Protein AF-A0A6M0K6H0-F1 (afdb_monomer)

Secondary structure (DSSP, 8-state):
-HHHHHHHHHHTTHHHHHHHHHHHHHTTTTS--GGGHHHHHHHHHHHHHHHHHH--EEESSS--HHHHHHHHHHHTTT---SEEES-S--TTS-HHHHHHHEEEETTEEEEEHHHHHHHHHHHHHHHHHHSSEEETT-STT--TTSS---SSS-STTHHHHHHHHHHHHHTT-HHHHHHHHS-TT--HHHHHHHHHHT--HHHHHHHHHHHHHHHHT-SGGGGT--TTEEEEEEEEEEEPSS-TT-EEPTTT-SEEEEEEEEEETTS-EEEEEEEETTS-GGGTHHHHHHH--STT---EEEE-GGGG-HHHHHHHHHTT-EEEE--S-STT--EEES-TT---TTTGGGEEEE--HHHHHHHHHHHHHHHHHHHTTSS-HHHHHHHHHHTTTT-HHHHHHHHHHHHHHHHHHHHHHH-HHHHHHHHHHHHHHHHHHHHHHHHTTT-SEE----HHHHHHHH-

pLDDT: mean 76.63, std 13.22, range [36.34, 94.31]

Organism: NCBI:txid57489

Mean predicted aligned error: 16.7 Å

Structure (mmCIF, N/CA/C/O backbone):
data_AF-A0A6M0K6H0-F1
#
_entry.id   AF-A0A6M0K6H0-F1
#
loop_
_atom_site.group_PDB
_atom_site.id
_atom_site.type_symbol
_atom_site.label_atom_id
_atom_site.label_alt_id
_atom_site.label_comp_id
_atom_site.label_asym_id
_atom_site.label_entity_id
_atom_site.label_seq_id
_atom_site.pdbx_PDB_ins_code
_atom_site.Cartn_x
_atom_site.Cartn_y
_atom_site.Cartn_z
_atom_site.occupancy
_atom_site.B_iso_or_equiv
_atom_site.auth_seq_id
_atom_site.auth_comp_id
_atom_site.auth_asym_id
_atom_site.auth_atom_id
_atom_site.pdbx_PDB_model_num
ATOM 1 N N . MET A 1 1 ? 29.374 14.363 30.879 1.00 47.50 1 MET A N 1
ATOM 2 C CA . MET A 1 1 ? 28.631 14.565 29.612 1.00 47.50 1 MET A CA 1
ATOM 3 C C . MET A 1 1 ? 29.035 15.844 28.877 1.00 47.50 1 MET A C 1
ATOM 5 O O . MET A 1 1 ? 29.426 15.740 27.726 1.00 47.50 1 MET A O 1
ATOM 9 N N . GLY A 1 2 ? 29.025 17.030 29.503 1.00 54.00 2 GLY A N 1
ATOM 10 C CA . GLY A 1 2 ? 29.345 18.289 28.799 1.00 54.00 2 GLY A CA 1
ATOM 11 C C . GLY A 1 2 ? 30.775 18.413 28.243 1.00 54.00 2 GLY A C 1
ATOM 12 O O . GLY A 1 2 ? 30.954 18.963 27.163 1.00 54.00 2 GLY A O 1
ATOM 13 N N . HIS A 1 3 ? 31.786 17.872 28.932 1.00 59.19 3 HIS A N 1
ATOM 14 C CA . HIS A 1 3 ? 33.178 17.915 28.454 1.00 59.19 3 HIS A CA 1
ATOM 15 C C . HIS A 1 3 ? 33.408 17.038 27.219 1.00 59.19 3 HIS A C 1
ATOM 17 O O . HIS A 1 3 ? 34.020 17.485 26.257 1.00 59.19 3 HIS A O 1
ATOM 23 N N . THR A 1 4 ? 32.841 15.831 27.218 1.00 59.88 4 THR A N 1
ATOM 24 C CA . THR A 1 4 ? 32.928 14.872 26.109 1.00 59.88 4 THR A CA 1
ATOM 25 C C . THR A 1 4 ? 32.263 15.419 24.845 1.00 59.88 4 THR A C 1
ATOM 27 O O . THR A 1 4 ? 32.828 15.323 23.765 1.00 59.88 4 THR A O 1
ATOM 30 N N . ILE A 1 5 ? 31.106 16.079 24.989 1.00 53.50 5 ILE A N 1
ATOM 31 C CA . ILE A 1 5 ? 30.396 16.729 23.876 1.00 53.50 5 ILE A CA 1
ATOM 32 C C . ILE A 1 5 ? 31.223 17.879 23.284 1.00 53.50 5 ILE A C 1
ATOM 34 O O . ILE A 1 5 ? 31.299 18.015 22.068 1.00 53.50 5 ILE A O 1
ATOM 38 N N . ARG A 1 6 ? 31.886 18.688 24.123 1.00 61.41 6 ARG A N 1
ATOM 39 C CA . ARG A 1 6 ? 32.755 19.783 23.655 1.00 61.41 6 ARG A CA 1
ATOM 40 C C . ARG A 1 6 ? 34.014 19.282 22.946 1.00 61.41 6 ARG A C 1
ATOM 42 O O . ARG A 1 6 ? 34.465 19.935 22.015 1.00 61.41 6 ARG A O 1
ATOM 49 N N . GLN A 1 7 ? 34.552 18.138 23.363 1.00 67.44 7 GLN A N 1
ATOM 50 C CA . GLN A 1 7 ? 35.715 17.515 22.730 1.00 67.44 7 GLN A CA 1
ATOM 51 C C . GLN A 1 7 ? 35.367 16.979 21.331 1.00 67.44 7 GLN A C 1
ATOM 53 O O . GLN A 1 7 ? 36.052 17.296 20.366 1.00 67.44 7 GLN A O 1
ATOM 58 N N . LEU A 1 8 ? 34.224 16.297 21.213 1.00 61.47 8 LEU A N 1
ATOM 59 C CA . LEU A 1 8 ? 33.683 15.792 19.944 1.00 61.47 8 LEU A CA 1
ATOM 60 C C . LEU A 1 8 ? 33.319 16.930 18.971 1.00 61.47 8 LEU A C 1
ATOM 62 O O . LEU A 1 8 ? 33.569 16.841 17.773 1.00 61.47 8 LEU A O 1
ATOM 66 N N . LEU A 1 9 ? 32.777 18.036 19.494 1.00 56.72 9 LEU A N 1
ATOM 67 C CA . LEU A 1 9 ? 32.524 19.256 18.720 1.00 56.72 9 LEU A CA 1
ATOM 68 C C . LEU A 1 9 ? 33.819 19.901 18.217 1.00 56.72 9 LEU A C 1
ATOM 70 O O . LEU A 1 9 ? 33.847 20.368 17.086 1.00 56.72 9 LEU A O 1
ATOM 74 N N . ALA A 1 10 ? 34.884 19.931 19.022 1.00 65.56 10 ALA A N 1
ATOM 75 C CA . ALA A 1 10 ? 36.172 20.489 18.608 1.00 65.56 10 ALA A CA 1
ATOM 76 C C . ALA A 1 10 ? 36.845 19.646 17.509 1.00 65.56 10 ALA A C 1
ATOM 78 O O . ALA A 1 10 ? 37.403 20.211 16.571 1.00 65.56 10 ALA A O 1
ATOM 79 N N . GLU A 1 11 ? 36.727 18.316 17.576 1.00 66.75 11 GLU A N 1
ATOM 80 C CA . GLU A 1 11 ? 37.223 17.393 16.541 1.00 66.75 11 GLU A CA 1
ATOM 81 C C . GLU A 1 11 ? 36.486 17.545 15.197 1.00 66.75 11 GLU A C 1
ATOM 83 O O . GLU A 1 11 ? 37.077 17.323 14.143 1.00 66.75 11 GLU A O 1
ATOM 88 N N . GLN A 1 12 ? 35.219 17.973 15.213 1.00 57.78 12 GLN A N 1
ATOM 89 C CA . GLN A 1 12 ? 34.375 18.164 14.022 1.00 57.78 12 GLN A CA 1
ATOM 90 C C . GLN A 1 12 ? 34.282 19.630 13.540 1.00 57.78 12 GLN A C 1
ATOM 92 O O . GLN A 1 12 ? 33.384 19.979 12.776 1.00 57.78 12 GLN A O 1
ATOM 97 N N . GLY A 1 13 ? 35.211 20.503 13.952 1.00 66.75 13 GLY A N 1
ATOM 98 C CA . GLY A 1 13 ? 35.304 21.884 13.445 1.00 66.75 13 GLY A CA 1
ATOM 99 C C . GLY A 1 13 ? 34.610 22.956 14.296 1.00 66.75 13 GLY A C 1
ATOM 100 O O . GLY A 1 13 ? 34.511 24.110 13.884 1.00 66.75 13 GLY A O 1
ATOM 101 N N . GLY A 1 14 ? 34.168 22.610 15.503 1.00 77.12 14 GLY A N 1
ATOM 102 C CA . GLY A 1 14 ? 33.662 23.544 16.504 1.00 77.12 14 GLY A CA 1
ATOM 103 C C . GLY A 1 14 ? 32.212 23.995 16.302 1.00 77.12 14 GLY A C 1
ATOM 104 O O . GLY A 1 14 ? 31.508 23.611 15.369 1.00 77.12 14 GLY A O 1
ATOM 105 N N . VAL A 1 15 ? 31.755 24.846 17.225 1.00 59.78 15 VAL A N 1
ATOM 106 C CA . VAL A 1 15 ? 30.382 25.388 17.249 1.00 59.78 15 VAL A CA 1
ATOM 107 C C . VAL A 1 15 ? 30.106 26.286 16.038 1.00 59.78 15 VAL A C 1
ATOM 109 O O . VAL A 1 15 ? 28.970 26.358 15.585 1.00 59.78 15 VAL A O 1
ATOM 112 N N . GLU A 1 16 ? 31.129 26.927 15.471 1.00 57.28 16 GLU A N 1
ATOM 113 C CA . GLU A 1 16 ? 30.995 27.762 14.271 1.00 57.28 16 GLU A CA 1
ATOM 114 C C . GLU A 1 16 ? 30.738 26.936 13.006 1.00 57.28 16 GLU A C 1
ATOM 116 O O . GLU A 1 16 ? 29.857 27.295 12.227 1.00 57.28 16 GLU A O 1
ATOM 121 N N . ALA A 1 17 ? 31.413 25.793 12.826 1.00 59.97 17 ALA A N 1
ATOM 122 C CA . ALA A 1 17 ? 31.126 24.877 11.719 1.00 59.97 17 ALA A CA 1
ATOM 123 C C . ALA A 1 17 ? 29.716 24.283 11.838 1.00 59.97 17 ALA A C 1
ATOM 125 O O . ALA A 1 17 ? 28.977 24.231 10.853 1.00 59.97 17 ALA A O 1
ATOM 126 N N . LEU A 1 18 ? 29.311 23.917 13.059 1.00 53.38 18 LEU A N 1
ATOM 127 C CA . LEU A 1 18 ? 27.965 23.422 13.333 1.00 53.38 18 LEU A CA 1
ATOM 128 C C . LEU A 1 18 ? 26.904 24.514 13.131 1.00 53.38 18 LEU A C 1
ATOM 130 O O . LEU A 1 18 ? 25.834 24.227 12.617 1.00 53.38 18 LEU A O 1
ATOM 134 N N . SER A 1 19 ? 27.200 25.768 13.483 1.00 49.78 19 SER A N 1
ATOM 135 C CA . SER A 1 19 ? 26.327 26.925 13.243 1.00 49.78 19 SER A CA 1
ATOM 136 C C . SER A 1 19 ? 26.224 27.263 11.755 1.00 49.78 19 SER A C 1
ATOM 138 O O . SER A 1 19 ? 25.141 27.602 11.288 1.00 49.78 19 SER A O 1
ATOM 140 N N . GLY A 1 20 ? 27.304 27.108 10.984 1.00 55.62 20 GLY A N 1
ATOM 141 C CA . GLY A 1 20 ? 27.289 27.232 9.524 1.00 55.62 20 GLY A CA 1
ATOM 142 C C . GLY A 1 20 ? 26.464 26.130 8.855 1.00 55.62 20 GLY A C 1
ATOM 143 O O . GLY A 1 20 ? 25.661 26.412 7.967 1.00 55.62 20 GLY A O 1
ATOM 144 N N . GLN A 1 21 ? 26.583 24.888 9.333 1.00 56.75 21 GLN A N 1
ATOM 145 C CA . GLN A 1 21 ? 25.719 23.778 8.921 1.00 56.75 21 GLN A CA 1
ATOM 146 C C . GLN A 1 21 ? 24.268 23.999 9.361 1.00 56.75 21 GLN A C 1
ATOM 148 O O . GLN A 1 21 ? 23.360 23.733 8.586 1.00 56.75 21 GLN A O 1
ATOM 153 N N . LEU A 1 22 ? 24.031 24.541 10.557 1.00 47.12 22 LEU A N 1
ATOM 154 C CA . LEU A 1 22 ? 22.697 24.848 11.067 1.00 47.12 22 LEU A CA 1
ATOM 155 C C . LEU A 1 22 ? 22.045 25.999 10.293 1.00 47.12 22 LEU A C 1
ATOM 157 O O . LEU A 1 22 ? 20.851 25.925 10.040 1.00 47.12 22 LEU A O 1
ATOM 161 N N . HIS A 1 23 ? 22.805 27.018 9.878 1.00 49.84 23 HIS A N 1
ATOM 162 C CA . HIS A 1 23 ? 22.345 28.102 9.000 1.00 49.84 23 HIS A CA 1
ATOM 163 C C . HIS A 1 23 ? 22.068 27.604 7.581 1.00 49.84 23 HIS A C 1
ATOM 165 O O . HIS A 1 23 ? 21.055 27.976 6.994 1.00 49.84 23 HIS A O 1
ATOM 171 N N . ALA A 1 24 ? 22.903 26.699 7.056 1.00 52.50 24 ALA A N 1
ATOM 172 C CA . ALA A 1 24 ? 22.576 25.968 5.837 1.00 52.50 24 ALA A CA 1
ATOM 173 C C . ALA A 1 24 ? 21.278 25.163 6.026 1.00 52.50 24 ALA A C 1
ATOM 175 O O . ALA A 1 24 ? 20.432 25.170 5.141 1.00 52.50 24 ALA A O 1
ATOM 176 N N . VAL A 1 25 ? 21.078 24.560 7.209 1.00 51.78 25 VAL A N 1
ATOM 177 C CA . VAL A 1 25 ? 19.882 23.785 7.566 1.00 51.78 25 VAL A CA 1
ATOM 178 C C . VAL A 1 25 ? 18.617 24.622 7.761 1.00 51.78 25 VAL A C 1
ATOM 180 O O . VAL A 1 25 ? 17.535 24.213 7.351 1.00 51.78 25 VAL A O 1
ATOM 183 N N . THR A 1 26 ? 18.730 25.822 8.320 1.00 45.81 26 THR A N 1
ATOM 184 C CA . THR A 1 26 ? 17.599 26.744 8.515 1.00 45.81 26 THR A CA 1
ATOM 185 C C . THR A 1 26 ? 17.233 27.498 7.238 1.00 45.81 26 THR A C 1
ATOM 187 O O . THR A 1 26 ? 16.072 27.863 7.070 1.00 45.81 26 THR A O 1
ATOM 190 N N . ALA A 1 27 ? 18.154 27.625 6.278 1.00 45.94 27 ALA A N 1
ATOM 191 C CA . ALA A 1 27 ? 17.839 28.039 4.910 1.00 45.94 27 ALA A CA 1
ATOM 192 C C . ALA A 1 27 ? 17.015 26.990 4.117 1.00 45.94 27 ALA A C 1
ATOM 194 O O . ALA A 1 27 ? 16.608 27.276 2.990 1.00 45.94 27 ALA A O 1
ATOM 195 N N . TYR A 1 28 ? 16.731 25.804 4.690 1.00 50.78 28 TYR A N 1
ATOM 196 C CA . TYR A 1 28 ? 15.863 24.762 4.105 1.00 50.78 28 TYR A CA 1
ATOM 197 C C . TYR A 1 28 ? 14.369 24.902 4.418 1.00 50.78 28 TYR A C 1
ATOM 199 O O . TYR A 1 28 ? 13.594 24.007 4.063 1.00 50.78 28 TYR A O 1
ATOM 207 N N . HIS A 1 29 ? 13.921 26.007 5.020 1.00 47.31 29 HIS A N 1
ATOM 208 C CA . HIS A 1 29 ? 12.497 26.329 4.946 1.00 47.31 29 HIS A CA 1
ATOM 209 C C . HIS A 1 29 ? 12.084 26.438 3.457 1.00 47.31 29 HIS A C 1
ATOM 211 O O . HIS A 1 29 ? 12.800 27.020 2.647 1.00 47.31 29 HIS A O 1
ATOM 217 N N . ASP A 1 30 ? 10.980 25.779 3.087 1.00 46.41 30 ASP A N 1
ATOM 218 C CA . ASP A 1 30 ? 10.442 25.634 1.717 1.00 46.41 30 ASP A CA 1
ATOM 219 C C . ASP A 1 30 ? 11.173 24.673 0.749 1.00 46.41 30 ASP A C 1
ATOM 221 O O . ASP A 1 30 ? 11.190 24.867 -0.475 1.00 46.41 30 ASP A O 1
ATOM 225 N N . ASN A 1 31 ? 11.707 23.553 1.256 1.00 54.28 31 ASN A N 1
ATOM 226 C CA . ASN A 1 31 ? 12.096 22.403 0.417 1.00 54.28 31 ASN A CA 1
ATOM 227 C C . ASN A 1 31 ? 13.230 22.742 -0.592 1.00 54.28 31 ASN A C 1
ATOM 229 O O . ASN A 1 31 ? 13.204 22.303 -1.747 1.00 54.28 31 ASN A O 1
ATOM 233 N N . ASN A 1 32 ? 14.178 23.613 -0.201 1.00 63.31 32 ASN A N 1
ATOM 234 C CA . ASN A 1 32 ? 15.212 24.193 -1.076 1.00 63.31 32 ASN A CA 1
ATOM 235 C C . ASN A 1 32 ? 16.556 23.466 -1.040 1.00 63.31 32 ASN A C 1
ATOM 237 O O . ASN A 1 32 ? 17.499 23.904 -0.393 1.00 63.31 32 ASN A O 1
ATOM 241 N N . TYR A 1 33 ? 16.663 22.381 -1.802 1.00 68.25 33 TYR A N 1
ATOM 242 C CA . TYR A 1 33 ? 17.867 21.550 -1.856 1.00 68.25 33 TYR A CA 1
ATOM 243 C C . TYR A 1 33 ? 18.990 22.095 -2.762 1.00 68.25 33 TYR A C 1
ATOM 245 O O . TYR A 1 33 ? 20.100 21.574 -2.723 1.00 68.25 33 TYR A O 1
ATOM 253 N N . LEU A 1 34 ? 18.751 23.131 -3.578 1.00 72.62 34 LEU A N 1
ATOM 254 C CA . LEU A 1 34 ? 19.721 23.603 -4.585 1.00 72.62 34 LEU A CA 1
ATOM 255 C C . LEU A 1 34 ? 21.110 23.981 -4.017 1.00 72.62 34 LEU A C 1
ATOM 257 O O . LEU A 1 34 ? 22.116 23.583 -4.611 1.00 72.62 34 LEU A O 1
ATOM 261 N N . PRO A 1 35 ? 21.223 24.661 -2.855 1.00 72.00 35 PRO A N 1
ATOM 262 C CA . PRO A 1 35 ? 22.523 24.985 -2.258 1.00 72.00 35 PRO A CA 1
ATOM 263 C C . PRO A 1 35 ? 23.337 23.760 -1.798 1.00 72.00 35 PRO A C 1
ATOM 265 O O . PRO A 1 35 ? 24.561 23.847 -1.692 1.00 72.00 35 PRO A O 1
ATOM 268 N N . LEU A 1 36 ? 22.687 22.612 -1.561 1.00 74.62 36 LEU A N 1
ATOM 269 C CA . LEU A 1 36 ? 23.327 21.362 -1.120 1.00 74.62 36 LEU A CA 1
ATOM 270 C C . LEU A 1 36 ? 24.010 20.587 -2.244 1.00 74.62 36 LEU A C 1
ATOM 272 O O . LEU A 1 36 ? 24.776 19.663 -1.978 1.00 74.62 36 LEU A O 1
ATOM 276 N N . LEU A 1 37 ? 23.737 20.935 -3.499 1.00 73.75 37 LEU A N 1
ATOM 277 C CA . LEU A 1 37 ? 24.218 20.160 -4.638 1.00 73.75 37 LEU A CA 1
ATOM 278 C C . LEU A 1 37 ? 25.710 20.389 -4.912 1.00 73.75 37 LEU A C 1
ATOM 280 O O . LEU A 1 37 ? 26.379 19.507 -5.449 1.00 73.75 37 LEU A O 1
ATOM 284 N N . TRP A 1 38 ? 26.261 21.547 -4.528 1.00 80.81 38 TRP A N 1
ATOM 285 C CA . TRP A 1 38 ? 27.650 21.888 -4.852 1.00 80.81 38 TRP A CA 1
ATOM 286 C C . TRP A 1 38 ? 28.688 20.961 -4.199 1.00 80.81 38 TRP A C 1
ATOM 288 O O . TRP A 1 38 ? 29.562 20.491 -4.927 1.00 80.81 38 TRP A O 1
ATOM 298 N N . PRO A 1 39 ? 28.634 20.658 -2.885 1.00 77.06 39 PRO A N 1
ATOM 299 C CA . PRO A 1 39 ? 29.565 19.711 -2.270 1.00 77.06 39 PRO A CA 1
ATOM 300 C C . PRO A 1 39 ? 29.591 18.351 -2.978 1.00 77.06 39 PRO A C 1
ATOM 302 O O . PRO A 1 39 ? 30.673 17.837 -3.249 1.00 77.06 39 PRO A O 1
ATOM 305 N N . ILE A 1 40 ? 28.420 17.832 -3.360 1.00 76.62 40 ILE A N 1
ATOM 306 C CA . ILE A 1 40 ? 28.273 16.553 -4.069 1.00 76.62 40 ILE A CA 1
ATOM 307 C C . ILE A 1 40 ? 28.914 16.647 -5.459 1.00 76.62 40 ILE A C 1
ATOM 309 O O . ILE A 1 40 ? 29.827 15.895 -5.785 1.00 76.62 40 ILE A O 1
ATOM 313 N N . HIS A 1 41 ? 28.505 17.639 -6.251 1.00 78.38 41 HIS A N 1
ATOM 314 C CA . HIS A 1 41 ? 29.019 17.848 -7.604 1.00 78.38 41 HIS A CA 1
ATOM 315 C C . HIS A 1 41 ? 30.531 18.116 -7.637 1.00 78.38 41 HIS A C 1
ATOM 317 O O . HIS A 1 41 ? 31.229 17.709 -8.564 1.00 78.38 41 HIS A O 1
ATOM 323 N N . SER A 1 42 ? 31.064 18.806 -6.625 1.00 80.69 42 SER A N 1
ATOM 324 C CA . SER A 1 42 ? 32.476 19.188 -6.580 1.00 80.69 42 SER A CA 1
ATOM 325 C C . SER A 1 42 ? 33.433 17.993 -6.537 1.00 80.69 42 SER A C 1
ATOM 327 O O . SER A 1 42 ? 34.548 18.116 -7.047 1.00 80.69 42 SER A O 1
ATOM 329 N N . HIS A 1 43 ? 32.990 16.852 -5.995 1.00 79.25 43 HIS A N 1
ATOM 330 C CA . HIS A 1 43 ? 33.779 15.623 -5.917 1.00 79.25 43 HIS A CA 1
ATOM 331 C C . HIS A 1 43 ? 34.039 15.032 -7.312 1.00 79.25 43 HIS A C 1
ATOM 333 O O . HIS A 1 43 ? 35.184 14.762 -7.675 1.00 79.25 43 HIS A O 1
ATOM 339 N N . ASP A 1 44 ? 32.991 14.953 -8.137 1.00 80.62 44 ASP A N 1
ATOM 340 C CA . ASP A 1 44 ? 33.034 14.299 -9.452 1.00 80.62 44 ASP A CA 1
ATOM 341 C C . ASP A 1 44 ? 33.228 15.269 -10.623 1.00 80.62 44 ASP A C 1
ATOM 343 O O . ASP A 1 44 ? 33.394 14.850 -11.771 1.00 80.62 44 ASP A O 1
ATOM 347 N N . ARG A 1 45 ? 33.282 16.578 -10.349 1.00 85.56 45 ARG A N 1
ATOM 348 C CA . ARG A 1 45 ? 33.416 17.650 -11.347 1.00 85.56 45 ARG A CA 1
ATOM 349 C C . ARG A 1 45 ? 34.457 17.343 -12.425 1.00 85.56 45 ARG A C 1
ATOM 351 O O . ARG A 1 45 ? 34.202 17.514 -13.613 1.00 85.56 45 ARG A O 1
ATOM 358 N N . SER A 1 46 ? 35.650 16.897 -12.026 1.00 84.00 46 SER A N 1
ATOM 359 C CA . SER A 1 46 ? 36.741 16.623 -12.975 1.00 84.00 46 SER A CA 1
ATOM 360 C C . SER A 1 46 ? 36.451 15.443 -13.909 1.00 84.00 46 SER A C 1
ATOM 362 O O . SER A 1 46 ? 36.944 15.425 -15.036 1.00 84.00 46 SER A O 1
ATOM 364 N N . ALA A 1 47 ? 35.691 14.448 -13.451 1.00 83.94 47 ALA A N 1
ATOM 365 C CA . ALA A 1 47 ? 35.288 13.301 -14.253 1.00 83.94 47 ALA A CA 1
ATOM 366 C C . ALA A 1 47 ? 34.163 13.689 -15.221 1.00 83.94 47 ALA A C 1
ATOM 368 O O . ALA A 1 47 ? 34.229 13.333 -16.393 1.00 83.94 47 ALA A O 1
ATOM 369 N N . LEU A 1 48 ? 33.198 14.495 -14.766 1.00 84.44 48 LEU A N 1
ATOM 370 C CA . LEU A 1 48 ? 32.092 14.985 -15.592 1.00 84.44 48 LEU A CA 1
ATOM 371 C C . LEU A 1 48 ? 32.578 15.798 -16.797 1.00 84.44 48 LEU A C 1
ATOM 373 O O . LEU A 1 48 ? 32.161 15.532 -17.920 1.00 84.44 48 LEU A O 1
ATOM 377 N N . PHE A 1 49 ? 33.515 16.732 -16.603 1.00 87.62 49 PHE A N 1
ATOM 378 C CA . PHE A 1 49 ? 34.087 17.480 -17.730 1.00 87.62 49 PHE A CA 1
ATOM 379 C C . PHE A 1 49 ? 34.900 16.591 -18.682 1.00 87.62 49 PHE A C 1
ATOM 381 O O . PHE A 1 49 ? 34.748 16.716 -19.892 1.00 87.62 49 PHE A O 1
ATOM 388 N N . ARG A 1 50 ? 35.683 15.634 -18.158 1.00 84.56 50 ARG A N 1
ATOM 389 C CA . ARG A 1 50 ? 36.399 14.653 -18.995 1.00 84.56 50 ARG A CA 1
ATOM 390 C C . ARG A 1 50 ? 35.445 13.805 -19.835 1.00 84.56 50 ARG A C 1
ATOM 392 O O . ARG A 1 50 ? 35.751 13.513 -20.983 1.00 84.56 50 ARG A O 1
ATOM 399 N N . LEU A 1 51 ? 34.293 13.423 -19.285 1.00 83.00 51 LEU A N 1
ATOM 400 C CA . LEU A 1 51 ? 33.254 12.717 -20.034 1.00 83.00 51 LEU A CA 1
ATOM 401 C C . LEU A 1 51 ? 32.668 13.603 -21.133 1.00 83.00 51 LEU A C 1
ATOM 403 O O . LEU A 1 51 ? 32.570 13.154 -22.267 1.00 83.00 51 LEU A O 1
ATOM 407 N N . LEU A 1 52 ? 32.345 14.866 -20.841 1.00 85.25 52 LEU A N 1
ATOM 408 C CA . LEU A 1 52 ? 31.854 15.799 -21.860 1.00 85.25 52 LEU A CA 1
ATOM 409 C C . LEU A 1 52 ? 32.834 15.970 -23.027 1.00 85.25 52 LEU A C 1
ATOM 411 O O . LEU A 1 52 ? 32.399 16.170 -24.158 1.00 85.25 52 LEU A O 1
ATOM 415 N N . ASP A 1 53 ? 34.145 15.917 -22.778 1.00 83.69 53 ASP A N 1
ATOM 416 C CA . ASP A 1 53 ? 35.185 16.007 -23.820 1.00 83.69 53 ASP A CA 1
ATOM 417 C C . ASP A 1 53 ? 35.183 14.805 -24.770 1.00 83.69 53 ASP A C 1
ATOM 419 O O . ASP A 1 53 ? 35.599 14.929 -25.919 1.00 83.69 53 ASP A O 1
ATOM 423 N N . LEU A 1 54 ? 34.657 13.667 -24.318 1.00 83.81 54 LEU A N 1
ATOM 424 C CA . LEU A 1 54 ? 34.544 12.441 -25.104 1.00 83.81 54 LEU A CA 1
ATOM 425 C C . LEU A 1 54 ? 33.182 12.294 -25.800 1.00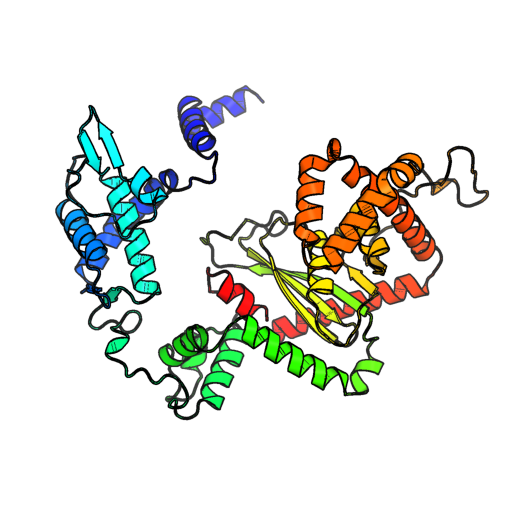 83.81 54 LEU A C 1
ATOM 427 O O . LEU A 1 54 ? 33.048 11.467 -26.700 1.00 83.81 54 LEU A O 1
ATOM 431 N N . LEU A 1 55 ? 32.171 13.062 -25.386 1.00 84.38 55 LEU A N 1
ATOM 432 C CA . LEU A 1 55 ? 30.803 12.959 -25.894 1.00 84.38 55 LEU A CA 1
ATOM 433 C C . LEU A 1 55 ? 30.521 14.038 -26.946 1.00 84.38 55 LEU A C 1
ATOM 435 O O . LEU A 1 55 ? 30.647 15.235 -26.690 1.00 84.38 55 LEU A O 1
ATOM 439 N N . GLN A 1 56 ? 30.060 13.611 -28.120 1.00 86.06 56 GLN A N 1
ATOM 440 C CA . GLN A 1 56 ? 29.512 14.503 -29.143 1.00 86.06 56 GLN A CA 1
ATOM 441 C C . GLN A 1 56 ? 28.015 14.693 -28.891 1.00 86.06 56 GLN A C 1
ATOM 443 O O . GLN A 1 56 ? 27.227 13.819 -29.232 1.00 86.06 56 GLN A O 1
ATOM 448 N N . LEU A 1 57 ? 27.636 15.796 -28.242 1.00 85.81 57 LEU A N 1
ATOM 449 C CA . LEU A 1 57 ? 26.251 16.102 -27.868 1.00 85.81 57 LEU A CA 1
ATOM 450 C C . LEU A 1 57 ? 25.555 16.945 -28.942 1.00 85.81 57 LEU A C 1
ATOM 452 O O . LEU A 1 57 ? 26.075 17.989 -29.333 1.00 85.81 57 LEU A O 1
ATOM 456 N N . GLU A 1 58 ? 24.355 16.539 -29.344 1.00 83.44 58 GLU A N 1
ATOM 457 C CA . GLU A 1 58 ? 23.493 17.259 -30.285 1.00 83.44 58 GLU A CA 1
ATOM 458 C C . GLU A 1 58 ? 22.060 17.385 -29.742 1.00 83.44 58 GLU A C 1
ATOM 460 O O . GLU A 1 58 ? 21.604 16.561 -28.949 1.00 83.44 58 GLU A O 1
ATOM 465 N N . SER A 1 59 ? 21.348 18.445 -30.144 1.00 81.31 59 SER A N 1
ATOM 466 C CA . SER A 1 59 ? 19.949 18.670 -29.754 1.00 81.31 59 SER A CA 1
ATOM 467 C C . SER A 1 59 ? 19.014 17.997 -30.747 1.00 81.31 59 SER A C 1
ATOM 469 O O . SER A 1 59 ? 19.160 18.114 -31.966 1.00 81.31 59 SER A O 1
ATOM 471 N N . SER A 1 60 ? 18.003 17.317 -30.225 1.00 72.50 60 SER A N 1
ATOM 472 C CA . SER A 1 60 ? 16.897 16.799 -31.025 1.00 72.50 60 SER A CA 1
ATOM 473 C C . SER A 1 60 ? 15.759 17.816 -31.195 1.00 72.50 60 SER A C 1
ATOM 475 O O . SER A 1 60 ? 14.873 17.616 -32.034 1.00 72.50 60 SER A O 1
ATOM 477 N N . THR A 1 61 ? 15.797 18.921 -30.442 1.00 69.75 61 THR A N 1
ATOM 478 C CA . THR A 1 61 ? 14.766 19.965 -30.415 1.00 69.75 61 THR A CA 1
ATOM 479 C C . THR A 1 61 ? 15.246 21.245 -31.109 1.00 69.75 61 THR A C 1
ATOM 481 O O . THR A 1 61 ? 16.420 21.406 -31.435 1.00 69.75 61 THR A O 1
ATOM 484 N N . ARG A 1 62 ? 14.327 22.188 -31.364 1.00 73.31 62 ARG A N 1
ATOM 485 C CA . ARG A 1 62 ? 14.697 23.525 -31.868 1.00 73.31 62 ARG A CA 1
ATOM 486 C C . ARG A 1 62 ? 15.305 24.416 -30.779 1.00 73.31 62 ARG A C 1
ATOM 488 O O . ARG A 1 62 ? 15.886 25.445 -31.117 1.00 73.31 62 ARG A O 1
ATOM 495 N N . ASP A 1 63 ? 15.174 24.039 -29.508 1.00 77.25 63 ASP A N 1
ATOM 496 C CA . ASP A 1 63 ? 15.762 24.776 -28.395 1.00 77.25 63 ASP A CA 1
ATOM 497 C C . ASP A 1 63 ? 17.226 24.346 -28.204 1.00 77.25 63 ASP A C 1
ATOM 499 O O . ASP A 1 63 ? 17.532 23.177 -27.961 1.00 77.25 63 ASP A O 1
ATOM 503 N N . HIS A 1 64 ? 18.140 25.302 -28.363 1.00 83.44 64 HIS A N 1
ATOM 504 C CA . HIS A 1 64 ? 19.585 25.095 -28.243 1.00 83.44 64 HIS A CA 1
ATOM 505 C C . HIS A 1 64 ? 20.164 25.760 -26.990 1.00 83.44 64 HIS A C 1
ATOM 507 O O . HIS A 1 64 ? 21.357 25.618 -26.720 1.00 83.44 64 HIS A O 1
ATOM 513 N N . ARG A 1 65 ? 19.329 26.423 -26.177 1.00 86.56 65 ARG A N 1
ATOM 514 C CA . ARG A 1 65 ? 19.762 27.222 -25.020 1.00 86.56 65 ARG A CA 1
ATOM 515 C C . ARG A 1 65 ? 20.570 26.412 -24.011 1.00 86.56 65 ARG A C 1
ATOM 517 O O . ARG A 1 65 ? 21.551 26.907 -23.464 1.00 86.56 65 ARG A O 1
ATOM 524 N N . LEU A 1 66 ? 20.197 25.148 -23.790 1.00 85.69 66 LEU A N 1
ATOM 525 C CA . LEU A 1 66 ? 20.923 24.246 -22.892 1.00 85.69 66 LEU A CA 1
ATOM 526 C C . LEU A 1 66 ? 22.342 23.937 -23.401 1.00 85.69 66 LEU A C 1
ATOM 528 O O . LEU A 1 66 ? 23.296 23.973 -22.623 1.00 85.69 66 LEU A O 1
ATOM 532 N N . LEU A 1 67 ? 22.502 23.662 -24.700 1.00 87.81 67 LEU A N 1
ATOM 533 C CA . LEU A 1 67 ? 23.814 23.387 -25.297 1.00 87.81 67 LEU A CA 1
ATOM 534 C C . LEU A 1 67 ? 24.669 24.657 -25.394 1.00 87.81 67 LEU A C 1
ATOM 536 O O . LEU A 1 67 ? 25.871 24.605 -25.146 1.00 87.81 67 LEU A O 1
ATOM 540 N N . GLU A 1 68 ? 24.059 25.810 -25.668 1.00 88.44 68 GLU A N 1
ATOM 541 C CA . GLU A 1 68 ? 24.730 27.114 -25.616 1.00 88.44 68 GLU A CA 1
ATOM 542 C C . GLU A 1 68 ? 25.247 27.418 -24.201 1.00 88.44 68 GLU A C 1
ATOM 544 O O . GLU A 1 68 ? 26.414 27.777 -24.021 1.00 88.44 68 GLU A O 1
ATOM 549 N N . ALA A 1 69 ? 24.422 27.190 -23.174 1.00 87.75 69 ALA A N 1
ATOM 550 C CA . ALA A 1 69 ? 24.831 27.323 -21.779 1.00 87.75 69 ALA A CA 1
ATOM 551 C C . ALA A 1 69 ? 25.957 26.338 -21.411 1.00 87.75 69 ALA A C 1
ATOM 553 O O . ALA A 1 69 ? 26.894 26.710 -20.699 1.00 87.75 69 ALA A O 1
ATOM 554 N N . LEU A 1 70 ? 25.922 25.110 -21.939 1.00 88.88 70 LEU A N 1
ATOM 555 C CA . LEU A 1 70 ? 26.983 24.115 -21.765 1.00 88.88 70 LEU A CA 1
ATOM 556 C C . LEU A 1 70 ? 28.318 24.566 -22.365 1.00 88.88 70 LEU A C 1
ATOM 558 O O . LEU A 1 70 ? 29.359 24.394 -21.726 1.00 88.88 70 LEU A O 1
ATOM 562 N N . VAL A 1 71 ? 28.310 25.190 -23.545 1.00 88.44 71 VAL A N 1
ATOM 563 C CA . VAL A 1 71 ? 29.522 25.766 -24.152 1.00 88.44 71 VAL A CA 1
ATOM 564 C C . VAL A 1 71 ? 30.138 26.819 -23.228 1.00 88.44 71 VAL A C 1
ATOM 566 O O . VAL A 1 71 ? 31.345 26.788 -22.977 1.00 88.44 71 VAL A O 1
ATOM 569 N N . VAL A 1 72 ? 29.319 27.702 -22.654 1.00 86.25 72 VAL A N 1
ATOM 570 C CA . VAL A 1 72 ? 29.790 28.743 -21.726 1.00 86.25 72 VAL A CA 1
ATOM 571 C C . VAL A 1 72 ? 30.359 28.136 -20.437 1.00 86.25 72 VAL A C 1
ATOM 573 O O . VAL A 1 72 ? 31.417 28.560 -19.962 1.00 86.25 72 VAL A O 1
ATOM 576 N N . VAL A 1 73 ? 29.716 27.100 -19.889 1.00 87.56 73 VAL A N 1
ATOM 577 C CA . VAL A 1 73 ? 30.219 26.372 -18.711 1.00 87.56 73 VAL A CA 1
ATOM 578 C C . VAL A 1 73 ? 31.580 25.720 -18.994 1.00 87.56 73 VAL A C 1
ATOM 580 O O . VAL A 1 73 ? 32.477 25.809 -18.151 1.00 87.56 73 VAL A O 1
ATOM 583 N N . ARG A 1 74 ? 31.785 25.141 -20.187 1.00 86.19 74 ARG A N 1
ATOM 584 C CA . ARG A 1 74 ? 33.081 24.567 -20.605 1.00 86.19 74 ARG A CA 1
ATOM 585 C C . ARG A 1 74 ? 34.165 25.634 -20.745 1.00 86.19 74 ARG A C 1
ATOM 587 O O . ARG A 1 74 ? 35.252 25.473 -20.196 1.00 86.19 74 ARG A O 1
ATOM 594 N N . GLN A 1 75 ? 33.862 26.759 -21.393 1.00 85.75 75 GLN A N 1
ATOM 595 C CA . GLN A 1 75 ? 34.809 27.873 -21.553 1.00 85.75 75 GLN A CA 1
ATOM 596 C C . GLN A 1 75 ? 35.274 28.453 -20.208 1.00 85.75 75 GLN A C 1
ATOM 598 O O . GLN A 1 75 ? 36.418 28.889 -20.068 1.00 85.75 75 GLN A O 1
ATOM 603 N N . HIS A 1 76 ? 34.410 28.431 -19.192 1.00 84.88 76 HIS A N 1
ATOM 604 C CA . HIS A 1 76 ? 34.715 28.951 -17.861 1.00 84.88 76 HIS A CA 1
ATOM 605 C C . HIS A 1 76 ? 35.095 27.880 -16.827 1.00 84.88 76 HIS A C 1
ATOM 607 O O . HIS A 1 76 ? 35.214 28.201 -15.640 1.00 84.88 76 HIS A O 1
ATOM 613 N N . GLN A 1 77 ? 35.376 26.641 -17.247 1.00 81.00 77 GLN A N 1
ATOM 614 C CA . GLN A 1 77 ? 35.717 25.530 -16.351 1.00 81.00 77 GLN A CA 1
ATOM 615 C C . GLN A 1 77 ? 36.932 25.825 -15.451 1.00 81.00 77 GLN A C 1
ATOM 617 O O . GLN A 1 77 ? 36.928 25.427 -14.280 1.00 81.00 77 GLN A O 1
ATOM 622 N N . GLY A 1 78 ? 37.954 26.507 -15.983 1.00 77.06 78 GLY A N 1
ATOM 623 C CA . GLY A 1 78 ? 39.190 26.878 -15.276 1.00 77.06 78 GLY A CA 1
ATOM 624 C C . GLY A 1 78 ? 39.182 28.279 -14.652 1.00 77.06 78 GLY A C 1
ATOM 625 O O . GLY A 1 78 ? 40.180 28.704 -14.069 1.00 77.06 78 GLY A O 1
ATOM 626 N N . SER A 1 79 ? 38.079 29.023 -14.776 1.00 80.50 79 SER A N 1
ATOM 627 C CA . SER A 1 79 ? 37.999 30.398 -14.281 1.00 80.50 79 SER A CA 1
ATOM 628 C C . SER A 1 79 ? 37.948 30.446 -12.753 1.00 80.50 79 SER A C 1
ATOM 630 O O . SER A 1 79 ? 37.166 29.742 -12.111 1.00 80.50 79 SER A O 1
ATOM 632 N N . ARG A 1 80 ? 38.740 31.348 -12.162 1.00 72.50 80 ARG A N 1
ATOM 633 C CA . ARG A 1 80 ? 38.692 31.658 -10.723 1.00 72.50 80 ARG A CA 1
ATOM 634 C C . ARG A 1 80 ? 37.591 32.660 -10.355 1.00 72.50 80 ARG A C 1
ATOM 636 O O . ARG A 1 80 ? 37.411 32.942 -9.175 1.00 72.50 80 ARG A O 1
ATOM 643 N N . ARG A 1 81 ? 36.860 33.207 -11.335 1.00 76.00 81 ARG A N 1
ATOM 644 C CA . ARG A 1 81 ? 35.763 34.155 -11.081 1.00 76.00 81 ARG A CA 1
ATOM 645 C C . ARG A 1 81 ? 34.541 33.421 -10.516 1.00 76.00 81 ARG A C 1
ATOM 647 O O . ARG A 1 81 ? 34.189 32.339 -10.990 1.00 76.00 81 ARG A O 1
ATOM 654 N N . SER A 1 82 ? 33.911 34.006 -9.498 1.00 69.62 82 SER A N 1
ATOM 655 C CA . SER A 1 82 ? 32.679 33.493 -8.879 1.00 69.62 82 SER A CA 1
ATOM 656 C C . SER A 1 82 ? 31.429 33.831 -9.691 1.00 69.62 82 SER A C 1
ATOM 658 O O . SER A 1 82 ? 30.502 33.027 -9.719 1.00 69.62 82 SER A O 1
ATOM 660 N N . ALA A 1 83 ? 31.444 34.963 -10.396 1.00 74.94 83 ALA A N 1
ATOM 661 C CA . ALA A 1 83 ? 30.327 35.484 -11.171 1.00 74.94 83 ALA A CA 1
ATOM 662 C C . ALA A 1 83 ? 30.659 35.559 -12.671 1.00 74.94 83 ALA A C 1
ATOM 664 O O . ALA A 1 83 ? 31.772 35.924 -13.068 1.00 74.94 83 ALA A O 1
ATOM 665 N N . LEU A 1 84 ? 29.671 35.216 -13.493 1.00 76.56 84 LEU A N 1
ATOM 666 C CA . LEU A 1 84 ? 29.664 35.333 -14.948 1.00 76.56 84 LEU A CA 1
ATOM 667 C C . LEU A 1 84 ? 28.670 36.427 -15.360 1.00 76.56 84 LEU A C 1
ATOM 669 O O . LEU A 1 84 ? 27.691 36.679 -14.658 1.00 76.56 84 LEU A O 1
ATOM 673 N N . ALA A 1 85 ? 28.915 37.093 -16.490 1.00 67.00 85 ALA A N 1
ATOM 674 C CA . ALA A 1 85 ? 27.953 38.052 -17.033 1.00 67.00 85 ALA A CA 1
ATOM 675 C C . ALA A 1 85 ? 26.631 37.337 -17.368 1.00 67.00 85 ALA A C 1
ATOM 677 O O . ALA A 1 85 ? 26.655 36.196 -17.832 1.00 67.00 85 ALA A O 1
ATOM 678 N N . ALA A 1 86 ? 25.488 37.998 -17.156 1.00 63.84 86 ALA A N 1
ATOM 679 C CA . ALA A 1 86 ? 24.152 37.437 -17.398 1.00 63.84 86 ALA A CA 1
ATOM 680 C C . ALA A 1 86 ? 23.784 37.299 -18.894 1.00 63.84 86 ALA A C 1
ATOM 682 O O . ALA A 1 86 ? 22.642 37.506 -19.289 1.00 63.84 86 ALA A O 1
ATOM 683 N N . SER A 1 87 ? 24.759 36.984 -19.747 1.00 67.69 87 SER A N 1
ATOM 684 C CA . SER A 1 87 ? 24.575 36.789 -21.187 1.00 67.69 87 SER A CA 1
ATOM 685 C C . SER A 1 87 ? 24.099 35.380 -21.552 1.00 67.69 87 SER A C 1
ATOM 687 O O . SER A 1 87 ? 23.923 35.098 -22.732 1.00 67.69 87 SER A O 1
ATOM 689 N N . 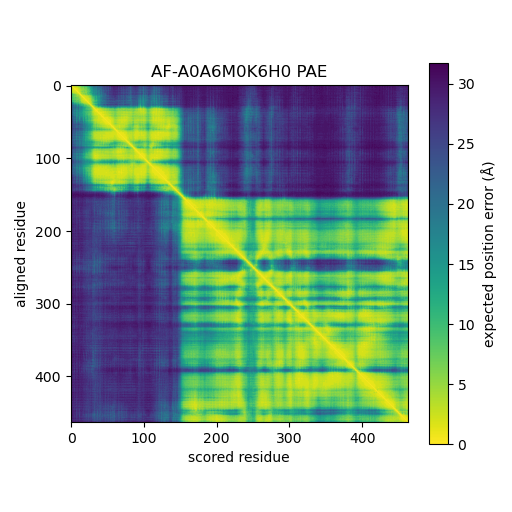VAL A 1 88 ? 23.937 34.483 -20.573 1.00 79.19 88 VAL A N 1
ATOM 690 C CA . VAL A 1 88 ? 23.504 33.095 -20.791 1.00 79.19 88 VAL A CA 1
ATOM 691 C C . VAL A 1 88 ? 21.996 33.000 -20.598 1.00 79.19 88 VAL A C 1
ATOM 693 O O . VAL A 1 88 ? 21.495 33.250 -19.503 1.00 79.19 88 VAL A O 1
ATOM 696 N N . ASP A 1 89 ? 21.271 32.612 -21.646 1.00 81.06 89 ASP A N 1
ATOM 697 C CA . ASP A 1 89 ? 19.831 32.375 -21.553 1.00 81.06 89 ASP A CA 1
ATOM 698 C C . ASP A 1 89 ? 19.555 31.053 -20.818 1.00 81.06 89 ASP A C 1
ATOM 700 O O . ASP A 1 89 ? 19.700 29.959 -21.359 1.00 81.06 89 ASP A O 1
ATOM 704 N N . VAL A 1 90 ? 19.154 31.162 -19.551 1.00 83.50 90 VAL A N 1
ATOM 705 C CA . VAL A 1 90 ? 18.748 30.033 -18.698 1.00 83.50 90 VAL A CA 1
ATOM 706 C C . VAL A 1 90 ? 17.242 29.743 -18.777 1.00 83.50 90 VAL A C 1
ATOM 708 O O . VAL A 1 90 ? 16.673 29.155 -17.859 1.00 83.50 90 VAL A O 1
ATOM 711 N N . GLY A 1 91 ? 16.574 30.153 -19.860 1.00 79.62 91 GLY A N 1
ATOM 712 C CA . GLY A 1 91 ? 15.138 29.955 -20.076 1.00 79.62 91 GLY A CA 1
ATOM 713 C C . GLY A 1 91 ? 14.684 28.492 -20.139 1.00 79.62 91 GLY A C 1
ATOM 714 O O . GLY A 1 91 ? 13.497 28.231 -19.966 1.00 79.62 91 GLY A O 1
ATOM 715 N N . PHE A 1 92 ? 15.610 27.545 -20.324 1.00 80.81 92 PHE A N 1
ATOM 716 C CA . PHE A 1 92 ? 15.341 26.105 -20.218 1.00 80.81 92 PHE A CA 1
ATOM 717 C C . PHE A 1 92 ? 15.102 25.646 -18.767 1.00 80.81 92 PHE A C 1
ATOM 719 O O . PHE A 1 92 ? 14.489 24.607 -18.537 1.00 80.81 92 PHE A O 1
ATOM 726 N N . ALA A 1 93 ? 15.588 26.403 -17.779 1.00 77.31 93 ALA A N 1
ATOM 727 C CA . ALA A 1 93 ? 15.539 26.027 -16.375 1.00 77.31 93 ALA A CA 1
ATOM 728 C C . ALA A 1 93 ? 14.270 26.545 -15.681 1.00 77.31 93 ALA A C 1
ATOM 730 O O . ALA A 1 93 ? 13.713 27.580 -16.052 1.00 77.31 93 ALA A O 1
ATOM 731 N N . SER A 1 94 ? 13.825 25.868 -14.620 1.00 77.44 94 SER A N 1
ATOM 732 C CA . SER A 1 94 ? 12.656 26.289 -13.837 1.00 77.44 94 SER A CA 1
ATOM 733 C C . SER A 1 94 ? 12.866 27.651 -13.163 1.00 77.44 94 SER A C 1
ATOM 735 O O . SER A 1 94 ? 13.996 28.053 -12.888 1.00 77.44 94 SER A O 1
ATOM 737 N N . GLN A 1 95 ? 11.779 28.350 -12.810 1.00 76.06 95 GLN A N 1
ATOM 738 C CA . GLN A 1 95 ? 11.854 29.648 -12.114 1.00 76.06 95 GLN A CA 1
ATOM 739 C C . GLN A 1 95 ? 12.717 29.591 -10.842 1.00 76.06 95 GLN A C 1
ATOM 741 O O . GLN A 1 95 ? 13.433 30.541 -10.529 1.00 76.06 95 GLN A O 1
ATOM 746 N N . ARG A 1 96 ? 12.705 28.449 -10.144 1.00 77.12 96 ARG A N 1
ATOM 747 C CA . ARG A 1 96 ? 13.530 28.203 -8.957 1.00 77.12 96 ARG A CA 1
ATOM 748 C C . ARG A 1 96 ? 15.023 28.174 -9.291 1.00 77.12 96 ARG A C 1
ATOM 750 O O . ARG A 1 96 ? 15.812 28.817 -8.606 1.00 77.12 96 ARG A O 1
ATOM 757 N N . TRP A 1 97 ? 15.406 27.459 -10.348 1.00 81.31 97 TRP A N 1
ATOM 758 C CA . TRP A 1 97 ? 16.787 27.425 -10.831 1.00 81.31 97 TRP A CA 1
ATOM 759 C C . TRP A 1 97 ? 17.230 28.783 -11.374 1.00 81.31 97 TRP A C 1
ATOM 761 O O . TRP A 1 97 ? 18.334 29.224 -11.076 1.00 81.31 97 TRP A O 1
ATOM 771 N N . GLN A 1 98 ? 16.362 29.491 -12.097 1.00 83.38 98 GLN A N 1
ATOM 772 C CA . GLN A 1 98 ? 16.657 30.841 -12.581 1.00 83.38 98 GLN A CA 1
ATOM 773 C C . GLN A 1 98 ? 16.920 31.814 -11.426 1.00 83.38 98 GLN A C 1
ATOM 775 O O . GLN A 1 98 ? 17.864 32.598 -11.496 1.00 83.38 98 GLN A O 1
ATOM 780 N N . ALA A 1 99 ? 16.128 31.743 -10.351 1.00 80.94 99 ALA A N 1
ATOM 781 C CA . ALA A 1 99 ? 16.348 32.535 -9.145 1.00 80.94 99 ALA A CA 1
ATOM 782 C C . ALA A 1 99 ? 17.647 32.146 -8.421 1.00 80.94 99 ALA A C 1
ATOM 784 O O . ALA A 1 99 ? 18.360 33.020 -7.947 1.00 80.94 99 ALA A O 1
ATOM 785 N N . PHE A 1 100 ? 17.984 30.854 -8.373 1.00 82.06 100 PHE A N 1
ATOM 786 C CA . PHE A 1 100 ? 19.209 30.363 -7.734 1.00 82.06 100 PHE A CA 1
ATOM 787 C C . PHE A 1 100 ? 20.489 30.727 -8.501 1.00 82.06 100 PHE A C 1
ATOM 789 O O . PHE A 1 100 ? 21.531 30.965 -7.899 1.00 82.06 100 PHE A O 1
ATOM 796 N N . VAL A 1 101 ? 20.425 30.762 -9.833 1.00 85.56 101 VAL A N 1
ATOM 797 C CA . VAL A 1 101 ? 21.573 31.088 -10.688 1.00 85.56 101 VAL A CA 1
ATOM 798 C C . VAL A 1 101 ? 21.818 32.597 -10.755 1.00 85.56 101 VAL A C 1
ATOM 800 O O . VAL A 1 101 ? 22.954 33.015 -10.976 1.00 85.56 101 VAL A O 1
ATOM 803 N N . ARG A 1 102 ? 20.780 33.423 -10.583 1.00 84.19 102 ARG A N 1
ATOM 804 C CA . ARG A 1 102 ? 20.879 34.888 -10.628 1.00 84.19 102 ARG A CA 1
ATOM 805 C C . ARG A 1 102 ? 21.382 35.447 -9.298 1.00 84.19 102 ARG A C 1
ATOM 807 O O . ARG A 1 102 ? 20.753 35.275 -8.263 1.00 84.19 102 ARG A O 1
ATOM 814 N N . GLU A 1 103 ? 22.481 36.187 -9.361 1.00 79.38 103 GLU A N 1
ATOM 815 C CA . GLU A 1 103 ? 23.010 36.986 -8.257 1.00 79.38 103 GLU A CA 1
ATOM 816 C C . GLU A 1 103 ? 22.866 38.470 -8.624 1.00 79.38 103 GLU A C 1
ATOM 818 O O . GLU A 1 103 ? 23.303 38.888 -9.698 1.00 79.38 103 GLU A O 1
ATOM 823 N N . ASP A 1 104 ? 22.241 39.272 -7.759 1.00 73.88 104 ASP A N 1
ATOM 824 C CA . ASP A 1 104 ? 22.193 40.731 -7.911 1.00 73.88 104 ASP A CA 1
ATOM 825 C C . ASP A 1 104 ? 23.280 41.362 -7.039 1.00 73.88 104 ASP A C 1
ATOM 827 O O . ASP A 1 104 ? 23.290 41.199 -5.816 1.00 73.88 104 ASP A O 1
ATOM 831 N N . VAL A 1 105 ? 24.216 42.064 -7.677 1.00 67.25 105 VAL A N 1
ATOM 832 C CA . VAL A 1 105 ? 25.263 42.818 -6.987 1.00 67.25 105 VAL A CA 1
ATOM 833 C C . VAL A 1 105 ? 25.238 44.252 -7.504 1.00 67.25 105 VAL A C 1
ATOM 835 O O . VAL A 1 105 ? 25.640 44.529 -8.636 1.00 67.25 105 VAL A O 1
ATOM 838 N N . ASN A 1 106 ? 24.796 45.182 -6.653 1.00 61.38 106 ASN A N 1
ATOM 839 C CA . ASN A 1 106 ? 24.724 46.620 -6.937 1.00 61.38 106 ASN A CA 1
ATOM 840 C C . ASN A 1 106 ? 23.917 46.970 -8.210 1.00 61.38 106 ASN A C 1
ATOM 842 O O . ASN A 1 106 ? 24.338 47.828 -8.990 1.00 61.38 106 ASN A O 1
ATOM 846 N N . GLY A 1 107 ? 22.777 46.305 -8.444 1.00 64.88 107 GLY A N 1
ATOM 847 C CA . GLY A 1 107 ? 21.869 46.598 -9.562 1.00 64.88 107 GLY A CA 1
ATOM 848 C C . GLY A 1 107 ? 22.340 46.056 -10.914 1.00 64.88 107 GLY A C 1
ATOM 849 O O . GLY A 1 107 ? 21.761 46.379 -11.953 1.00 64.88 107 GLY A O 1
ATOM 850 N N . LYS A 1 108 ? 23.399 45.238 -10.919 1.00 71.00 108 LYS A N 1
ATOM 851 C CA . LYS A 1 108 ? 23.843 44.460 -12.076 1.00 71.00 108 LYS A CA 1
ATOM 852 C C . LYS A 1 108 ? 23.588 42.985 -11.796 1.00 71.00 108 LYS A C 1
ATOM 854 O O . LYS A 1 108 ? 24.080 42.437 -10.812 1.00 71.00 108 LYS A O 1
ATOM 859 N N . VAL A 1 109 ? 22.840 42.351 -12.695 1.00 77.06 109 VAL A N 1
ATOM 860 C CA . VAL A 1 109 ? 22.527 40.923 -12.625 1.00 77.06 109 VAL A CA 1
ATOM 861 C C . VAL A 1 109 ? 23.704 40.120 -13.171 1.00 77.06 109 VAL A C 1
ATOM 863 O O . VAL A 1 109 ? 24.167 40.351 -14.291 1.00 77.06 109 VAL A O 1
ATOM 866 N N . PHE A 1 110 ? 24.160 39.153 -12.386 1.00 82.25 110 PHE A N 1
ATOM 867 C CA . PHE A 1 110 ? 25.184 38.186 -12.752 1.00 82.25 110 PHE A CA 1
ATOM 868 C C . PHE A 1 110 ? 24.655 36.758 -12.603 1.00 82.25 110 PHE A C 1
ATOM 870 O O . PHE A 1 110 ? 23.632 36.513 -11.963 1.00 82.25 110 PHE A O 1
ATOM 877 N N . HIS A 1 111 ? 25.366 35.803 -13.198 1.00 84.75 111 HIS A N 1
ATOM 878 C CA . HIS A 1 111 ? 25.142 34.383 -12.956 1.00 84.75 111 HIS A CA 1
ATOM 879 C C . HIS A 1 111 ? 26.253 33.802 -12.091 1.00 84.75 111 HIS A C 1
ATOM 881 O O . HIS A 1 111 ? 27.429 33.854 -12.462 1.00 84.75 111 HIS A O 1
ATOM 887 N N . GLY A 1 112 ? 25.885 33.216 -10.952 1.00 84.88 112 GLY A N 1
ATOM 888 C CA . GLY A 1 112 ? 26.824 32.497 -10.099 1.00 84.88 112 GLY A CA 1
ATOM 889 C C . GLY A 1 112 ? 27.390 31.298 -10.859 1.00 84.88 112 GLY A C 1
ATOM 890 O O . GLY A 1 112 ? 26.646 30.407 -11.268 1.00 84.88 112 GLY A O 1
ATOM 891 N N . ARG A 1 113 ? 28.714 31.239 -11.055 1.00 85.81 113 ARG A N 1
ATOM 892 C CA . ARG A 1 113 ? 29.366 30.204 -11.885 1.00 85.81 113 ARG A CA 1
ATOM 893 C C . ARG A 1 113 ? 29.013 28.792 -11.418 1.00 85.81 113 ARG A C 1
ATOM 895 O O . ARG A 1 113 ? 28.742 27.915 -12.228 1.00 85.81 113 ARG A O 1
ATOM 902 N N . ARG A 1 114 ? 29.040 28.579 -10.099 1.00 86.25 114 ARG A N 1
ATOM 903 C CA . ARG A 1 114 ? 28.761 27.282 -9.463 1.00 86.25 114 ARG A CA 1
ATOM 904 C C . ARG A 1 114 ? 27.303 26.865 -9.641 1.00 86.25 114 ARG A C 1
ATOM 906 O O . ARG A 1 114 ? 27.037 25.715 -9.969 1.00 86.25 114 ARG A O 1
ATOM 913 N N . ALA A 1 115 ? 26.385 27.810 -9.453 1.00 85.06 115 ALA A N 1
ATOM 914 C CA . ALA A 1 115 ? 24.958 27.586 -9.629 1.00 85.06 115 ALA A CA 1
ATOM 915 C C . ALA A 1 115 ? 24.616 27.297 -11.097 1.00 85.06 115 ALA A C 1
ATOM 917 O O . ALA A 1 115 ? 23.851 26.377 -11.371 1.00 85.06 115 ALA A O 1
ATOM 918 N N . LEU A 1 116 ? 25.225 28.029 -12.039 1.00 87.94 116 LEU A N 1
ATOM 919 C CA . LEU A 1 116 ? 25.046 27.804 -13.474 1.00 87.94 116 LEU A CA 1
ATOM 920 C C . LEU A 1 116 ? 25.575 26.430 -13.903 1.00 87.94 116 LEU A C 1
ATOM 922 O O . LEU A 1 116 ? 24.895 25.722 -14.635 1.00 87.94 116 LEU A O 1
ATOM 926 N N . GLU A 1 117 ? 26.758 26.039 -13.425 1.00 89.56 117 GLU A N 1
ATOM 927 C CA . GLU A 1 117 ? 27.353 24.726 -13.705 1.00 89.56 117 GLU A CA 1
ATOM 928 C C . GLU A 1 117 ? 26.424 23.594 -13.240 1.00 89.56 117 GLU A C 1
ATOM 930 O O . GLU A 1 117 ? 26.067 22.730 -14.036 1.00 89.56 117 GLU A O 1
ATOM 935 N N . LEU A 1 118 ? 25.948 23.656 -11.992 1.00 87.00 118 LEU A N 1
ATOM 936 C CA . LEU A 1 118 ? 24.976 22.700 -11.455 1.00 87.00 118 LEU A CA 1
ATOM 937 C C . LEU A 1 118 ? 23.686 22.650 -12.275 1.00 87.00 118 LEU A C 1
ATOM 939 O O . LEU A 1 118 ? 23.207 21.566 -12.593 1.00 87.00 118 LEU A O 1
ATOM 943 N N . CYS A 1 119 ? 23.142 23.817 -12.624 1.00 85.38 119 CYS A N 1
ATOM 944 C CA . CYS A 1 119 ? 21.927 23.932 -13.421 1.00 85.38 119 CYS A CA 1
ATOM 945 C C . CYS A 1 119 ? 22.095 23.213 -14.765 1.00 85.38 119 CYS A C 1
ATOM 947 O O . CYS A 1 119 ? 21.314 22.329 -15.105 1.00 85.38 119 CYS A O 1
ATOM 949 N N . VAL A 1 120 ? 23.166 23.526 -15.495 1.00 88.31 120 VAL A N 1
ATOM 950 C CA . VAL A 1 120 ? 23.434 22.935 -16.808 1.00 88.31 120 VAL A CA 1
ATOM 951 C C . VAL A 1 120 ? 23.647 21.425 -16.714 1.00 88.31 120 VAL A C 1
ATOM 953 O O . VAL A 1 120 ? 23.078 20.701 -17.521 1.00 88.31 120 VAL A O 1
ATOM 956 N N . PHE A 1 121 ? 24.413 20.921 -15.741 1.00 87.69 121 PHE A N 1
ATOM 957 C CA . PHE A 1 121 ? 24.631 19.475 -15.605 1.00 87.69 121 PHE A CA 1
ATOM 958 C C . PHE A 1 121 ? 23.357 18.710 -15.230 1.00 87.69 121 PHE A C 1
ATOM 960 O O . PHE A 1 121 ? 23.135 17.620 -15.756 1.00 87.69 121 PHE A O 1
ATOM 967 N N . MET A 1 122 ? 22.509 19.280 -14.371 1.00 81.31 122 MET A N 1
ATOM 968 C CA . MET A 1 122 ? 21.221 18.678 -14.012 1.00 81.31 122 MET A CA 1
ATOM 969 C C . MET A 1 122 ? 20.291 18.596 -15.222 1.00 81.31 122 MET A C 1
ATOM 971 O O . MET A 1 122 ? 19.810 17.515 -15.555 1.00 81.31 122 MET A O 1
ATOM 975 N N . TYR A 1 123 ? 20.111 19.709 -15.936 1.00 80.00 123 TYR A N 1
ATOM 976 C CA . TYR A 1 123 ? 19.255 19.739 -17.122 1.00 80.00 123 TYR A CA 1
ATOM 977 C C . TYR A 1 123 ? 19.840 18.957 -18.300 1.00 80.00 123 TYR A C 1
ATOM 979 O O . TYR A 1 123 ? 19.086 18.417 -19.100 1.00 80.00 123 TYR A O 1
ATOM 987 N N . LEU A 1 124 ? 21.165 18.823 -18.401 1.00 81.69 124 LEU A N 1
ATOM 988 C CA . LEU A 1 124 ? 21.797 17.942 -19.383 1.00 81.69 124 LEU A CA 1
ATOM 989 C C . LEU A 1 124 ? 21.518 16.466 -19.081 1.00 81.69 124 LEU A C 1
ATOM 991 O O . LEU A 1 124 ? 21.259 15.698 -20.004 1.00 81.69 124 LEU A O 1
ATOM 995 N N . ALA A 1 125 ? 21.550 16.064 -17.808 1.00 77.50 125 ALA A N 1
ATOM 996 C CA . ALA A 1 125 ? 21.192 14.706 -17.411 1.00 77.50 125 ALA A CA 1
ATOM 997 C C . ALA A 1 125 ? 19.716 14.407 -17.713 1.00 77.50 125 ALA A C 1
ATOM 999 O O . ALA A 1 125 ? 19.419 13.354 -18.275 1.00 77.50 125 ALA A O 1
ATOM 1000 N N . GLU A 1 126 ? 18.813 15.342 -17.405 1.00 67.38 126 GLU A N 1
ATOM 1001 C CA . GLU A 1 126 ? 17.390 15.237 -17.752 1.00 67.38 126 GLU A CA 1
ATOM 1002 C C . GLU A 1 126 ? 17.183 15.176 -19.271 1.00 67.38 126 GLU A C 1
ATOM 1004 O O . GLU A 1 126 ? 16.496 14.280 -19.750 1.00 67.38 126 GLU A O 1
ATOM 1009 N N . ALA A 1 127 ? 17.843 16.046 -20.041 1.00 65.56 127 ALA A N 1
ATOM 1010 C CA . ALA A 1 127 ? 17.733 16.079 -21.499 1.00 65.56 127 ALA A CA 1
ATOM 1011 C C . ALA A 1 127 ? 18.272 14.805 -22.173 1.00 65.56 127 ALA A C 1
ATOM 1013 O O . ALA A 1 127 ? 17.736 14.360 -23.185 1.00 65.56 127 ALA A O 1
ATOM 1014 N N . LEU A 1 128 ? 19.311 14.180 -21.609 1.00 72.75 128 LEU A N 1
ATOM 1015 C CA . LEU A 1 128 ? 19.803 12.874 -22.063 1.00 72.75 128 LEU A CA 1
ATOM 1016 C C . LEU A 1 128 ? 18.846 11.727 -21.701 1.00 72.75 128 LEU A C 1
ATOM 1018 O O . LEU A 1 128 ? 18.825 10.705 -22.386 1.00 72.75 128 LEU A O 1
ATOM 1022 N N . GLN A 1 129 ? 18.075 11.867 -20.619 1.00 65.94 129 GLN A N 1
ATOM 1023 C CA . GLN A 1 129 ? 17.068 10.885 -20.208 1.00 65.94 129 GLN A CA 1
ATOM 1024 C C . GLN A 1 129 ? 15.769 11.016 -21.010 1.00 65.94 129 GLN A C 1
ATOM 1026 O O . GLN A 1 129 ? 15.200 9.991 -21.386 1.00 65.94 129 GLN A O 1
ATOM 1031 N N . SER A 1 130 ? 15.322 12.247 -21.284 1.00 60.84 130 SER A N 1
ATOM 1032 C CA . SER A 1 130 ? 14.137 12.548 -22.098 1.00 60.84 130 SER A CA 1
ATOM 1033 C C . SER A 1 130 ? 14.384 12.335 -23.593 1.00 60.84 130 SER A C 1
ATOM 1035 O O . SER A 1 130 ? 13.443 12.084 -24.344 1.00 60.84 130 SER A O 1
ATOM 1037 N N . GLY A 1 131 ? 15.649 12.399 -24.017 1.00 63.72 131 GLY A N 1
ATOM 1038 C CA . GLY A 1 131 ? 16.072 12.331 -25.411 1.00 63.72 131 GLY A CA 1
ATOM 1039 C C . GLY A 1 131 ? 16.232 13.703 -26.064 1.00 63.72 131 GLY A C 1
ATOM 1040 O O . GLY A 1 131 ? 16.777 13.771 -27.160 1.00 63.72 131 GLY A O 1
ATOM 1041 N N . ASP A 1 132 ? 15.843 14.803 -25.411 1.00 67.75 132 ASP A N 1
ATOM 1042 C CA . ASP A 1 132 ? 15.968 16.164 -25.953 1.00 67.75 132 ASP A CA 1
ATOM 1043 C C . ASP A 1 132 ? 17.398 16.493 -26.416 1.00 67.75 132 ASP A C 1
ATOM 1045 O O . ASP A 1 132 ? 17.579 17.187 -27.419 1.00 67.75 132 ASP A O 1
ATOM 1049 N N . VAL A 1 133 ? 18.405 15.913 -25.758 1.00 77.00 133 VAL A N 1
ATOM 1050 C CA . VAL A 1 133 ? 19.805 15.886 -26.199 1.00 77.00 133 VAL A CA 1
ATOM 1051 C C . VAL A 1 133 ? 20.239 14.438 -26.402 1.00 77.00 133 VAL A C 1
ATOM 1053 O O . VAL A 1 133 ? 19.922 13.562 -25.599 1.00 77.00 133 VAL A O 1
ATOM 1056 N N . PHE A 1 134 ? 21.015 14.187 -27.451 1.00 77.25 134 PHE A N 1
ATOM 1057 C CA . PHE A 1 134 ? 21.570 12.875 -27.754 1.00 77.25 134 PHE A CA 1
ATOM 1058 C C . PHE A 1 134 ? 23.083 12.947 -27.964 1.00 77.25 134 PHE A C 1
ATOM 1060 O O . PHE A 1 134 ? 23.655 14.001 -28.226 1.00 77.25 134 PHE A O 1
ATOM 1067 N N . VAL A 1 135 ? 23.742 11.804 -27.822 1.00 81.69 135 VAL A N 1
ATOM 1068 C CA . VAL A 1 135 ? 25.161 11.612 -28.092 1.00 81.69 135 VAL A CA 1
ATOM 1069 C C . VAL A 1 135 ? 25.307 10.897 -29.432 1.00 81.69 135 VAL A C 1
ATOM 1071 O O . VAL A 1 135 ? 24.836 9.768 -29.603 1.00 81.69 135 VAL A O 1
ATOM 1074 N N . VAL A 1 136 ? 25.999 11.533 -30.374 1.00 74.19 136 VAL A N 1
ATOM 1075 C CA . VAL A 1 136 ? 26.319 10.957 -31.683 1.00 74.19 136 VAL A CA 1
ATOM 1076 C C . VAL A 1 136 ? 27.124 9.670 -31.483 1.00 74.19 136 VAL A C 1
ATOM 1078 O O . VAL A 1 136 ? 28.087 9.634 -30.719 1.00 74.19 136 VAL A O 1
ATOM 1081 N N . SER A 1 137 ? 26.723 8.593 -32.161 1.00 61.88 137 SER A N 1
ATOM 1082 C CA . SER A 1 137 ? 27.327 7.251 -32.043 1.00 61.88 137 SER A CA 1
ATOM 1083 C C . SER A 1 137 ? 27.177 6.559 -30.674 1.00 61.88 137 SER A C 1
ATOM 1085 O O . SER A 1 137 ? 27.809 5.530 -30.436 1.00 61.88 137 SER A O 1
ATOM 1087 N N . SER A 1 138 ? 26.328 7.067 -29.772 1.00 59.44 138 SER A N 1
ATOM 1088 C CA . SER A 1 138 ? 25.981 6.368 -28.526 1.00 59.44 138 SER A CA 1
ATOM 1089 C C . SER A 1 138 ? 24.844 5.377 -28.743 1.00 59.44 138 SER A C 1
ATOM 1091 O O . SER A 1 138 ? 23.843 5.718 -29.357 1.00 59.44 138 SER A O 1
ATOM 1093 N N . GLY A 1 139 ? 24.943 4.168 -28.182 1.00 51.62 139 GLY A N 1
ATOM 1094 C CA . GLY A 1 139 ? 23.824 3.218 -28.191 1.00 51.62 139 GLY A CA 1
ATOM 1095 C C . GLY A 1 139 ? 22.685 3.628 -27.247 1.00 51.62 139 GLY A C 1
ATOM 1096 O O . GLY A 1 139 ? 21.514 3.542 -27.600 1.00 51.62 139 GLY A O 1
ATOM 1097 N N . ALA A 1 140 ? 23.005 4.090 -26.032 1.00 47.03 140 ALA A N 1
ATOM 1098 C CA . ALA A 1 140 ? 22.014 4.346 -24.977 1.00 47.03 140 ALA A CA 1
ATOM 1099 C C . ALA A 1 140 ? 21.346 5.729 -25.048 1.00 47.03 140 ALA A C 1
ATOM 1101 O O . ALA A 1 140 ? 20.240 5.873 -24.527 1.00 47.03 140 ALA A O 1
ATOM 1102 N N . CYS A 1 141 ? 22.006 6.703 -25.682 1.00 54.62 141 CYS A N 1
ATOM 1103 C CA . CYS A 1 141 ? 21.536 8.083 -25.826 1.00 54.62 141 CYS A CA 1
ATOM 1104 C C . CYS A 1 141 ? 21.630 8.551 -27.291 1.00 54.62 141 CYS A C 1
ATOM 1106 O O . CYS A 1 141 ? 22.088 9.658 -27.519 1.00 54.62 141 CYS A O 1
ATOM 1108 N N . ALA A 1 142 ? 21.312 7.711 -28.283 1.00 63.28 142 ALA A N 1
ATOM 1109 C CA . ALA A 1 142 ? 21.369 8.066 -29.714 1.00 63.28 142 ALA A CA 1
ATOM 1110 C C . ALA A 1 142 ? 20.203 8.975 -30.161 1.00 63.28 142 ALA A C 1
ATOM 1112 O O . ALA A 1 142 ? 19.200 9.076 -29.453 1.00 63.28 142 ALA A O 1
ATOM 1113 N N . ASP A 1 143 ? 20.296 9.575 -31.360 1.00 62.97 143 ASP A N 1
ATOM 1114 C CA . ASP A 1 143 ? 19.175 10.314 -31.970 1.00 62.97 143 ASP A CA 1
ATOM 1115 C C . ASP A 1 143 ? 17.979 9.375 -32.195 1.00 62.97 143 ASP A C 1
ATOM 1117 O O . ASP A 1 143 ? 18.004 8.480 -33.047 1.00 62.97 143 ASP A O 1
ATOM 1121 N N . TYR A 1 144 ? 16.906 9.592 -31.439 1.00 54.78 144 TYR A N 1
ATOM 1122 C CA . TYR A 1 144 ? 15.678 8.806 -31.535 1.00 54.78 144 TYR A CA 1
ATOM 1123 C C . TYR A 1 144 ? 14.895 9.076 -32.829 1.00 54.78 144 TYR A C 1
ATOM 1125 O O . TYR A 1 144 ? 14.047 8.264 -33.195 1.00 54.78 144 TYR A O 1
ATOM 1133 N N . ARG A 1 145 ? 15.163 10.185 -33.536 1.00 56.34 145 ARG A N 1
ATOM 1134 C CA . ARG A 1 145 ? 14.524 10.529 -34.822 1.00 56.34 145 ARG A CA 1
ATOM 1135 C C . ARG A 1 145 ? 15.136 9.759 -35.989 1.00 56.34 145 ARG A C 1
ATOM 1137 O O . ARG A 1 145 ? 14.456 9.520 -36.982 1.00 56.34 145 ARG A O 1
ATOM 1144 N N . ALA A 1 146 ? 16.399 9.346 -35.863 1.00 52.12 146 ALA A N 1
ATOM 1145 C CA . ALA A 1 146 ? 17.080 8.506 -36.847 1.00 52.12 146 ALA A CA 1
ATOM 1146 C C . ALA A 1 146 ? 16.580 7.047 -36.828 1.00 52.12 146 ALA A C 1
ATOM 1148 O O . ALA A 1 146 ? 16.893 6.268 -37.726 1.00 52.12 146 ALA A O 1
ATOM 1149 N N . GLN A 1 147 ? 15.780 6.675 -35.823 1.00 49.03 147 GLN A N 1
ATOM 1150 C CA . GLN A 1 147 ? 15.108 5.383 -35.733 1.00 49.03 147 GLN A CA 1
ATOM 1151 C C . GLN A 1 147 ? 13.626 5.573 -36.085 1.00 49.03 147 GLN A C 1
ATOM 1153 O O . GLN A 1 147 ? 12.926 6.278 -35.355 1.00 49.03 147 GLN A O 1
ATOM 1158 N N . PRO A 1 148 ? 13.111 4.974 -37.176 1.00 44.09 148 PRO A N 1
ATOM 1159 C CA . PRO A 1 148 ? 11.765 5.261 -37.657 1.00 44.09 148 PRO A CA 1
ATOM 1160 C C . PRO A 1 148 ? 10.714 5.013 -36.565 1.00 44.09 148 PRO A C 1
ATOM 1162 O O . PRO A 1 148 ? 10.542 3.902 -36.065 1.00 44.09 148 PRO A O 1
ATOM 1165 N N . LEU A 1 149 ? 10.025 6.089 -36.181 1.00 39.94 149 LEU A N 1
ATOM 1166 C CA . LEU A 1 149 ? 8.861 6.082 -35.303 1.00 39.94 149 LEU A CA 1
ATOM 1167 C C . LEU A 1 149 ? 7.652 5.571 -36.092 1.00 39.94 149 LEU A C 1
ATOM 1169 O O . LEU A 1 149 ? 7.206 6.221 -37.034 1.00 39.94 149 LEU A O 1
ATOM 1173 N N . ALA A 1 150 ? 7.090 4.441 -35.674 1.00 36.97 150 ALA A N 1
ATOM 1174 C CA . ALA A 1 150 ? 5.744 4.042 -36.057 1.00 36.97 150 ALA A CA 1
ATOM 1175 C C . ALA A 1 150 ? 4.874 4.041 -34.797 1.00 36.97 150 ALA A C 1
ATOM 1177 O O . ALA A 1 150 ? 5.000 3.166 -33.942 1.00 36.97 150 ALA A O 1
ATOM 1178 N N . TRP A 1 151 ? 4.040 5.072 -34.681 1.00 43.81 151 TRP A N 1
ATOM 1179 C CA . TRP A 1 151 ? 2.920 5.108 -33.750 1.00 43.81 151 TRP A CA 1
ATOM 1180 C C . TRP A 1 151 ? 1.909 4.049 -34.211 1.00 43.81 151 TRP A C 1
ATOM 1182 O O . TRP A 1 151 ? 1.410 4.131 -35.328 1.00 43.81 151 TRP A O 1
ATOM 1192 N N . ASP A 1 152 ? 1.702 3.044 -33.360 1.00 44.09 152 ASP A N 1
ATOM 1193 C CA . ASP A 1 152 ? 0.846 1.862 -33.517 1.00 44.09 152 ASP A CA 1
ATOM 1194 C C . ASP A 1 152 ? 1.130 0.907 -34.710 1.00 44.09 152 ASP A C 1
ATOM 1196 O O . ASP A 1 152 ? 1.078 1.246 -35.889 1.00 44.09 152 ASP A O 1
ATOM 1200 N N . ALA A 1 153 ? 1.392 -0.360 -34.350 1.00 43.84 153 ALA A N 1
ATOM 1201 C CA . ALA A 1 153 ? 1.385 -1.574 -35.185 1.00 43.84 153 ALA A CA 1
ATOM 1202 C C . ALA A 1 153 ? 2.489 -1.796 -36.254 1.00 43.84 153 ALA A C 1
ATOM 1204 O O . ALA A 1 153 ? 2.208 -2.359 -37.311 1.00 43.84 153 ALA A O 1
ATOM 1205 N N . LYS A 1 154 ? 3.763 -1.468 -35.981 1.00 53.59 154 LYS A N 1
ATOM 1206 C CA . LYS A 1 154 ? 4.904 -1.963 -36.803 1.00 53.59 154 LYS A CA 1
ATOM 1207 C C . LYS A 1 154 ? 6.083 -2.536 -36.008 1.00 53.59 154 LYS A C 1
ATOM 1209 O O . LYS A 1 154 ? 7.215 -2.526 -36.479 1.00 53.59 154 LYS A O 1
ATOM 1214 N N . LEU A 1 155 ? 5.845 -3.013 -34.788 1.00 57.69 155 LEU A N 1
ATOM 1215 C CA . LEU A 1 155 ? 6.814 -3.895 -34.142 1.00 57.69 155 LEU A CA 1
ATOM 1216 C C . LEU A 1 155 ? 6.538 -5.312 -34.637 1.00 57.69 155 LEU A C 1
ATOM 1218 O O . LEU A 1 155 ? 5.490 -5.875 -34.317 1.00 57.69 155 LEU A O 1
ATOM 1222 N N . ASP A 1 156 ? 7.468 -5.879 -35.403 1.00 61.34 156 ASP A N 1
ATOM 1223 C CA . ASP A 1 156 ? 7.433 -7.305 -35.714 1.00 61.34 156 ASP A CA 1
ATOM 1224 C C . ASP A 1 156 ? 7.372 -8.095 -34.399 1.00 61.34 156 ASP A C 1
ATOM 1226 O O . ASP A 1 156 ? 8.180 -7.870 -33.487 1.00 61.34 156 ASP A O 1
ATOM 1230 N N . ASP A 1 157 ? 6.392 -8.995 -34.297 1.00 72.94 157 ASP A N 1
ATOM 1231 C CA . ASP A 1 157 ? 6.156 -9.843 -33.122 1.00 72.94 157 ASP A CA 1
ATOM 1232 C C . ASP A 1 157 ? 5.906 -9.048 -31.814 1.00 72.94 157 ASP A C 1
ATOM 1234 O O . ASP A 1 157 ? 6.478 -9.317 -30.752 1.00 72.94 157 ASP A O 1
ATOM 1238 N N . ALA A 1 158 ? 5.046 -8.021 -31.885 1.00 76.62 158 ALA A N 1
ATOM 1239 C CA . ALA A 1 158 ? 4.723 -7.131 -30.761 1.00 76.62 158 ALA A CA 1
ATOM 1240 C C . ALA A 1 158 ? 4.272 -7.873 -29.488 1.00 76.62 158 ALA A C 1
ATOM 1242 O O . ALA A 1 158 ? 4.704 -7.524 -28.389 1.00 76.62 158 ALA A O 1
ATOM 1243 N N . THR A 1 159 ? 3.447 -8.918 -29.622 1.00 82.25 159 THR A N 1
ATOM 1244 C CA . THR A 1 159 ? 2.973 -9.726 -28.486 1.00 82.25 159 THR A CA 1
ATOM 1245 C C . THR A 1 159 ? 4.137 -10.340 -27.727 1.00 82.25 159 THR A C 1
ATOM 1247 O O . THR A 1 159 ? 4.219 -10.210 -26.507 1.00 82.25 159 THR A O 1
ATOM 1250 N N . ARG A 1 160 ? 5.082 -10.959 -28.437 1.00 83.94 160 ARG A N 1
ATOM 1251 C CA . ARG A 1 160 ? 6.251 -11.569 -27.809 1.00 83.94 160 ARG A CA 1
ATOM 1252 C C . ARG A 1 160 ? 7.121 -10.529 -27.129 1.00 83.94 160 ARG A C 1
ATOM 1254 O O . ARG A 1 160 ? 7.510 -10.732 -25.986 1.00 83.94 160 ARG A O 1
ATOM 1261 N N . ARG A 1 161 ? 7.386 -9.393 -27.778 1.00 84.19 161 ARG A N 1
ATOM 1262 C CA . ARG A 1 161 ? 8.181 -8.315 -27.168 1.00 84.19 161 ARG A CA 1
ATOM 1263 C C . ARG A 1 161 ? 7.527 -7.781 -25.888 1.00 84.19 161 ARG A C 1
ATOM 1265 O O . ARG A 1 161 ? 8.224 -7.607 -24.894 1.00 84.19 161 ARG A O 1
ATOM 1272 N N . ASN A 1 162 ? 6.206 -7.601 -25.882 1.00 85.62 162 ASN A N 1
ATOM 1273 C CA . ASN A 1 162 ? 5.459 -7.200 -24.687 1.00 85.62 162 ASN A CA 1
ATOM 1274 C C . ASN A 1 162 ? 5.540 -8.259 -23.578 1.00 85.62 162 ASN A C 1
ATOM 1276 O O . ASN A 1 162 ? 5.769 -7.902 -22.425 1.00 85.62 162 ASN A O 1
ATOM 1280 N N . LEU A 1 163 ? 5.429 -9.549 -23.915 1.00 88.25 163 LEU A N 1
ATOM 1281 C CA . LEU A 1 163 ? 5.595 -10.641 -22.948 1.00 88.25 163 LEU A CA 1
ATOM 1282 C C . LEU A 1 163 ? 6.991 -10.639 -22.319 1.00 88.25 163 LEU A C 1
ATOM 1284 O O . LEU A 1 163 ? 7.106 -10.788 -21.108 1.00 88.25 163 LEU A O 1
ATOM 1288 N N . PHE A 1 164 ? 8.046 -10.414 -23.106 1.00 89.00 164 PHE A N 1
ATOM 1289 C CA . PHE A 1 164 ? 9.407 -10.302 -22.572 1.00 89.00 164 PHE A CA 1
ATOM 1290 C C . PHE A 1 164 ? 9.603 -9.058 -21.702 1.00 89.00 164 PHE A C 1
ATOM 1292 O O . PHE A 1 164 ? 10.369 -9.119 -20.745 1.00 89.00 164 PHE A O 1
ATOM 1299 N N . VAL A 1 165 ? 8.914 -7.948 -21.987 1.00 88.50 165 VAL A N 1
ATOM 1300 C CA . VAL A 1 165 ? 8.911 -6.780 -21.093 1.00 88.50 165 VAL A CA 1
ATOM 1301 C C . VAL A 1 165 ? 8.228 -7.126 -19.772 1.00 88.50 165 VAL A C 1
ATOM 1303 O O . VAL A 1 165 ? 8.854 -6.984 -18.727 1.00 88.50 165 VAL A O 1
ATOM 1306 N N . VAL A 1 166 ? 7.001 -7.650 -19.796 1.00 89.06 166 VAL A N 1
ATOM 1307 C CA . VAL A 1 166 ? 6.279 -8.018 -18.565 1.00 89.06 166 VAL A CA 1
ATOM 1308 C C . VAL A 1 166 ? 7.070 -9.046 -17.752 1.00 89.06 166 VAL A C 1
ATOM 1310 O O . VAL A 1 166 ? 7.275 -8.852 -16.560 1.00 89.06 166 VAL A O 1
ATOM 1313 N N . PHE A 1 167 ? 7.604 -10.085 -18.396 1.00 89.19 167 PHE A N 1
ATOM 1314 C CA . PHE A 1 167 ? 8.440 -11.092 -17.742 1.00 89.19 167 PHE A CA 1
ATOM 1315 C C . PHE A 1 167 ? 9.733 -10.494 -17.170 1.00 89.19 167 PHE A C 1
ATOM 1317 O O . PHE A 1 167 ? 10.070 -10.704 -16.010 1.00 89.19 167 PHE A O 1
ATOM 1324 N N . GLY A 1 168 ? 10.466 -9.721 -17.971 1.00 88.19 168 GLY A N 1
ATOM 1325 C CA . GLY A 1 168 ? 11.765 -9.182 -17.586 1.00 88.19 168 GLY A CA 1
ATOM 1326 C C . GLY A 1 168 ? 11.700 -8.173 -16.442 1.00 88.19 168 GLY A C 1
ATOM 1327 O O . GLY A 1 168 ? 12.549 -8.185 -15.546 1.00 88.19 168 GLY A O 1
ATOM 1328 N N . PHE A 1 169 ? 10.701 -7.292 -16.462 1.00 86.06 169 PHE A N 1
ATOM 1329 C CA . PHE A 1 169 ? 10.491 -6.309 -15.401 1.00 86.06 169 PHE A CA 1
ATOM 1330 C C . PHE A 1 169 ? 9.785 -6.929 -14.183 1.00 86.06 169 PHE A C 1
ATOM 1332 O O . PHE A 1 169 ? 10.235 -6.690 -13.061 1.00 86.06 169 PHE A O 1
ATOM 1339 N N . GLY A 1 170 ? 8.790 -7.801 -14.391 1.00 85.81 170 GLY A N 1
ATOM 1340 C CA . GLY A 1 170 ? 8.066 -8.501 -13.321 1.00 85.81 170 GLY A CA 1
ATOM 1341 C C . GLY A 1 170 ? 8.937 -9.471 -12.515 1.00 85.81 170 GLY A C 1
ATOM 1342 O O . GLY A 1 170 ? 8.834 -9.524 -11.296 1.00 85.81 170 GLY A O 1
ATOM 1343 N N . CYS A 1 171 ? 9.889 -10.162 -13.151 1.00 87.75 171 CYS A N 1
ATOM 1344 C CA . CYS A 1 171 ? 10.871 -11.011 -12.457 1.00 87.75 171 CYS A CA 1
ATOM 1345 C C . CYS A 1 171 ? 12.085 -10.231 -11.911 1.00 87.75 171 CYS A C 1
ATOM 1347 O O . CYS A 1 171 ? 13.085 -10.828 -11.512 1.00 87.75 171 CYS A O 1
ATOM 1349 N N . ASN A 1 172 ? 12.056 -8.896 -11.957 1.00 84.25 172 ASN A N 1
ATOM 1350 C CA . ASN A 1 172 ? 13.154 -7.998 -11.581 1.00 84.25 172 ASN A CA 1
ATOM 1351 C C . ASN A 1 172 ? 14.504 -8.248 -12.297 1.00 84.25 172 ASN A C 1
ATOM 1353 O O . ASN A 1 172 ? 15.580 -7.861 -11.827 1.00 84.25 172 ASN A O 1
ATOM 1357 N N . LEU A 1 173 ? 14.495 -8.848 -13.488 1.00 84.81 173 LEU A N 1
ATOM 1358 C CA . LEU A 1 173 ? 15.697 -9.004 -14.317 1.00 84.81 173 LEU A CA 1
ATOM 1359 C C . LEU A 1 173 ? 16.149 -7.656 -14.897 1.00 84.81 173 LEU A C 1
ATOM 1361 O O . LEU A 1 173 ? 17.352 -7.357 -14.942 1.00 84.81 173 LEU A O 1
ATOM 1365 N N . GLY A 1 174 ? 15.186 -6.811 -15.264 1.00 81.38 174 GLY A N 1
ATOM 1366 C CA . GLY A 1 174 ? 15.408 -5.547 -15.964 1.00 81.38 174 GLY A CA 1
ATOM 1367 C C . GLY A 1 174 ? 15.821 -5.757 -17.423 1.00 81.38 174 GLY A C 1
ATOM 1368 O O . GLY A 1 174 ? 16.007 -6.883 -17.891 1.00 81.38 174 GLY A O 1
ATOM 1369 N N . GLU A 1 175 ? 16.008 -4.671 -18.169 1.00 81.69 175 GLU A N 1
ATOM 1370 C CA . GLU A 1 175 ? 16.157 -4.736 -19.625 1.00 81.69 175 GLU A CA 1
ATOM 1371 C C . GLU A 1 175 ? 17.458 -5.426 -20.073 1.00 81.69 175 GLU A C 1
ATOM 1373 O O . GLU A 1 175 ? 17.494 -6.098 -21.102 1.00 81.69 175 GLU A O 1
ATOM 1378 N N . SER A 1 176 ? 18.534 -5.294 -19.289 1.00 80.69 176 SER A N 1
ATOM 1379 C CA . SER A 1 176 ? 19.859 -5.811 -19.664 1.00 80.69 176 SER A CA 1
ATOM 1380 C C . SER A 1 176 ? 19.960 -7.330 -19.545 1.00 80.69 176 SER A C 1
ATOM 1382 O O . SER A 1 176 ? 20.512 -7.973 -20.433 1.00 80.69 176 SER A O 1
ATOM 1384 N N . GLN A 1 177 ? 19.461 -7.906 -18.446 1.00 82.38 177 GLN A N 1
ATOM 1385 C CA . GLN A 1 177 ? 19.519 -9.358 -18.245 1.00 82.38 177 GLN A CA 1
ATOM 1386 C C . GLN A 1 177 ? 18.471 -10.064 -19.098 1.00 82.38 177 GLN A C 1
ATOM 1388 O O . GLN A 1 177 ? 18.768 -11.092 -19.692 1.00 82.38 177 GLN A O 1
ATOM 1393 N N . THR A 1 178 ? 17.288 -9.466 -19.245 1.00 86.50 178 THR A N 1
ATOM 1394 C CA . THR A 1 178 ? 16.239 -10.014 -20.111 1.00 86.50 178 THR A CA 1
ATOM 1395 C C . THR A 1 178 ? 16.724 -10.137 -21.552 1.00 86.50 178 THR A C 1
ATOM 1397 O O . THR A 1 178 ? 16.621 -11.212 -22.126 1.00 86.50 178 THR A O 1
ATOM 1400 N N . ALA A 1 179 ? 17.345 -9.091 -22.110 1.00 85.25 179 ALA A N 1
ATOM 1401 C CA . ALA A 1 179 ? 17.878 -9.137 -23.473 1.00 85.25 179 ALA A CA 1
ATOM 1402 C C . ALA A 1 179 ? 19.003 -10.173 -23.657 1.00 85.25 179 ALA A C 1
ATOM 1404 O O . ALA A 1 179 ? 19.107 -10.780 -24.715 1.00 85.25 179 ALA A O 1
ATOM 1405 N N . ARG A 1 180 ? 19.836 -10.419 -22.633 1.00 84.75 180 ARG A N 1
ATOM 1406 C CA . ARG A 1 180 ? 20.913 -11.430 -22.696 1.00 84.75 180 ARG A CA 1
ATOM 1407 C C . ARG A 1 180 ? 20.401 -12.864 -22.812 1.00 84.75 180 ARG A C 1
ATOM 1409 O O . ARG A 1 180 ? 21.118 -13.714 -23.328 1.00 84.75 180 ARG A O 1
ATOM 1416 N N . HIS A 1 181 ? 19.206 -13.126 -22.294 1.00 85.06 181 HIS A N 1
ATOM 1417 C CA . HIS A 1 181 ? 18.583 -14.449 -22.281 1.00 85.06 181 HIS A CA 1
ATOM 1418 C C . HIS A 1 181 ? 17.397 -14.555 -23.251 1.00 85.06 181 HIS A C 1
ATOM 1420 O O . HIS A 1 181 ? 16.749 -15.599 -23.318 1.00 85.06 181 HIS A O 1
ATOM 1426 N N . ALA A 1 182 ? 17.108 -13.488 -23.998 1.00 84.31 182 ALA A N 1
ATOM 1427 C CA . ALA A 1 182 ? 16.072 -13.461 -25.016 1.00 84.31 182 ALA A CA 1
ATOM 1428 C C . ALA A 1 182 ? 16.634 -13.869 -26.395 1.00 84.31 182 ALA A C 1
ATOM 1430 O O . ALA A 1 182 ? 17.846 -13.817 -26.614 1.00 84.31 182 ALA A O 1
ATOM 1431 N N . PRO A 1 183 ? 15.770 -14.278 -27.344 1.00 80.12 183 PRO A N 1
ATOM 1432 C CA . PRO A 1 183 ? 16.170 -14.501 -28.734 1.00 80.12 183 PRO A CA 1
ATOM 1433 C C . PRO A 1 183 ? 16.797 -13.245 -29.360 1.00 80.12 183 PRO A C 1
ATOM 1435 O O . PRO A 1 183 ? 16.408 -12.136 -29.002 1.00 80.12 183 PRO A O 1
ATOM 1438 N N . GLU A 1 184 ? 17.679 -13.405 -30.356 1.00 71.62 184 GLU A N 1
ATOM 1439 C CA . GLU A 1 184 ? 18.445 -12.302 -30.984 1.00 71.62 184 GLU A CA 1
ATOM 1440 C C . GLU A 1 184 ? 17.590 -11.117 -31.478 1.00 71.62 184 GLU A C 1
ATOM 1442 O O . GLU A 1 184 ? 18.065 -9.987 -31.536 1.00 71.62 184 GLU A O 1
ATOM 1447 N N . ALA A 1 185 ? 16.312 -11.346 -31.793 1.00 71.38 185 ALA A N 1
ATOM 1448 C CA . ALA A 1 185 ? 15.374 -10.307 -32.221 1.00 71.38 185 ALA A CA 1
ATOM 1449 C C . ALA A 1 185 ? 14.919 -9.345 -31.098 1.00 71.38 185 ALA A C 1
ATOM 1451 O O . ALA A 1 185 ? 14.269 -8.334 -31.386 1.00 71.38 185 ALA A O 1
ATOM 1452 N N . ILE A 1 186 ? 15.207 -9.661 -29.831 1.00 79.88 186 ILE A N 1
ATOM 1453 C CA . ILE A 1 186 ? 14.790 -8.894 -28.652 1.00 79.88 186 ILE A CA 1
ATOM 1454 C C . ILE A 1 186 ? 16.028 -8.315 -27.979 1.00 79.88 186 ILE A C 1
ATOM 1456 O O . ILE A 1 186 ? 16.683 -8.946 -27.152 1.00 79.88 186 ILE A O 1
ATOM 1460 N N . ASP A 1 187 ? 16.329 -7.071 -28.320 1.00 78.19 187 ASP A N 1
ATOM 1461 C CA . ASP A 1 187 ? 17.462 -6.353 -27.769 1.00 78.19 187 ASP A CA 1
ATOM 1462 C C . ASP A 1 187 ? 17.061 -5.456 -26.586 1.00 78.19 187 ASP A C 1
ATOM 1464 O O . ASP A 1 187 ? 15.891 -5.138 -26.336 1.00 78.19 187 ASP A O 1
ATOM 1468 N N . ARG A 1 188 ? 18.077 -5.005 -25.849 1.00 77.94 188 ARG A N 1
ATOM 1469 C CA . ARG A 1 188 ? 17.908 -4.146 -24.672 1.00 77.94 188 ARG A CA 1
ATOM 1470 C C . ARG A 1 188 ? 17.151 -2.853 -25.000 1.00 77.94 188 ARG A C 1
ATOM 1472 O O . ARG A 1 188 ? 16.350 -2.397 -24.181 1.00 77.94 188 ARG A O 1
ATOM 1479 N N . HIS A 1 189 ? 17.411 -2.249 -26.162 1.00 71.75 189 HIS A N 1
ATOM 1480 C CA . HIS A 1 189 ? 16.804 -0.971 -26.534 1.00 71.75 189 HIS A CA 1
ATOM 1481 C C . HIS A 1 189 ? 15.320 -1.130 -26.833 1.00 71.75 189 HIS A C 1
ATOM 1483 O O . HIS A 1 189 ? 14.526 -0.324 -26.344 1.00 71.75 189 HIS A O 1
ATOM 1489 N N . SER A 1 190 ? 14.933 -2.195 -27.543 1.00 76.12 190 SER A N 1
ATOM 1490 C CA . SER A 1 190 ? 13.521 -2.509 -27.765 1.00 76.12 190 SER A CA 1
ATOM 1491 C C . SER A 1 190 ? 12.772 -2.680 -26.447 1.00 76.12 190 SER A C 1
ATOM 1493 O O . SER A 1 190 ? 11.719 -2.072 -26.271 1.00 76.12 190 SER A O 1
ATOM 1495 N N . LEU A 1 191 ? 13.322 -3.439 -25.491 1.00 80.69 191 LEU A N 1
ATOM 1496 C CA . LEU A 1 191 ? 12.673 -3.662 -24.193 1.00 80.69 191 LEU A CA 1
ATOM 1497 C C . LEU A 1 191 ? 12.496 -2.362 -23.397 1.00 80.69 191 LEU A C 1
ATOM 1499 O O . LEU A 1 191 ? 11.402 -2.084 -22.907 1.00 80.69 191 LEU A O 1
ATOM 1503 N N . ARG A 1 192 ? 13.546 -1.533 -23.306 1.00 80.50 192 ARG A N 1
ATOM 1504 C CA . ARG A 1 192 ? 13.476 -0.235 -22.615 1.00 80.50 192 ARG A CA 1
ATOM 1505 C C . ARG A 1 192 ? 12.452 0.693 -23.268 1.00 80.50 192 ARG A C 1
ATOM 1507 O O . ARG A 1 192 ? 11.681 1.338 -22.565 1.00 80.50 192 ARG A O 1
ATOM 1514 N N . ARG A 1 193 ? 12.434 0.752 -24.603 1.00 78.19 193 ARG A N 1
ATOM 1515 C CA . ARG A 1 193 ? 11.505 1.593 -25.367 1.00 78.19 193 ARG A CA 1
ATOM 1516 C C . ARG A 1 193 ? 10.058 1.167 -25.150 1.00 78.19 193 ARG A C 1
ATOM 1518 O O . ARG A 1 193 ? 9.214 2.016 -24.887 1.00 78.19 193 ARG A O 1
ATOM 1525 N N . ILE A 1 194 ? 9.783 -0.134 -25.213 1.00 81.69 194 ILE A N 1
ATOM 1526 C CA . ILE A 1 194 ? 8.439 -0.676 -24.994 1.00 81.69 194 ILE A CA 1
ATOM 1527 C C . ILE A 1 194 ? 7.976 -0.399 -23.561 1.00 81.69 194 ILE A C 1
ATOM 1529 O O . ILE A 1 194 ? 6.861 0.083 -23.375 1.00 81.69 194 ILE A O 1
ATOM 1533 N N . ASN A 1 195 ? 8.833 -0.605 -22.559 1.00 82.75 195 ASN A N 1
ATOM 1534 C CA . ASN A 1 195 ? 8.492 -0.284 -21.174 1.00 82.75 195 ASN A CA 1
ATOM 1535 C C . ASN A 1 195 ? 8.217 1.219 -20.952 1.00 82.75 195 ASN A C 1
ATOM 1537 O O . ASN A 1 195 ? 7.298 1.587 -20.225 1.00 82.75 195 ASN A O 1
ATOM 1541 N N . ALA A 1 196 ? 8.978 2.099 -21.606 1.00 77.50 196 ALA A N 1
ATOM 1542 C CA . ALA A 1 196 ? 8.788 3.543 -21.480 1.00 77.50 196 ALA A CA 1
ATOM 1543 C C . ALA A 1 196 ? 7.532 4.056 -22.211 1.00 77.50 196 ALA A C 1
ATOM 1545 O O . ALA A 1 196 ? 6.862 4.957 -21.715 1.00 77.50 196 ALA A O 1
ATOM 1546 N N . GLN A 1 197 ? 7.216 3.508 -23.390 1.00 78.56 197 GLN A N 1
ATOM 1547 C CA . GLN A 1 197 ? 6.186 4.057 -24.288 1.00 78.56 197 GLN A CA 1
ATOM 1548 C C . GLN A 1 197 ? 4.856 3.297 -24.233 1.00 78.56 197 GLN A C 1
ATOM 1550 O O . GLN A 1 197 ? 3.787 3.892 -24.366 1.00 78.56 197 GLN A O 1
ATOM 1555 N N . HIS A 1 198 ? 4.899 1.977 -24.055 1.00 79.69 198 HIS A N 1
ATOM 1556 C CA . HIS A 1 198 ? 3.718 1.118 -24.141 1.00 79.69 198 HIS A CA 1
ATOM 1557 C C . HIS A 1 198 ? 3.234 0.618 -22.782 1.00 79.69 198 HIS A C 1
ATOM 1559 O O . HIS A 1 198 ? 2.032 0.381 -22.651 1.00 79.69 198 HIS A O 1
ATOM 1565 N N . VAL A 1 199 ? 4.115 0.517 -21.784 1.00 83.75 199 VAL A N 1
ATOM 1566 C CA . VAL A 1 199 ? 3.758 0.129 -20.413 1.00 83.75 199 VAL A CA 1
ATOM 1567 C C . VAL A 1 199 ? 3.550 1.381 -19.568 1.00 83.75 199 VAL A C 1
ATOM 1569 O O . VAL A 1 199 ? 4.463 2.178 -19.367 1.00 83.75 199 VAL A O 1
ATOM 1572 N N . SER A 1 200 ? 2.336 1.557 -19.055 1.00 85.12 200 SER A N 1
ATOM 1573 C CA . SER A 1 200 ? 2.002 2.609 -18.094 1.00 85.12 200 SER A CA 1
ATOM 1574 C C . SER A 1 200 ? 1.322 1.996 -16.877 1.00 85.12 200 SER A C 1
ATOM 1576 O O . SER A 1 200 ? 0.781 0.891 -16.955 1.00 85.12 200 SER A O 1
ATOM 1578 N N . VAL A 1 201 ? 1.345 2.716 -15.757 1.00 83.88 201 VAL A N 1
ATOM 1579 C CA . VAL A 1 201 ? 0.707 2.278 -14.510 1.00 83.88 201 VAL A CA 1
ATOM 1580 C C . VAL A 1 201 ? -0.785 2.029 -14.739 1.00 83.88 201 VAL A C 1
ATOM 1582 O O . VAL A 1 201 ? -1.309 1.004 -14.324 1.00 83.88 201 VAL A O 1
ATOM 1585 N N . GLU A 1 202 ? -1.450 2.905 -15.489 1.00 84.38 202 GLU A N 1
ATOM 1586 C CA . GLU A 1 202 ? -2.881 2.818 -15.793 1.00 84.38 202 GLU A CA 1
ATOM 1587 C C . GLU A 1 202 ? -3.210 1.586 -16.645 1.00 84.38 202 GLU A C 1
ATOM 1589 O O . GLU A 1 202 ? -4.244 0.947 -16.443 1.00 84.38 202 GLU A O 1
ATOM 1594 N N . LYS A 1 203 ? -2.328 1.235 -17.593 1.00 87.62 203 LYS A N 1
ATOM 1595 C CA . LYS A 1 203 ? -2.478 0.033 -18.424 1.00 87.62 203 LYS A CA 1
ATOM 1596 C C . LYS A 1 203 ? -2.250 -1.241 -17.617 1.00 87.62 203 LYS A C 1
ATOM 1598 O O . LYS A 1 203 ? -3.005 -2.190 -17.796 1.00 87.62 203 LYS A O 1
ATOM 1603 N N . LEU A 1 204 ? -1.256 -1.253 -16.727 1.00 88.50 204 LEU A N 1
ATOM 1604 C CA . LEU A 1 204 ? -1.029 -2.374 -15.812 1.00 88.50 204 LEU A CA 1
ATOM 1605 C C . LEU A 1 204 ? -2.215 -2.548 -14.862 1.00 88.50 204 LEU A C 1
ATOM 1607 O O . LEU A 1 204 ? -2.708 -3.655 -14.705 1.00 88.50 204 LEU A O 1
ATOM 1611 N N . GLU A 1 205 ? -2.751 -1.462 -14.306 1.00 85.75 205 GLU A N 1
ATOM 1612 C CA . GLU A 1 205 ? -3.963 -1.517 -13.483 1.00 85.75 205 GLU A CA 1
ATOM 1613 C C . GLU A 1 205 ? -5.183 -2.020 -14.254 1.00 85.75 205 GLU A C 1
ATOM 1615 O O . GLU A 1 205 ? -5.990 -2.759 -13.697 1.00 85.75 205 GLU A O 1
ATOM 1620 N N . ALA A 1 206 ? -5.343 -1.629 -15.520 1.00 86.94 206 ALA A N 1
ATOM 1621 C CA . ALA A 1 206 ? -6.406 -2.161 -16.367 1.00 86.94 206 ALA A CA 1
ATOM 1622 C C . ALA A 1 206 ? -6.237 -3.665 -16.608 1.00 86.94 206 ALA A C 1
ATOM 1624 O O . ALA A 1 206 ? -7.180 -4.415 -16.377 1.00 86.94 206 ALA A O 1
ATOM 1625 N N . ALA A 1 207 ? -5.032 -4.106 -16.971 1.00 89.25 207 ALA A N 1
ATOM 1626 C CA . ALA A 1 207 ? -4.736 -5.519 -17.180 1.00 89.25 207 ALA A CA 1
ATOM 1627 C C . ALA A 1 207 ? -4.927 -6.350 -15.898 1.00 89.25 207 ALA A C 1
ATOM 1629 O O . ALA A 1 207 ? -5.515 -7.427 -15.946 1.00 89.25 207 ALA A O 1
ATOM 1630 N N . LEU A 1 208 ? -4.488 -5.838 -14.743 1.00 88.62 208 LEU A N 1
ATOM 1631 C CA . LEU A 1 208 ? -4.713 -6.473 -13.444 1.00 88.62 208 LEU A CA 1
ATOM 1632 C C . LEU A 1 208 ? -6.205 -6.611 -13.143 1.00 88.62 208 LEU A C 1
ATOM 1634 O O . LEU A 1 208 ? -6.629 -7.681 -12.721 1.00 88.62 208 LEU A O 1
ATOM 1638 N N . ARG A 1 209 ? -7.019 -5.577 -13.400 1.00 87.56 209 ARG A N 1
ATOM 1639 C CA . ARG A 1 209 ? -8.479 -5.665 -13.227 1.00 87.56 209 ARG A CA 1
ATOM 1640 C C . ARG A 1 209 ? -9.094 -6.762 -14.091 1.00 87.56 209 ARG A C 1
ATOM 1642 O O . ARG A 1 209 ? -9.912 -7.519 -13.578 1.00 87.56 209 ARG A O 1
ATOM 1649 N N . ASP A 1 210 ? -8.682 -6.873 -15.351 1.00 89.94 210 ASP A N 1
ATOM 1650 C CA . ASP A 1 210 ? -9.180 -7.917 -16.252 1.00 89.94 210 ASP A CA 1
ATOM 1651 C C . ASP A 1 210 ? -8.804 -9.316 -15.731 1.00 89.94 210 ASP A C 1
ATOM 1653 O O . ASP A 1 210 ? -9.652 -10.206 -15.664 1.00 89.94 210 ASP A O 1
ATOM 1657 N N . ILE A 1 211 ? -7.559 -9.496 -15.270 1.00 90.00 211 ILE A N 1
ATOM 1658 C CA . ILE A 1 211 ? -7.095 -10.756 -14.666 1.00 90.00 211 ILE A CA 1
ATOM 1659 C C . ILE A 1 211 ? -7.878 -11.078 -13.390 1.00 90.00 211 ILE A C 1
ATOM 1661 O O . ILE A 1 211 ? -8.318 -12.213 -13.222 1.00 90.00 211 ILE A O 1
ATOM 1665 N N . ILE A 1 212 ? -8.076 -10.103 -12.500 1.00 88.62 212 ILE A N 1
ATOM 1666 C CA . ILE A 1 212 ? -8.832 -10.274 -11.253 1.00 88.62 212 ILE A CA 1
ATOM 1667 C C . ILE A 1 212 ? -10.286 -10.657 -11.553 1.00 88.62 212 ILE A C 1
ATOM 1669 O O . ILE A 1 212 ? -10.829 -11.552 -10.905 1.00 88.62 212 ILE A O 1
ATOM 1673 N N . HIS A 1 213 ? -10.905 -10.022 -12.551 1.00 87.50 213 HIS A N 1
ATOM 1674 C CA . HIS A 1 213 ? -12.271 -10.323 -12.964 1.00 87.50 213 HIS A CA 1
ATOM 1675 C C . HIS A 1 213 ? -12.399 -11.749 -13.516 1.00 87.50 213 HIS A C 1
ATOM 1677 O O . HIS A 1 213 ? 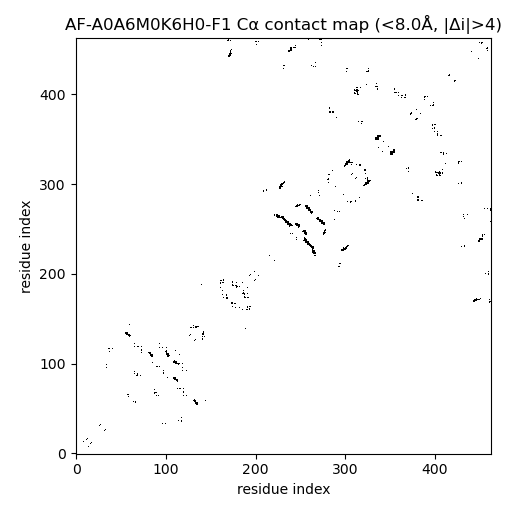-13.301 -12.483 -13.114 1.00 87.50 213 HIS A O 1
ATOM 1683 N N . GLU A 1 214 ? -11.484 -12.182 -14.387 1.00 90.12 214 GLU A N 1
ATOM 1684 C CA . GLU A 1 214 ? -11.473 -13.563 -14.885 1.00 90.12 214 GLU A CA 1
ATOM 1685 C C . GLU A 1 214 ? -11.166 -14.568 -13.765 1.00 90.12 214 GLU A C 1
ATOM 1687 O O . GLU A 1 214 ? -11.815 -15.610 -13.671 1.00 90.12 214 GLU A O 1
ATOM 1692 N N . TYR A 1 215 ? -10.244 -14.238 -12.857 1.00 89.00 215 TYR A N 1
ATOM 1693 C CA . TYR A 1 215 ? -9.924 -15.062 -11.691 1.00 89.00 215 TYR A CA 1
ATOM 1694 C C . TYR A 1 215 ? -11.149 -15.287 -10.791 1.00 89.00 215 TYR A C 1
ATOM 1696 O O . TYR A 1 215 ? -11.386 -16.403 -10.326 1.00 89.00 215 TYR A O 1
ATOM 1704 N N . ALA A 1 216 ? -11.972 -14.251 -10.595 1.00 85.38 216 ALA A N 1
ATOM 1705 C CA . ALA A 1 216 ? -13.182 -14.305 -9.775 1.00 85.38 216 ALA A CA 1
ATOM 1706 C C . ALA A 1 216 ? -14.281 -15.228 -10.330 1.00 85.38 216 ALA A C 1
ATOM 1708 O O . ALA A 1 216 ? -15.176 -15.634 -9.581 1.00 85.38 216 ALA A O 1
ATOM 1709 N N . ARG A 1 217 ? -14.237 -15.558 -11.630 1.00 88.56 217 ARG A N 1
ATOM 1710 C CA . ARG A 1 217 ? -15.210 -16.454 -12.276 1.00 88.56 217 ARG A CA 1
ATOM 1711 C C . ARG A 1 217 ? -14.994 -17.918 -11.916 1.00 88.56 217 ARG A C 1
ATOM 1713 O O . ARG A 1 217 ? -15.930 -18.706 -12.027 1.00 88.56 217 ARG A O 1
ATOM 1720 N N . PHE A 1 218 ? -13.787 -18.292 -11.499 1.00 88.31 218 PHE A N 1
ATOM 1721 C CA . PHE A 1 218 ? -13.497 -19.663 -11.105 1.00 88.31 218 PHE A CA 1
ATOM 1722 C C . PHE A 1 218 ? -14.042 -19.960 -9.705 1.00 88.31 218 PHE A C 1
ATOM 1724 O O . PHE A 1 218 ? -13.979 -19.131 -8.799 1.00 88.31 218 PHE A O 1
ATOM 1731 N N . ASP A 1 219 ? -14.534 -21.182 -9.502 1.00 87.00 219 ASP A N 1
ATOM 1732 C CA . ASP A 1 219 ? -15.020 -21.621 -8.189 1.00 87.00 219 ASP A CA 1
ATOM 1733 C C . ASP A 1 219 ? -13.889 -22.063 -7.254 1.00 87.00 219 ASP A C 1
ATOM 1735 O O . ASP A 1 219 ? -14.024 -21.965 -6.035 1.00 87.00 219 ASP A O 1
ATOM 1739 N N . LEU A 1 220 ? -12.754 -22.514 -7.806 1.00 89.00 220 LEU A N 1
ATOM 1740 C CA . LEU A 1 220 ? -11.626 -23.028 -7.024 1.00 89.00 220 LEU A CA 1
ATOM 1741 C C . LEU A 1 220 ? -11.121 -22.038 -5.949 1.00 89.00 220 LEU A C 1
ATOM 1743 O O . LEU A 1 220 ? -10.962 -22.458 -4.800 1.00 89.00 220 LEU A O 1
ATOM 1747 N N . PRO A 1 221 ? -10.940 -20.733 -6.242 1.00 87.06 221 PRO A N 1
ATOM 1748 C CA . PRO A 1 221 ? -10.469 -19.773 -5.246 1.00 87.06 221 PRO A CA 1
ATOM 1749 C C . PRO A 1 221 ? -11.392 -19.623 -4.028 1.00 87.06 221 PRO A C 1
ATOM 1751 O O . PRO A 1 221 ? -10.925 -19.302 -2.933 1.00 87.06 221 PRO A O 1
ATOM 1754 N N . ARG A 1 222 ? -12.692 -19.921 -4.175 1.00 84.50 222 ARG A N 1
ATOM 1755 C CA . ARG A 1 222 ? -13.682 -19.852 -3.085 1.00 84.50 222 ARG A CA 1
ATOM 1756 C C . ARG A 1 222 ? -13.482 -20.936 -2.023 1.00 84.50 222 ARG A C 1
ATOM 1758 O O . ARG A 1 222 ? -13.991 -20.796 -0.914 1.00 84.50 222 ARG A O 1
ATOM 1765 N N . PHE A 1 223 ? -12.735 -22.000 -2.329 1.00 86.50 223 PHE A N 1
ATOM 1766 C CA . PHE A 1 223 ? -12.350 -23.004 -1.332 1.00 86.50 223 PHE A CA 1
ATOM 1767 C C . PHE A 1 223 ? -11.205 -22.530 -0.430 1.00 86.50 223 PHE A C 1
ATOM 1769 O O . PHE A 1 223 ? -11.074 -23.019 0.690 1.00 86.50 223 PHE A O 1
ATOM 1776 N N . TRP A 1 224 ? -10.386 -21.578 -0.888 1.00 84.38 224 TRP A N 1
ATOM 1777 C CA . TRP A 1 224 ? -9.267 -21.037 -0.111 1.00 84.38 224 TRP A CA 1
ATOM 1778 C C . TRP A 1 224 ? -9.666 -19.861 0.778 1.00 84.38 224 TRP A C 1
ATOM 1780 O O . TRP A 1 224 ? -9.086 -19.672 1.850 1.00 84.38 224 TRP A O 1
ATOM 1790 N N . GLY A 1 225 ? -10.657 -19.073 0.365 1.00 84.62 225 GLY A N 1
ATOM 1791 C CA . GLY A 1 225 ? -11.078 -17.893 1.106 1.00 84.62 225 GLY A CA 1
ATOM 1792 C C . GLY A 1 225 ? -12.380 -17.285 0.607 1.00 84.62 225 GLY A C 1
ATOM 1793 O O . GLY A 1 225 ? -13.072 -17.827 -0.252 1.00 84.62 225 GLY A O 1
ATOM 1794 N N . ARG A 1 226 ? -12.723 -16.135 1.184 1.00 85.06 226 ARG A N 1
ATOM 1795 C CA . ARG A 1 226 ? -13.907 -15.349 0.841 1.00 85.06 226 ARG A CA 1
ATOM 1796 C C . ARG A 1 226 ? -13.517 -14.084 0.075 1.00 85.06 226 ARG A C 1
ATOM 1798 O O . ARG A 1 226 ? -12.585 -13.392 0.481 1.00 85.06 226 ARG A O 1
ATOM 1805 N N . PRO A 1 227 ? -14.266 -13.711 -0.970 1.00 81.12 227 PRO A N 1
ATOM 1806 C CA . PRO A 1 227 ? -13.905 -12.560 -1.785 1.00 81.12 227 PRO A CA 1
ATOM 1807 C C . PRO A 1 227 ? -13.948 -11.236 -1.002 1.00 81.12 227 PRO A C 1
ATOM 1809 O O . PRO A 1 227 ? -13.094 -10.382 -1.194 1.00 81.12 227 PRO A O 1
ATOM 1812 N N . ASN A 1 228 ? -14.857 -11.107 -0.032 1.00 86.50 228 ASN A N 1
ATOM 1813 C CA . ASN A 1 228 ? -15.031 -9.890 0.766 1.00 86.50 228 ASN A CA 1
ATOM 1814 C C . ASN A 1 228 ? -13.970 -9.678 1.866 1.00 86.50 228 ASN A C 1
ATOM 1816 O O . ASN A 1 228 ? -14.102 -8.767 2.685 1.00 86.50 228 ASN A O 1
ATOM 1820 N N . VAL A 1 229 ? -12.952 -10.539 1.930 1.00 87.88 229 VAL A N 1
ATOM 1821 C CA . VAL A 1 229 ? -11.872 -10.466 2.915 1.00 87.88 229 VAL A CA 1
ATOM 1822 C C . VAL A 1 229 ? -10.569 -10.147 2.198 1.00 87.88 229 VAL A C 1
ATOM 1824 O O . VAL A 1 229 ? -10.136 -10.915 1.338 1.00 87.88 229 VAL A O 1
ATOM 1827 N N . ALA A 1 230 ? -9.925 -9.056 2.601 1.00 89.06 230 ALA A N 1
ATOM 1828 C CA . ALA A 1 230 ? -8.588 -8.691 2.157 1.00 89.06 230 ALA A CA 1
ATOM 1829 C C . ALA A 1 230 ? -7.604 -8.652 3.322 1.00 89.06 230 ALA A C 1
ATOM 1831 O O . ALA A 1 230 ? -7.967 -8.551 4.497 1.00 89.06 230 ALA A O 1
ATOM 1832 N N . ILE A 1 231 ? -6.333 -8.720 2.973 1.00 88.06 231 ILE A N 1
ATOM 1833 C CA . ILE A 1 231 ? -5.216 -8.703 3.888 1.00 88.06 231 ILE A CA 1
ATOM 1834 C C . ILE A 1 231 ? -4.257 -7.617 3.415 1.00 88.06 231 ILE A C 1
ATOM 1836 O O . ILE A 1 231 ? -3.795 -7.636 2.280 1.00 88.06 231 ILE A O 1
ATOM 1840 N N . ALA A 1 232 ? -4.000 -6.648 4.279 1.00 86.19 232 ALA A N 1
ATOM 1841 C CA . ALA A 1 232 ? -3.103 -5.538 4.038 1.00 86.19 232 ALA A CA 1
ATOM 1842 C C . ALA A 1 232 ? -1.701 -5.866 4.551 1.00 86.19 232 ALA A C 1
ATOM 1844 O O . ALA A 1 232 ? -1.531 -6.088 5.754 1.00 86.19 232 ALA A O 1
ATOM 1845 N N . ASP A 1 233 ? -0.716 -5.819 3.656 1.00 83.00 233 ASP A N 1
ATOM 1846 C CA . ASP A 1 233 ? 0.693 -6.039 3.982 1.00 83.00 233 ASP A CA 1
ATOM 1847 C C . ASP A 1 233 ? 1.610 -5.001 3.329 1.00 83.00 233 ASP A C 1
ATOM 1849 O O . ASP A 1 233 ? 1.326 -4.490 2.243 1.00 83.00 233 ASP A O 1
ATOM 1853 N N . GLY A 1 234 ? 2.710 -4.693 4.014 1.00 78.94 234 GLY A N 1
ATOM 1854 C CA . GLY A 1 234 ? 3.779 -3.826 3.534 1.00 78.94 234 GLY A CA 1
ATOM 1855 C C . GLY A 1 234 ? 5.101 -4.583 3.524 1.00 78.94 234 GLY A C 1
ATOM 1856 O O . GLY A 1 234 ? 5.655 -4.888 4.578 1.00 78.94 234 GLY A O 1
ATOM 1857 N N . THR A 1 235 ? 5.638 -4.851 2.336 1.00 76.06 235 THR A N 1
ATOM 1858 C CA . THR A 1 235 ? 6.943 -5.494 2.170 1.00 76.06 235 THR A CA 1
ATOM 1859 C C . THR A 1 235 ? 7.999 -4.449 1.830 1.00 76.06 235 THR A C 1
ATOM 1861 O O . THR A 1 235 ? 7.869 -3.678 0.879 1.00 76.06 235 THR A O 1
ATOM 1864 N N . HIS A 1 236 ? 9.073 -4.405 2.616 1.00 72.88 236 HIS A N 1
ATOM 1865 C CA . HIS A 1 236 ? 10.183 -3.493 2.354 1.00 72.88 236 HIS A CA 1
ATOM 1866 C C . HIS A 1 236 ? 10.977 -3.952 1.127 1.00 72.88 236 HIS A C 1
ATOM 1868 O O . HIS A 1 236 ? 11.573 -5.029 1.136 1.00 72.88 236 HIS A O 1
ATOM 1874 N N . MET A 1 237 ? 11.070 -3.090 0.116 1.00 71.62 237 MET A N 1
ATOM 1875 C CA . MET A 1 237 ? 11.905 -3.300 -1.062 1.00 71.62 237 MET A CA 1
ATOM 1876 C C . MET A 1 237 ? 13.124 -2.383 -1.020 1.00 71.62 237 MET A C 1
ATOM 1878 O O . MET A 1 237 ? 13.018 -1.163 -0.864 1.00 71.62 237 MET A O 1
ATOM 1882 N N . GLU A 1 238 ? 14.303 -2.986 -1.167 1.00 69.38 238 GLU A N 1
ATOM 1883 C CA . GLU A 1 238 ? 15.560 -2.248 -1.205 1.00 69.38 238 GLU A CA 1
ATOM 1884 C C . GLU A 1 238 ? 15.684 -1.499 -2.536 1.00 69.38 238 GLU A C 1
ATOM 1886 O O . GLU A 1 238 ? 15.534 -2.066 -3.621 1.00 69.38 238 GLU A O 1
ATOM 1891 N N . LEU A 1 239 ? 15.961 -0.201 -2.448 1.00 66.88 239 LEU A N 1
ATOM 1892 C CA . LEU A 1 239 ? 16.224 0.643 -3.606 1.00 66.88 239 LEU A CA 1
ATOM 1893 C C . LEU A 1 239 ? 17.733 0.787 -3.780 1.00 66.88 239 LEU A C 1
ATOM 1895 O O . LEU A 1 239 ? 18.497 0.723 -2.814 1.00 66.88 239 LEU A O 1
ATOM 1899 N N . ARG A 1 240 ? 18.189 1.039 -5.011 1.00 60.88 240 ARG A N 1
ATOM 1900 C CA . ARG A 1 240 ? 19.569 1.503 -5.206 1.00 60.88 240 ARG A CA 1
ATOM 1901 C C . ARG A 1 240 ? 19.807 2.764 -4.371 1.00 60.88 240 ARG A C 1
ATOM 1903 O O . ARG A 1 240 ? 19.012 3.700 -4.427 1.00 60.88 240 ARG A O 1
ATOM 1910 N N . GLY A 1 241 ? 20.910 2.787 -3.622 1.00 46.22 241 GLY A N 1
ATOM 1911 C CA . GLY A 1 241 ? 21.309 3.967 -2.858 1.00 46.22 241 GLY A CA 1
ATOM 1912 C C . GLY A 1 241 ? 21.436 5.196 -3.764 1.00 46.22 241 GLY A C 1
ATOM 1913 O O . GLY A 1 241 ? 21.889 5.071 -4.903 1.00 46.22 241 GLY A O 1
ATOM 1914 N N . ASN A 1 242 ? 21.073 6.368 -3.229 1.00 48.41 242 ASN A N 1
ATOM 1915 C CA . ASN A 1 242 ? 21.138 7.676 -3.897 1.00 48.41 242 ASN A CA 1
ATOM 1916 C C . ASN A 1 242 ? 19.965 7.993 -4.858 1.00 48.41 242 ASN A C 1
ATOM 1918 O O . ASN A 1 242 ? 20.168 8.415 -5.995 1.00 48.41 242 ASN A O 1
ATOM 1922 N N . ASN A 1 243 ? 18.724 7.822 -4.397 1.00 47.62 243 ASN A N 1
ATOM 1923 C CA . ASN A 1 243 ? 17.522 8.356 -5.046 1.00 47.62 243 ASN A CA 1
ATOM 1924 C C . ASN A 1 243 ? 16.804 9.359 -4.118 1.00 47.62 243 ASN A C 1
ATOM 1926 O O . ASN A 1 243 ? 16.902 9.272 -2.898 1.00 47.62 243 ASN A O 1
ATOM 1930 N N . LEU A 1 244 ? 16.073 10.323 -4.693 1.00 43.84 244 LEU A N 1
ATOM 1931 C CA . LEU A 1 244 ? 15.377 11.390 -3.944 1.00 43.84 244 LEU A CA 1
ATOM 1932 C C . LEU A 1 244 ? 14.265 10.875 -3.003 1.00 43.84 244 LEU A C 1
ATOM 1934 O O . LEU A 1 244 ? 13.783 11.633 -2.168 1.00 43.84 244 LEU A O 1
ATOM 1938 N N . LEU A 1 245 ? 13.848 9.614 -3.160 1.00 45.53 245 LEU A N 1
ATOM 1939 C CA . LEU A 1 245 ? 12.783 8.956 -2.391 1.00 45.53 245 LEU A CA 1
ATOM 1940 C C . LEU A 1 245 ? 13.293 7.921 -1.382 1.00 45.53 245 LEU A C 1
ATOM 1942 O O . LEU A 1 245 ? 12.514 7.438 -0.562 1.00 45.53 245 LEU A O 1
ATOM 1946 N N . GLY A 1 246 ? 14.570 7.544 -1.456 1.00 44.56 246 GLY A N 1
ATOM 1947 C CA . GLY A 1 246 ? 15.164 6.589 -0.537 1.00 44.56 246 GLY A CA 1
ATOM 1948 C C . GLY A 1 246 ? 15.341 7.251 0.814 1.00 44.56 246 GLY A C 1
ATOM 1949 O O . GLY A 1 246 ? 16.322 7.952 1.047 1.00 44.56 246 GLY A O 1
ATOM 1950 N N . GLU A 1 247 ? 14.403 7.010 1.716 1.00 45.75 247 GLU A N 1
ATOM 1951 C CA . GLU A 1 247 ? 14.608 7.270 3.133 1.00 45.75 247 GLU A CA 1
ATOM 1952 C C . GLU A 1 247 ? 15.180 6.013 3.793 1.00 45.75 247 GLU A C 1
ATOM 1954 O O . GLU A 1 247 ? 14.852 4.879 3.429 1.00 45.75 247 GLU A O 1
ATOM 1959 N N . GLN A 1 248 ? 16.079 6.204 4.757 1.00 42.31 248 GLN A N 1
ATOM 1960 C CA . GLN A 1 248 ? 16.655 5.095 5.502 1.00 42.31 248 GLN A CA 1
ATOM 1961 C C . GLN A 1 248 ? 15.593 4.526 6.450 1.00 42.31 248 GLN A C 1
ATOM 1963 O O . GLN A 1 248 ? 15.121 5.210 7.360 1.00 42.31 248 GLN A O 1
ATOM 1968 N N . HIS A 1 249 ? 15.206 3.265 6.261 1.00 41.84 249 HIS A N 1
ATOM 1969 C CA . HIS A 1 249 ? 14.192 2.653 7.109 1.00 41.84 249 HIS A CA 1
ATOM 1970 C C . HIS A 1 249 ? 14.738 2.415 8.523 1.00 41.84 249 HIS A C 1
ATOM 1972 O O . HIS A 1 249 ? 15.651 1.614 8.712 1.00 41.84 249 HIS A O 1
ATOM 1978 N N . ILE A 1 250 ? 14.142 3.041 9.542 1.00 36.50 250 ILE A N 1
ATOM 1979 C CA . ILE A 1 250 ? 14.618 2.988 10.940 1.00 36.50 250 ILE A CA 1
ATOM 1980 C C . ILE A 1 250 ? 14.709 1.545 11.480 1.00 36.50 250 ILE A C 1
ATOM 1982 O O . ILE A 1 250 ? 15.597 1.240 12.273 1.00 36.50 250 ILE A O 1
ATOM 1986 N N . ARG A 1 251 ? 13.831 0.631 11.034 1.00 36.34 251 ARG A N 1
ATOM 1987 C CA . ARG A 1 251 ? 13.819 -0.783 11.470 1.00 36.34 251 ARG A CA 1
ATOM 1988 C C . ARG A 1 251 ? 14.680 -1.721 10.609 1.00 36.34 251 ARG A C 1
ATOM 1990 O O . ARG A 1 251 ? 15.064 -2.771 11.110 1.00 36.34 251 ARG A O 1
ATOM 1997 N N . TYR A 1 252 ? 14.999 -1.367 9.357 1.00 40.38 252 TYR A N 1
ATOM 1998 C CA . TYR A 1 252 ? 15.775 -2.236 8.442 1.00 40.38 252 TYR A CA 1
ATOM 1999 C C . TYR A 1 252 ? 17.179 -1.690 8.125 1.00 40.38 252 TYR A C 1
ATOM 2001 O O . TYR A 1 252 ? 18.011 -2.415 7.590 1.00 40.38 252 TYR A O 1
ATOM 2009 N N . GLY A 1 253 ? 17.468 -0.429 8.463 1.00 44.16 253 GLY A N 1
ATOM 2010 C CA . GLY A 1 253 ? 18.773 0.219 8.308 1.00 44.16 253 GLY A CA 1
ATOM 2011 C C . GLY A 1 253 ? 19.194 0.531 6.866 1.00 44.16 253 GLY A C 1
ATOM 2012 O O . GLY A 1 253 ? 20.268 1.102 6.678 1.00 44.16 253 GLY A O 1
ATOM 2013 N N . ARG A 1 254 ? 18.376 0.181 5.862 1.00 54.66 254 ARG A N 1
ATOM 2014 C CA . ARG A 1 254 ? 18.664 0.317 4.422 1.00 54.66 254 ARG A CA 1
ATOM 2015 C C . ARG A 1 254 ? 17.794 1.388 3.760 1.00 54.66 254 ARG A C 1
ATOM 2017 O O . ARG A 1 254 ? 16.751 1.758 4.296 1.00 54.66 254 ARG A O 1
ATOM 2024 N N . TYR A 1 255 ? 18.248 1.880 2.609 1.00 59.53 255 TYR A N 1
ATOM 2025 C CA . TYR A 1 255 ? 17.501 2.796 1.746 1.00 59.53 255 TYR A CA 1
ATOM 2026 C C . TYR A 1 255 ? 16.481 2.004 0.920 1.00 59.53 255 TYR A C 1
ATOM 2028 O O . TYR A 1 255 ? 16.839 1.022 0.268 1.00 59.53 255 TYR A O 1
ATOM 2036 N N . GLY A 1 256 ? 15.213 2.404 0.949 1.00 64.62 256 GLY A N 1
ATOM 2037 C CA . GLY A 1 256 ? 14.158 1.622 0.309 1.00 64.62 256 GLY A CA 1
ATOM 2038 C C . GLY A 1 256 ? 12.798 2.298 0.312 1.00 64.62 256 GLY A C 1
ATOM 2039 O O . GLY A 1 256 ? 12.655 3.436 0.760 1.00 64.62 256 GLY A O 1
ATOM 2040 N N . GLY A 1 257 ? 11.804 1.566 -0.176 1.00 70.81 257 GLY A N 1
ATOM 2041 C CA . GLY A 1 257 ? 10.388 1.894 -0.038 1.00 70.81 257 GLY A CA 1
ATOM 2042 C C . GLY A 1 257 ? 9.594 0.663 0.388 1.00 70.81 257 GLY A C 1
ATOM 2043 O O . GLY A 1 257 ? 10.136 -0.433 0.526 1.00 70.81 257 GLY A O 1
ATOM 2044 N N . ILE A 1 258 ? 8.305 0.851 0.623 1.00 74.75 258 ILE A N 1
ATOM 2045 C CA . ILE A 1 258 ? 7.372 -0.187 1.045 1.00 74.75 258 ILE A CA 1
ATOM 2046 C C . ILE A 1 258 ? 6.469 -0.494 -0.146 1.00 74.75 258 ILE A C 1
ATOM 2048 O O . ILE A 1 258 ? 5.687 0.356 -0.575 1.00 74.75 258 ILE A O 1
ATOM 2052 N N . ALA A 1 259 ? 6.585 -1.706 -0.678 1.00 79.25 259 ALA A N 1
ATOM 2053 C CA . ALA A 1 259 ? 5.604 -2.264 -1.589 1.00 79.25 259 ALA A CA 1
ATOM 2054 C C . ALA A 1 259 ? 4.400 -2.713 -0.763 1.00 79.25 259 ALA A C 1
ATOM 2056 O O . ALA A 1 259 ? 4.493 -3.596 0.089 1.00 79.25 259 ALA A O 1
ATOM 2057 N N . TYR A 1 260 ? 3.291 -2.017 -0.950 1.00 82.75 260 TYR A N 1
ATOM 2058 C CA . TYR A 1 260 ? 2.090 -2.169 -0.156 1.00 82.75 260 TYR A CA 1
ATOM 2059 C C . TYR A 1 260 ? 0.999 -2.832 -0.979 1.00 82.75 260 TYR A C 1
ATOM 2061 O O . TYR A 1 260 ? 0.637 -2.327 -2.045 1.00 82.75 260 TYR A O 1
ATOM 2069 N N . HIS A 1 261 ? 0.450 -3.927 -0.462 1.00 85.69 261 HIS A N 1
ATOM 2070 C CA . HIS A 1 261 ? -0.490 -4.774 -1.182 1.00 85.69 261 HIS A CA 1
ATOM 2071 C C . HIS A 1 261 ? -1.747 -5.047 -0.359 1.00 85.69 261 HIS A C 1
ATOM 2073 O O . HIS A 1 261 ? -1.686 -5.226 0.860 1.00 85.69 261 HIS A O 1
ATOM 2079 N N . HIS A 1 262 ? -2.892 -5.132 -1.041 1.00 87.75 262 HIS A N 1
ATOM 2080 C CA . HIS A 1 262 ? -4.081 -5.803 -0.514 1.00 87.75 262 HIS A CA 1
ATOM 2081 C C . HIS A 1 262 ? -4.247 -7.129 -1.219 1.00 87.75 262 HIS A C 1
ATOM 2083 O O . HIS A 1 262 ? -4.474 -7.172 -2.424 1.00 87.75 262 HIS A O 1
ATOM 2089 N N . ILE A 1 263 ? -4.144 -8.204 -0.456 1.00 87.94 263 ILE A N 1
ATOM 2090 C CA . ILE A 1 263 ? -4.250 -9.568 -0.947 1.00 87.94 263 ILE A CA 1
ATOM 2091 C C . ILE A 1 263 ? -5.611 -10.096 -0.510 1.00 87.94 263 ILE A C 1
ATOM 2093 O O . ILE A 1 263 ? -5.912 -10.135 0.681 1.00 87.94 263 ILE A O 1
ATOM 2097 N N . SER A 1 264 ? -6.459 -10.487 -1.456 1.00 88.69 264 SER A N 1
ATOM 2098 C CA . SER A 1 264 ? -7.698 -11.187 -1.132 1.00 88.69 264 SER A CA 1
ATOM 2099 C C . SER A 1 264 ? -7.380 -12.502 -0.427 1.00 88.69 264 SER A C 1
ATOM 2101 O O . SER A 1 264 ? -6.406 -13.183 -0.756 1.00 88.69 264 SER A O 1
ATOM 2103 N N . SER A 1 265 ? -8.254 -12.932 0.479 1.00 85.81 265 SER A N 1
ATOM 2104 C CA . SER A 1 265 ? -8.145 -14.254 1.106 1.00 85.81 265 SER A CA 1
ATOM 2105 C C . SER A 1 265 ? -8.198 -15.417 0.099 1.00 85.81 265 SER A C 1
ATOM 2107 O O . SER A 1 265 ? -7.900 -16.556 0.463 1.00 85.81 265 SER A O 1
ATOM 2109 N N . THR A 1 266 ? -8.546 -15.144 -1.163 1.00 86.81 266 THR A N 1
ATOM 2110 C CA . THR A 1 266 ? -8.469 -16.074 -2.293 1.00 86.81 266 THR A CA 1
ATOM 2111 C C . THR A 1 266 ? -7.112 -16.060 -3.018 1.00 86.81 266 THR A C 1
ATOM 2113 O O . THR A 1 266 ? -7.052 -16.547 -4.135 1.00 86.81 266 THR A O 1
ATOM 2116 N N . TYR A 1 267 ? -6.036 -15.519 -2.429 1.00 86.56 267 TYR A N 1
ATOM 2117 C CA . TYR A 1 267 ? -4.666 -15.491 -2.987 1.00 86.56 267 TYR A CA 1
ATOM 2118 C C . TYR A 1 267 ? -4.470 -14.655 -4.263 1.00 86.56 267 TYR A C 1
ATOM 2120 O O . TYR A 1 267 ? -3.636 -14.981 -5.106 1.00 86.56 267 TYR A O 1
ATOM 2128 N N . ILE A 1 268 ? -5.199 -13.549 -4.403 1.00 86.38 268 ILE A N 1
ATOM 2129 C CA . ILE A 1 268 ? -4.985 -12.596 -5.501 1.00 86.38 268 ILE A CA 1
ATOM 2130 C C . ILE A 1 268 ? -4.780 -11.184 -4.960 1.00 86.38 268 ILE A C 1
ATOM 2132 O O . ILE A 1 268 ? -5.492 -10.761 -4.049 1.00 86.38 268 ILE A O 1
ATOM 2136 N N . ALA A 1 269 ? -3.806 -10.454 -5.504 1.00 87.00 269 ALA A N 1
ATOM 2137 C CA . ALA A 1 269 ? -3.610 -9.049 -5.172 1.00 87.00 269 ALA A CA 1
ATOM 2138 C C . ALA A 1 269 ? -4.705 -8.195 -5.823 1.00 87.00 269 ALA A C 1
ATOM 2140 O O . ALA A 1 269 ? -4.870 -8.206 -7.038 1.00 87.00 269 ALA A O 1
ATOM 2141 N N . LEU A 1 270 ? -5.450 -7.460 -5.000 1.00 84.69 270 LEU A N 1
ATOM 2142 C CA . LEU A 1 270 ? -6.511 -6.537 -5.412 1.00 84.69 270 LEU A CA 1
ATOM 2143 C C . LEU A 1 270 ? -5.966 -5.125 -5.637 1.00 84.69 270 LEU A C 1
ATOM 2145 O O . LEU A 1 270 ? -6.400 -4.400 -6.529 1.00 84.69 270 LEU A O 1
ATOM 2149 N N . PHE A 1 271 ? -4.983 -4.740 -4.825 1.00 84.00 271 PHE A N 1
ATOM 2150 C CA . PHE A 1 271 ? -4.365 -3.426 -4.865 1.00 84.00 271 PHE A CA 1
ATOM 2151 C C . PHE A 1 271 ? -2.871 -3.539 -4.597 1.00 84.00 271 PHE A C 1
ATOM 2153 O O . PHE A 1 271 ? -2.430 -4.390 -3.824 1.00 84.00 271 PHE A O 1
ATOM 2160 N N . SER A 1 272 ? -2.082 -2.691 -5.250 1.00 83.25 272 SER A N 1
ATOM 2161 C CA . SER A 1 272 ? -0.630 -2.632 -5.088 1.00 83.25 272 SER A CA 1
ATOM 2162 C C . SER A 1 272 ? -0.142 -1.208 -5.333 1.00 83.25 272 SER A C 1
ATOM 2164 O O . SER A 1 272 ? -0.509 -0.586 -6.339 1.00 83.25 272 SER A O 1
ATOM 2166 N N . ASN A 1 273 ? 0.655 -0.689 -4.401 1.00 79.31 273 ASN A N 1
ATOM 2167 C CA . ASN A 1 273 ? 1.221 0.655 -4.448 1.00 79.31 273 ASN A CA 1
ATOM 2168 C C . ASN A 1 273 ? 2.627 0.688 -3.839 1.00 79.31 273 ASN A C 1
ATOM 2170 O O . ASN A 1 273 ? 2.966 -0.143 -3.002 1.00 79.31 273 ASN A O 1
ATOM 2174 N N . PHE A 1 274 ? 3.431 1.673 -4.227 1.00 76.44 274 PHE A N 1
ATOM 2175 C CA . PHE A 1 274 ? 4.767 1.883 -3.684 1.00 76.44 274 PHE A CA 1
ATOM 2176 C C . PHE A 1 274 ? 4.792 3.138 -2.810 1.00 76.44 274 PHE A C 1
ATOM 2178 O O . PHE A 1 274 ? 4.464 4.236 -3.260 1.00 76.44 274 PHE A O 1
ATOM 2185 N N . ILE A 1 275 ? 5.152 2.973 -1.540 1.00 71.56 275 ILE A N 1
ATOM 2186 C CA . ILE A 1 275 ? 5.105 4.019 -0.515 1.00 71.56 275 ILE A CA 1
ATOM 2187 C C . ILE A 1 275 ? 6.528 4.293 -0.021 1.00 71.56 275 ILE A C 1
ATOM 2189 O O . ILE A 1 275 ? 7.343 3.383 0.099 1.00 71.56 275 ILE A O 1
ATOM 2193 N N . ALA A 1 276 ? 6.847 5.549 0.289 1.00 62.88 276 ALA A N 1
ATOM 2194 C CA . ALA A 1 276 ? 8.128 5.890 0.904 1.00 62.88 276 ALA A CA 1
ATOM 2195 C C . ALA A 1 276 ? 8.289 5.247 2.297 1.00 62.88 276 ALA A C 1
ATOM 2197 O O . ALA A 1 276 ? 7.316 5.052 3.034 1.00 62.88 276 ALA A O 1
ATOM 2198 N N . CYS A 1 277 ? 9.532 4.951 2.678 1.00 58.88 277 CYS A N 1
ATOM 2199 C CA . CYS A 1 277 ? 9.849 4.479 4.024 1.00 58.88 277 CYS A CA 1
ATOM 2200 C C . CYS A 1 277 ? 9.468 5.513 5.096 1.00 58.88 277 CYS A C 1
ATOM 2202 O O . CYS A 1 277 ? 9.493 6.712 4.858 1.00 58.88 277 CYS A O 1
ATOM 2204 N N . GLY A 1 278 ? 9.104 5.044 6.294 1.00 51.22 278 GLY A N 1
ATOM 2205 C CA . GLY A 1 278 ? 8.783 5.920 7.430 1.00 51.22 278 GLY A CA 1
ATOM 2206 C C . GLY A 1 278 ? 7.355 6.478 7.442 1.00 51.22 278 GLY A C 1
ATOM 2207 O O . GLY A 1 278 ? 6.941 7.068 8.444 1.00 51.22 278 GLY A O 1
ATOM 2208 N N . VAL A 1 279 ? 6.564 6.248 6.388 1.00 57.41 279 VAL A N 1
ATOM 2209 C CA . VAL A 1 279 ? 5.136 6.578 6.396 1.00 57.41 279 VAL A CA 1
ATOM 2210 C C . VAL A 1 279 ? 4.347 5.479 7.108 1.00 57.41 279 VAL A C 1
ATOM 2212 O O . VAL A 1 279 ? 4.622 4.291 6.983 1.00 57.41 279 VAL A O 1
ATOM 2215 N N . TRP A 1 280 ? 3.354 5.880 7.894 1.00 61.16 280 TRP A N 1
ATOM 2216 C CA . TRP A 1 280 ? 2.566 4.962 8.707 1.00 61.16 280 TRP A CA 1
ATOM 2217 C C . TRP A 1 280 ? 1.583 4.156 7.830 1.00 61.16 280 TRP A C 1
ATOM 2219 O O . TRP A 1 280 ? 0.550 4.677 7.422 1.00 61.16 280 TRP A O 1
ATOM 2229 N N . GLU A 1 281 ? 1.903 2.892 7.533 1.00 65.31 281 GLU A N 1
ATOM 2230 C CA . GLU A 1 281 ? 1.203 2.001 6.574 1.00 65.31 281 GLU A CA 1
ATOM 2231 C C . GLU A 1 281 ? -0.310 1.901 6.788 1.00 65.31 281 GLU A C 1
ATOM 2233 O O . GLU A 1 281 ? -1.090 1.842 5.839 1.00 65.31 281 GLU A O 1
ATOM 2238 N N . ALA A 1 282 ? -0.755 1.937 8.043 1.00 63.81 282 ALA A N 1
ATOM 2239 C CA . ALA A 1 282 ? -2.165 1.795 8.376 1.00 63.81 282 ALA A CA 1
ATOM 2240 C C . ALA A 1 282 ? -3.043 2.968 7.883 1.00 63.81 282 ALA A C 1
ATOM 2242 O O . ALA A 1 282 ? -4.260 2.828 7.785 1.00 63.81 282 ALA A O 1
ATOM 2243 N N . VAL A 1 283 ? -2.433 4.097 7.497 1.00 68.69 283 VAL A N 1
ATOM 2244 C CA . VAL A 1 283 ? -3.085 5.222 6.805 1.00 68.69 283 VAL A CA 1
ATOM 2245 C C . VAL A 1 283 ? -3.470 4.838 5.361 1.00 68.69 283 VAL A C 1
ATOM 2247 O O . VAL A 1 283 ? -4.450 5.369 4.843 1.00 68.69 283 VAL A O 1
ATOM 2250 N N . TYR A 1 284 ? -2.754 3.899 4.732 1.00 72.62 284 TYR A N 1
ATOM 2251 C CA . TYR A 1 284 ? -2.975 3.462 3.346 1.00 72.62 284 TYR A CA 1
ATOM 2252 C C . TYR A 1 284 ? -3.911 2.259 3.203 1.00 72.62 284 TYR A C 1
ATOM 2254 O O . TYR A 1 284 ? -4.382 1.993 2.098 1.00 72.62 284 TYR A O 1
ATOM 2262 N N . ILE A 1 285 ? -4.257 1.583 4.309 1.00 79.50 285 ILE A N 1
ATOM 2263 C CA . ILE A 1 285 ? -5.272 0.515 4.313 1.00 79.50 285 ILE A CA 1
ATOM 2264 C C . ILE A 1 285 ? -6.577 1.007 3.696 1.00 79.50 285 ILE A C 1
ATOM 2266 O O . ILE A 1 285 ? -7.183 0.317 2.892 1.00 79.50 285 ILE A O 1
ATOM 2270 N N . LEU A 1 286 ? -7.009 2.216 4.037 1.00 78.38 286 LEU A N 1
ATOM 2271 C CA . LEU A 1 286 ? -8.260 2.751 3.514 1.00 78.38 286 LEU A CA 1
ATOM 2272 C C . LEU A 1 286 ? -8.147 3.246 2.071 1.00 78.38 286 LEU A C 1
ATOM 2274 O O . LEU A 1 286 ? -9.104 3.118 1.315 1.00 78.38 286 LEU A O 1
ATOM 2278 N N . ASP A 1 287 ? -6.993 3.788 1.683 1.00 77.88 287 ASP A N 1
ATOM 2279 C CA . ASP A 1 287 ? -6.765 4.244 0.312 1.00 77.88 287 ASP A CA 1
ATOM 2280 C C . ASP A 1 287 ? -6.858 3.086 -0.677 1.00 77.88 287 ASP A C 1
ATOM 2282 O O . ASP A 1 287 ? -7.558 3.211 -1.678 1.00 77.88 287 ASP A O 1
ATOM 2286 N N . GLY A 1 288 ? -6.206 1.959 -0.370 1.00 76.69 288 GLY A N 1
ATOM 2287 C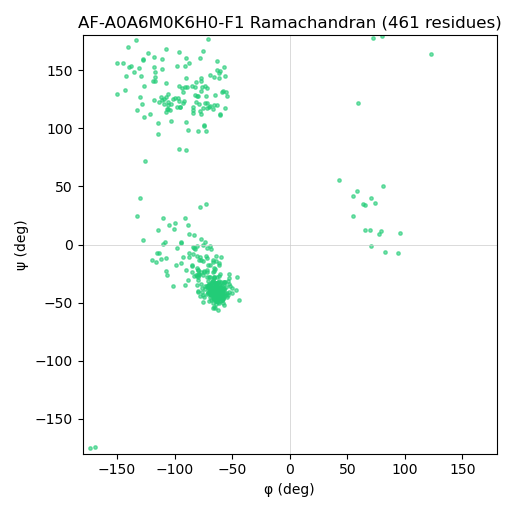 CA . GLY A 1 288 ? -6.242 0.783 -1.237 1.00 76.69 288 GLY A CA 1
ATOM 2288 C C . GLY A 1 288 ? -7.657 0.236 -1.423 1.00 76.69 288 GLY A C 1
ATOM 2289 O O . GLY A 1 288 ? -8.036 -0.059 -2.545 1.00 76.69 288 GLY A O 1
ATOM 2290 N N . LEU A 1 289 ? -8.483 0.218 -0.371 1.00 77.94 289 LEU A N 1
ATOM 2291 C CA . LEU A 1 289 ? -9.862 -0.292 -0.442 1.00 77.94 289 LEU A CA 1
ATOM 2292 C C . LEU A 1 289 ? -10.799 0.611 -1.242 1.00 77.94 289 LEU A C 1
ATOM 2294 O O . LEU A 1 289 ? -11.732 0.132 -1.869 1.00 77.94 289 LEU A O 1
ATOM 2298 N N . LEU A 1 290 ? -10.587 1.926 -1.191 1.00 76.06 290 LEU A N 1
ATOM 2299 C CA . LEU A 1 290 ? -11.401 2.873 -1.956 1.00 76.06 290 LEU A CA 1
ATOM 2300 C C . LEU A 1 290 ? -10.960 2.975 -3.414 1.00 76.06 290 LEU A C 1
ATOM 2302 O O . LEU A 1 290 ? -11.749 3.361 -4.275 1.00 76.06 290 LEU A O 1
ATOM 2306 N N . GLN A 1 291 ? -9.684 2.699 -3.679 1.00 73.69 291 GLN A N 1
ATOM 2307 C CA . GLN A 1 291 ? -9.135 2.632 -5.029 1.00 73.69 291 GLN A CA 1
ATOM 2308 C C . GLN A 1 291 ? -9.341 1.257 -5.663 1.00 73.69 291 GLN A C 1
ATOM 2310 O O . GLN A 1 291 ? -9.277 1.154 -6.889 1.00 73.69 291 GLN A O 1
ATOM 2315 N N . ASP A 1 292 ? -9.617 0.233 -4.857 1.00 70.50 292 ASP A N 1
ATOM 2316 C CA . ASP A 1 292 ? -10.033 -1.074 -5.327 1.00 70.50 292 ASP A CA 1
ATOM 2317 C C . ASP A 1 292 ? -11.348 -0.940 -6.107 1.00 70.50 292 ASP A C 1
ATOM 2319 O O . ASP A 1 292 ? -12.400 -0.584 -5.577 1.00 70.50 292 ASP A O 1
ATOM 2323 N N . ARG A 1 293 ? -11.259 -1.182 -7.417 1.00 64.88 293 ARG A N 1
ATOM 2324 C CA . ARG A 1 293 ? -12.399 -1.213 -8.344 1.00 64.88 293 ARG A CA 1
ATOM 2325 C C . ARG A 1 293 ? -12.761 -2.642 -8.742 1.00 64.88 293 ARG A C 1
ATOM 2327 O O . ARG A 1 293 ? -13.384 -2.832 -9.784 1.00 64.88 293 ARG A O 1
ATOM 2334 N N . SER A 1 294 ? -12.296 -3.636 -7.990 1.00 65.19 294 SER A N 1
ATOM 2335 C CA . SER A 1 294 ? -12.609 -5.038 -8.232 1.00 65.19 294 SER A CA 1
ATOM 2336 C C . SER A 1 294 ? -14.009 -5.400 -7.725 1.00 65.19 294 SER A C 1
ATOM 2338 O O . SER A 1 294 ? -14.585 -4.739 -6.860 1.00 65.19 294 SER A O 1
ATOM 2340 N N . ASP A 1 295 ? -14.551 -6.501 -8.244 1.00 65.88 295 ASP A N 1
ATOM 2341 C CA . ASP A 1 295 ? -15.890 -6.996 -7.895 1.00 65.88 295 ASP A CA 1
ATOM 2342 C C . ASP A 1 295 ? -15.966 -7.629 -6.487 1.00 65.88 295 ASP A C 1
ATOM 2344 O O . ASP A 1 295 ? -17.010 -8.137 -6.079 1.00 65.88 295 ASP A O 1
ATOM 2348 N N . PHE A 1 296 ? -14.862 -7.631 -5.732 1.00 65.62 296 PHE A N 1
ATOM 2349 C CA . PHE A 1 296 ? -14.719 -8.384 -4.484 1.00 65.62 296 PHE A CA 1
ATOM 2350 C C . PHE A 1 296 ? -15.428 -7.734 -3.282 1.00 65.62 296 PHE A C 1
ATOM 2352 O O . PHE A 1 296 ? -15.637 -8.417 -2.278 1.00 65.62 296 PHE A O 1
ATOM 2359 N N . ALA A 1 297 ? -15.850 -6.464 -3.395 1.00 77.06 297 ALA A N 1
ATOM 2360 C CA . ALA A 1 297 ? -16.640 -5.725 -2.397 1.00 77.06 297 ALA A CA 1
ATOM 2361 C C . ALA A 1 297 ? -16.150 -5.954 -0.952 1.00 77.06 297 ALA A C 1
ATOM 2363 O O . ALA A 1 297 ? -16.889 -6.413 -0.077 1.00 77.06 297 ALA A O 1
ATOM 2364 N N . VAL A 1 298 ? -14.865 -5.682 -0.725 1.00 81.62 298 VAL A N 1
ATOM 2365 C CA . VAL A 1 298 ? -14.178 -5.988 0.532 1.00 81.62 298 VAL A CA 1
ATOM 2366 C C . VAL A 1 298 ? -14.749 -5.167 1.690 1.00 81.62 298 VAL A C 1
ATOM 2368 O O . VAL A 1 298 ? -14.670 -3.941 1.701 1.00 81.62 298 VAL A O 1
ATOM 2371 N N . ASP A 1 299 ? -15.262 -5.855 2.711 1.00 83.94 299 ASP A N 1
ATOM 2372 C CA . ASP A 1 299 ? -15.768 -5.250 3.950 1.00 83.94 299 ASP A CA 1
ATOM 2373 C C . ASP A 1 299 ? -14.949 -5.656 5.186 1.00 83.94 299 ASP A C 1
ATOM 2375 O O . ASP A 1 299 ? -15.157 -5.132 6.283 1.00 83.94 299 ASP A O 1
ATOM 2379 N N . ARG A 1 300 ? -14.004 -6.588 5.028 1.00 87.25 300 ARG A N 1
ATOM 2380 C CA . ARG A 1 300 ? -13.177 -7.144 6.102 1.00 87.25 300 ARG A CA 1
ATOM 2381 C C . ARG A 1 300 ? -11.711 -7.100 5.731 1.00 87.25 300 ARG A C 1
ATOM 2383 O O . ARG A 1 300 ? -11.315 -7.623 4.695 1.00 87.25 300 ARG A O 1
ATOM 2390 N N . VAL A 1 301 ? -10.904 -6.519 6.614 1.00 87.75 301 VAL A N 1
ATOM 2391 C CA . VAL A 1 301 ? -9.492 -6.272 6.326 1.00 87.75 301 VAL A CA 1
ATOM 2392 C C . VAL A 1 301 ? -8.622 -6.718 7.477 1.00 87.75 301 VAL A C 1
ATOM 2394 O O . VAL A 1 301 ? -8.679 -6.156 8.572 1.00 87.75 301 VAL A O 1
ATOM 2397 N N . HIS A 1 302 ? -7.793 -7.717 7.214 1.00 86.94 302 HIS A N 1
ATOM 2398 C CA . HIS A 1 302 ? -6.730 -8.133 8.111 1.00 86.94 302 HIS A CA 1
ATOM 2399 C C . HIS A 1 302 ? -5.523 -7.221 7.910 1.00 86.94 302 HIS A C 1
ATOM 2401 O O . HIS A 1 302 ? -5.169 -6.910 6.781 1.00 86.94 302 HIS A O 1
ATOM 2407 N N . ALA A 1 303 ? -4.900 -6.764 8.990 1.00 80.00 303 ALA A N 1
ATOM 2408 C CA . ALA A 1 303 ? -3.732 -5.885 8.924 1.00 80.00 303 ALA A CA 1
ATOM 2409 C C . ALA A 1 303 ? -2.687 -6.321 9.949 1.00 80.00 303 ALA A C 1
ATOM 2411 O O . ALA A 1 303 ? -3.042 -6.890 10.985 1.00 80.00 303 ALA A O 1
ATOM 2412 N N . ASP A 1 304 ? -1.410 -6.031 9.711 1.00 71.56 304 ASP A N 1
ATOM 2413 C CA . ASP A 1 304 ? -0.386 -6.270 10.730 1.00 71.56 304 ASP A CA 1
ATOM 2414 C C . ASP A 1 304 ? -0.502 -5.268 11.904 1.00 71.56 304 ASP A C 1
ATOM 2416 O O . ASP A 1 304 ? -1.338 -4.359 11.932 1.00 71.56 304 ASP A O 1
ATOM 2420 N N . THR A 1 305 ? 0.345 -5.455 12.912 1.00 57.41 305 THR A N 1
ATOM 2421 C CA . THR A 1 305 ? 0.399 -4.775 14.213 1.00 57.41 305 THR A CA 1
ATOM 2422 C C . THR A 1 305 ? 0.275 -3.241 14.132 1.00 57.41 305 THR A C 1
ATOM 2424 O O . THR A 1 305 ? -0.267 -2.623 15.051 1.00 57.41 305 THR A O 1
ATOM 2427 N N . HIS A 1 306 ? 0.691 -2.602 13.030 1.00 59.00 306 HIS A N 1
ATOM 2428 C CA . HIS A 1 306 ? 0.522 -1.157 12.815 1.00 59.00 306 HIS A CA 1
ATOM 2429 C C . HIS A 1 306 ? -0.949 -0.711 12.687 1.00 59.00 306 HIS A C 1
ATOM 2431 O O . HIS A 1 306 ? -1.263 0.433 13.011 1.00 59.00 306 HIS A O 1
ATOM 2437 N N . GLY A 1 307 ? -1.879 -1.604 12.325 1.00 56.31 307 GLY A N 1
ATOM 2438 C CA . GLY A 1 307 ? -3.324 -1.339 12.271 1.00 56.31 307 GLY A CA 1
ATOM 2439 C C . GLY A 1 307 ? -4.002 -1.137 13.635 1.00 56.31 307 GLY A C 1
ATOM 2440 O O . GLY A 1 307 ? -5.198 -0.873 13.692 1.00 56.31 307 GLY A O 1
ATOM 2441 N N . GLN A 1 308 ? -3.273 -1.241 14.752 1.00 59.16 308 GLN A N 1
ATOM 2442 C CA . GLN A 1 308 ? -3.854 -1.215 16.102 1.00 59.16 308 GLN A CA 1
ATOM 2443 C C . GLN A 1 308 ? -4.132 0.185 16.683 1.00 59.16 308 GLN A C 1
ATOM 2445 O O . GLN A 1 308 ? -4.644 0.289 17.804 1.00 59.16 308 GLN A O 1
ATOM 2450 N N . SER A 1 309 ? -3.780 1.272 15.986 1.00 71.00 309 SER A N 1
ATOM 2451 C CA . SER A 1 309 ? -4.019 2.619 16.529 1.00 71.00 309 SER A CA 1
ATOM 2452 C C . SER A 1 309 ? -5.512 2.915 16.664 1.00 71.00 309 SER A C 1
ATOM 2454 O O . SER A 1 309 ? -6.308 2.526 15.811 1.00 71.00 309 SER A O 1
ATOM 2456 N N . GLU A 1 310 ? -5.903 3.652 17.706 1.00 72.56 310 GLU A N 1
ATOM 2457 C CA . GLU A 1 310 ? -7.322 3.945 17.919 1.00 72.56 310 GLU A CA 1
ATOM 2458 C C . GLU A 1 310 ? -7.961 4.742 16.766 1.00 72.56 310 GLU A C 1
ATOM 2460 O O . GLU A 1 310 ? -9.016 4.323 16.308 1.00 72.56 310 GLU A O 1
ATOM 2465 N N . PRO A 1 311 ? -7.357 5.813 16.210 1.00 70.94 311 PRO A N 1
ATOM 2466 C CA . PRO A 1 311 ? -7.962 6.554 15.096 1.00 70.94 311 PRO A CA 1
ATOM 2467 C C . PRO A 1 311 ? -8.264 5.688 13.865 1.00 70.94 311 PRO A C 1
ATOM 2469 O O . PRO A 1 311 ? -9.256 5.922 13.175 1.00 70.94 311 PRO A O 1
ATOM 2472 N N . VAL A 1 312 ? -7.446 4.660 13.620 1.00 75.25 312 VAL A N 1
ATOM 2473 C CA . VAL A 1 312 ? -7.652 3.709 12.521 1.00 75.25 312 VAL A CA 1
ATOM 2474 C C . VAL A 1 312 ? -8.721 2.671 12.801 1.00 75.25 312 VAL A C 1
ATOM 2476 O O . VAL A 1 312 ? -9.189 2.059 11.865 1.00 75.25 312 VAL A O 1
ATOM 2479 N N . PHE A 1 313 ? -9.231 2.530 14.019 1.00 83.19 313 PHE A N 1
ATOM 2480 C CA . PHE A 1 313 ? -10.489 1.808 14.224 1.00 83.19 313 PHE A CA 1
ATOM 2481 C C . PHE A 1 313 ? -11.723 2.686 13.974 1.00 83.19 313 PHE A C 1
ATOM 2483 O O . PHE A 1 313 ? -12.775 2.170 13.610 1.00 83.19 313 PHE A O 1
ATOM 2490 N N . GLY A 1 314 ? -11.612 4.007 14.159 1.00 86.94 314 GLY A N 1
ATOM 2491 C CA . GLY A 1 314 ? -12.752 4.923 14.065 1.00 86.94 314 GLY A CA 1
ATOM 2492 C C . GLY A 1 314 ? -13.202 5.195 12.630 1.00 86.94 314 GLY A C 1
ATOM 2493 O O . GLY A 1 314 ? -14.387 5.088 12.324 1.00 86.94 314 GLY A O 1
ATOM 2494 N N . LEU A 1 315 ? -12.266 5.539 11.740 1.00 86.25 315 LEU A N 1
ATOM 2495 C CA . LEU A 1 315 ? -12.602 5.899 10.358 1.00 86.25 315 LEU A CA 1
ATOM 2496 C C . LEU A 1 315 ? -13.117 4.711 9.514 1.00 86.25 315 LEU A C 1
ATOM 2498 O O . LEU A 1 315 ? -14.170 4.871 8.896 1.00 86.25 315 LEU A O 1
ATOM 2502 N N . PRO A 1 316 ? -12.471 3.523 9.496 1.00 86.06 316 PRO A N 1
ATOM 2503 C CA . PRO A 1 316 ? -12.990 2.373 8.752 1.00 86.06 316 PRO A CA 1
ATOM 2504 C C . PRO A 1 316 ? -14.370 1.934 9.229 1.00 86.06 316 PRO A C 1
ATOM 2506 O O . PRO A 1 316 ? -15.210 1.598 8.403 1.00 86.06 316 PRO A O 1
ATOM 2509 N N . TYR A 1 317 ? -14.638 2.008 10.538 1.00 89.06 317 TYR A N 1
ATOM 2510 C CA . TYR A 1 317 ? -15.946 1.662 11.090 1.00 89.06 317 TYR A CA 1
ATOM 2511 C C . TYR A 1 317 ? -17.075 2.483 10.454 1.00 89.06 317 TYR A C 1
ATOM 2513 O O . TYR A 1 317 ? -18.093 1.921 10.058 1.00 89.06 317 TYR A O 1
ATOM 2521 N N . LEU A 1 318 ? -16.878 3.795 10.286 1.00 88.81 318 LEU A N 1
ATOM 2522 C CA . LEU A 1 318 ? -17.866 4.657 9.628 1.00 88.81 318 LEU A CA 1
ATOM 2523 C C . LEU A 1 318 ? -17.964 4.423 8.114 1.00 88.81 318 LEU A C 1
ATOM 2525 O O . LEU A 1 318 ? -19.005 4.697 7.525 1.00 88.81 318 LEU A O 1
ATOM 2529 N N . LEU A 1 319 ? -16.907 3.901 7.489 1.00 85.19 319 LEU A N 1
ATOM 2530 C CA . LEU A 1 319 ? -16.911 3.470 6.088 1.00 85.19 319 LEU A CA 1
ATOM 2531 C C . LEU A 1 319 ? -17.527 2.072 5.896 1.00 85.19 319 LEU A C 1
ATOM 2533 O O . LEU A 1 319 ? -17.606 1.602 4.766 1.00 85.19 319 LEU A O 1
ATOM 2537 N N . GLY A 1 320 ? -17.963 1.405 6.972 1.00 86.31 320 GLY A N 1
ATOM 2538 C CA . GLY A 1 320 ? -18.512 0.046 6.922 1.00 8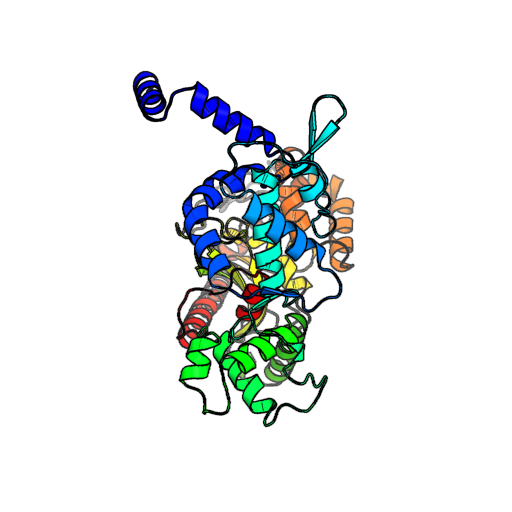6.31 320 GLY A CA 1
ATOM 2539 C C . GLY A 1 320 ? -17.453 -1.057 6.838 1.00 86.31 320 GLY A C 1
ATOM 2540 O O . GLY A 1 320 ? -17.793 -2.212 6.604 1.00 86.31 320 GLY A O 1
ATOM 2541 N N . ILE A 1 321 ? -16.181 -0.723 7.059 1.00 86.88 321 ILE A N 1
ATOM 2542 C CA . ILE A 1 321 ? -15.048 -1.643 6.952 1.00 86.88 321 ILE A CA 1
ATOM 2543 C C . ILE A 1 321 ? -14.688 -2.178 8.341 1.00 86.88 321 ILE A C 1
ATOM 2545 O O . ILE A 1 321 ? -14.405 -1.427 9.280 1.00 86.88 321 ILE A O 1
ATOM 2549 N N . LYS A 1 322 ? -14.646 -3.504 8.471 1.00 87.88 322 LYS A N 1
ATOM 2550 C CA . LYS A 1 322 ? -14.224 -4.214 9.681 1.00 87.88 322 LYS A CA 1
ATOM 2551 C C . LYS A 1 322 ? -12.725 -4.475 9.639 1.00 87.88 322 LYS A C 1
ATOM 2553 O O . LYS A 1 322 ? -12.257 -5.372 8.940 1.00 87.88 322 LYS A O 1
ATOM 2558 N N . LEU A 1 323 ? -11.985 -3.713 10.437 1.00 87.25 323 LEU A N 1
ATOM 2559 C CA . LEU A 1 323 ? -10.551 -3.907 10.612 1.00 87.25 323 LEU A CA 1
ATOM 2560 C C . LEU A 1 323 ? -10.267 -5.020 11.632 1.00 87.25 323 LEU A C 1
ATOM 2562 O O . LEU A 1 323 ? -10.779 -4.993 12.751 1.00 87.25 323 LEU A O 1
ATOM 2566 N N . LEU A 1 324 ? -9.429 -5.980 11.246 1.00 88.12 324 LEU A N 1
ATOM 2567 C CA . LEU A 1 324 ? -9.086 -7.180 12.009 1.00 88.12 324 LEU A CA 1
ATOM 2568 C C . LEU A 1 324 ? -7.559 -7.297 12.161 1.00 88.12 324 LEU A C 1
ATOM 2570 O O . LEU A 1 324 ? -6.934 -8.144 11.515 1.00 88.12 324 LEU A O 1
ATOM 2574 N N . PRO A 1 325 ? -6.919 -6.442 12.980 1.00 84.31 325 PRO A N 1
ATOM 2575 C CA . PRO A 1 325 ? -5.470 -6.445 13.087 1.00 84.31 325 PRO A CA 1
ATOM 2576 C C . PRO A 1 325 ? -4.944 -7.703 13.786 1.00 84.31 325 PRO A C 1
ATOM 2578 O O . PRO A 1 325 ? -5.531 -8.204 14.751 1.00 84.31 325 PRO A O 1
ATOM 2581 N N . ARG A 1 326 ? -3.773 -8.172 13.352 1.00 80.31 326 ARG A N 1
ATOM 2582 C CA . ARG A 1 326 ? -3.010 -9.208 14.047 1.00 80.31 326 ARG A CA 1
ATOM 2583 C C . ARG A 1 326 ? -2.566 -8.673 15.406 1.00 80.31 326 ARG A C 1
ATOM 2585 O O . ARG A 1 326 ? -1.963 -7.603 15.513 1.00 80.31 326 ARG A O 1
ATOM 2592 N N . MET A 1 327 ? -2.840 -9.438 16.460 1.00 75.62 327 MET A N 1
ATOM 2593 C CA . MET A 1 327 ? -2.382 -9.134 17.817 1.00 75.62 327 MET A CA 1
ATOM 2594 C C . MET A 1 327 ? -1.465 -10.241 18.328 1.00 75.62 327 MET A C 1
ATOM 2596 O O . MET A 1 327 ? -1.845 -11.413 18.352 1.00 75.62 327 MET A O 1
ATOM 2600 N N . ARG A 1 328 ? -0.248 -9.865 18.744 1.00 68.06 328 ARG A N 1
ATOM 2601 C CA . ARG A 1 328 ? 0.728 -10.793 19.339 1.00 68.06 328 ARG A CA 1
ATOM 2602 C C . ARG A 1 328 ? 0.399 -11.094 20.802 1.00 68.06 328 ARG A C 1
ATOM 2604 O O . ARG A 1 328 ? 0.434 -12.251 21.208 1.00 68.06 328 ARG A O 1
ATOM 2611 N N . THR A 1 329 ? 0.060 -10.060 21.567 1.00 67.69 329 THR A N 1
ATOM 2612 C CA . THR A 1 329 ? -0.354 -10.120 22.975 1.00 67.69 329 THR A CA 1
ATOM 2613 C C . THR A 1 329 ? -1.508 -9.146 23.211 1.00 67.69 329 THR A C 1
ATOM 2615 O O . THR A 1 329 ? -1.647 -8.156 22.492 1.00 67.69 329 THR A O 1
ATOM 2618 N N . TRP A 1 330 ? -2.350 -9.435 24.206 1.00 72.50 330 TRP A N 1
ATOM 2619 C CA . TRP A 1 330 ? -3.459 -8.563 24.621 1.00 72.50 330 TRP A CA 1
ATOM 2620 C C . TRP A 1 330 ? -3.274 -7.985 26.033 1.00 72.50 330 TRP A C 1
ATOM 2622 O O . TRP A 1 330 ? -4.029 -7.101 26.421 1.00 72.50 330 TRP A O 1
ATOM 2632 N N . ASN A 1 331 ? -2.252 -8.427 26.775 1.00 70.25 331 ASN A N 1
ATOM 2633 C CA . ASN A 1 331 ? -2.021 -8.022 28.168 1.00 70.25 331 ASN A CA 1
ATOM 2634 C C . ASN A 1 331 ? -1.763 -6.514 28.332 1.00 70.25 331 ASN A C 1
ATOM 2636 O O . ASN A 1 331 ? -2.160 -5.940 29.337 1.00 70.25 331 ASN A O 1
ATOM 2640 N N . ASP A 1 332 ? -1.145 -5.872 27.337 1.00 71.94 332 ASP A N 1
ATOM 2641 C CA . ASP A 1 332 ? -0.837 -4.434 27.363 1.00 71.94 332 ASP A CA 1
ATOM 2642 C C . ASP A 1 332 ? -1.922 -3.582 26.676 1.00 71.94 332 ASP A C 1
ATOM 2644 O O . ASP A 1 332 ? -1.785 -2.363 26.533 1.00 71.94 332 ASP A O 1
ATOM 2648 N N . ALA A 1 333 ? -3.000 -4.212 26.194 1.00 80.31 333 ALA A N 1
ATOM 2649 C CA . ALA A 1 333 ? -4.068 -3.510 25.503 1.00 80.31 333 ALA A CA 1
ATOM 2650 C C . ALA A 1 333 ? -4.966 -2.770 26.503 1.00 80.31 333 ALA A C 1
ATOM 2652 O O . ALA A 1 333 ? -5.429 -3.318 27.498 1.00 80.31 333 ALA A O 1
ATOM 2653 N N . VAL A 1 334 ? -5.247 -1.503 26.208 1.00 84.56 334 VAL A N 1
ATOM 2654 C CA . VAL A 1 334 ? -6.135 -0.674 27.027 1.00 84.56 334 VAL A CA 1
ATOM 2655 C C . VAL A 1 334 ? -7.582 -0.929 26.616 1.00 84.56 334 VAL A C 1
ATOM 2657 O O . VAL A 1 334 ? -7.968 -0.579 25.499 1.00 84.56 334 VAL A O 1
ATOM 2660 N N . PHE A 1 335 ? -8.389 -1.474 27.528 1.00 89.31 335 PHE A N 1
ATOM 2661 C CA . PHE A 1 335 ? -9.840 -1.556 27.366 1.00 89.31 335 PHE A CA 1
ATOM 2662 C C . PHE A 1 335 ? -10.504 -0.320 27.975 1.00 89.31 335 PHE A C 1
ATOM 2664 O O . PHE A 1 335 ? -10.164 0.119 29.082 1.00 89.31 335 PHE A O 1
ATOM 2671 N N . TYR A 1 336 ? -11.466 0.236 27.242 1.00 91.06 336 TYR A N 1
ATOM 2672 C CA . TYR A 1 336 ? -12.197 1.429 27.645 1.00 91.06 336 TYR A CA 1
ATOM 2673 C C . TYR A 1 336 ? -13.608 1.056 28.087 1.00 91.06 336 TYR A C 1
ATOM 2675 O O . TYR A 1 336 ? -14.336 0.370 27.376 1.00 91.06 336 TYR A O 1
ATOM 2683 N N . ARG A 1 337 ? -14.019 1.519 29.264 1.00 91.94 337 ARG A N 1
ATOM 2684 C CA . ARG A 1 337 ? -15.377 1.321 29.763 1.00 91.94 337 ARG A CA 1
ATOM 2685 C C . ARG A 1 337 ? -16.309 2.444 29.280 1.00 91.94 337 ARG A C 1
ATOM 2687 O O . ARG A 1 337 ? -15.832 3.562 29.045 1.00 91.94 337 ARG A O 1
ATOM 2694 N N . PRO A 1 338 ? -17.630 2.200 29.212 1.00 89.56 338 PRO A N 1
ATOM 2695 C CA . PRO A 1 338 ? -18.578 3.229 28.802 1.00 89.56 338 PRO A CA 1
ATOM 2696 C C . PRO A 1 338 ? -18.664 4.396 29.798 1.00 89.56 338 PRO A C 1
ATOM 2698 O O . PRO A 1 338 ? -18.652 5.541 29.367 1.00 89.56 338 PRO A O 1
ATOM 2701 N N . ALA A 1 339 ? -18.686 4.139 31.111 1.00 89.31 339 ALA A N 1
ATOM 2702 C CA . ALA A 1 339 ? -18.781 5.181 32.142 1.00 89.31 339 ALA A CA 1
ATOM 2703 C C . ALA A 1 339 ? -18.073 4.782 33.453 1.00 89.31 339 ALA A C 1
ATOM 2705 O O . ALA A 1 339 ? -17.873 3.598 33.718 1.00 89.31 339 ALA A O 1
ATOM 2706 N N . LYS A 1 340 ? -17.651 5.757 34.274 1.00 86.56 340 LYS A N 1
ATOM 2707 C CA . LYS A 1 340 ? -16.826 5.559 35.498 1.00 86.56 340 LYS A CA 1
ATOM 2708 C C . LYS A 1 340 ? -17.512 4.800 36.638 1.00 86.56 340 LYS A C 1
ATOM 2710 O O . LYS A 1 340 ? -16.835 4.309 37.535 1.00 86.56 340 LYS A O 1
ATOM 2715 N N . ASP A 1 341 ? -18.814 4.630 36.567 1.00 89.62 341 ASP A N 1
ATOM 2716 C CA . ASP A 1 341 ? -19.676 3.960 37.538 1.00 89.62 341 ASP A CA 1
ATOM 2717 C C . ASP A 1 341 ? -20.015 2.499 37.170 1.00 89.62 341 ASP A C 1
ATOM 2719 O O . ASP A 1 341 ? -20.373 1.715 38.044 1.00 89.62 341 ASP A O 1
ATOM 2723 N N . ILE A 1 342 ? -19.828 2.081 35.912 1.00 89.06 342 ILE A N 1
ATOM 2724 C CA . ILE A 1 342 ? -20.188 0.732 35.423 1.00 89.06 342 ILE A CA 1
ATOM 2725 C C . ILE A 1 342 ? -19.149 -0.335 35.791 1.00 89.06 342 ILE A C 1
ATOM 2727 O O . ILE A 1 342 ? -18.179 -0.513 35.064 1.00 89.06 342 ILE A O 1
ATOM 2731 N N . VAL A 1 343 ? -19.365 -1.094 36.864 1.00 88.50 343 VAL A N 1
ATOM 2732 C CA . VAL A 1 343 ? -18.454 -2.166 37.319 1.00 88.50 343 VAL A CA 1
ATOM 2733 C C . VAL A 1 343 ? -18.856 -3.541 36.771 1.00 88.50 343 VAL A C 1
ATOM 2735 O O . VAL A 1 343 ? -20.020 -3.931 36.859 1.00 88.50 343 VAL A O 1
ATOM 2738 N N . TYR A 1 344 ? -17.891 -4.320 36.265 1.00 88.25 344 TYR A N 1
ATOM 2739 C CA . TYR A 1 344 ? -18.150 -5.664 35.723 1.00 88.25 344 TYR A CA 1
ATOM 2740 C C . TYR A 1 344 ? -17.657 -6.794 36.634 1.00 88.25 344 TYR A C 1
ATOM 2742 O O . TYR A 1 344 ? -16.461 -7.007 36.779 1.00 88.25 344 TYR A O 1
ATOM 2750 N N . ARG A 1 345 ? -18.563 -7.630 37.153 1.00 87.94 345 ARG A N 1
ATOM 2751 C CA . ARG A 1 345 ? -18.258 -8.659 38.175 1.00 87.94 345 ARG A CA 1
ATOM 2752 C C . ARG A 1 345 ? -17.009 -9.527 37.928 1.00 87.94 345 ARG A C 1
ATOM 2754 O O . ARG A 1 345 ? -16.315 -9.851 38.884 1.00 87.94 345 ARG A O 1
ATOM 2761 N N . HIS A 1 346 ? -16.745 -9.934 36.686 1.00 87.88 346 HIS A N 1
ATOM 2762 C CA . HIS A 1 346 ? -15.676 -10.894 36.359 1.00 87.88 346 HIS A CA 1
ATOM 2763 C C . HIS A 1 346 ? -14.558 -10.326 35.482 1.00 87.88 346 HIS A C 1
ATOM 2765 O O . HIS A 1 346 ? -13.503 -10.941 35.370 1.00 87.88 346 HIS A O 1
ATOM 2771 N N . ILE A 1 347 ? -14.790 -9.176 34.850 1.00 87.69 347 ILE A N 1
ATOM 2772 C CA . ILE A 1 347 ? -13.899 -8.616 33.827 1.00 87.69 347 ILE A CA 1
ATOM 2773 C C . ILE A 1 347 ? -13.495 -7.168 34.119 1.00 87.69 347 ILE A C 1
ATOM 2775 O O . ILE A 1 347 ? -12.793 -6.576 33.307 1.00 87.69 347 ILE A O 1
ATOM 2779 N N . ASP A 1 348 ? -13.895 -6.596 35.266 1.00 87.25 348 ASP A N 1
ATOM 2780 C CA . ASP A 1 348 ? -13.530 -5.223 35.649 1.00 87.25 348 ASP A CA 1
ATOM 2781 C C . ASP A 1 348 ? -12.021 -4.939 35.538 1.00 87.25 348 ASP A C 1
ATOM 2783 O O . ASP A 1 348 ? -11.681 -3.906 34.964 1.00 87.25 348 ASP A O 1
ATOM 2787 N N . PRO A 1 349 ? -11.108 -5.854 35.950 1.00 87.69 349 PRO A N 1
ATOM 2788 C CA . PRO A 1 349 ? -9.667 -5.610 35.856 1.00 87.69 349 PRO A CA 1
ATOM 2789 C C . PRO A 1 349 ? -9.136 -5.393 34.433 1.00 87.69 349 PRO A C 1
ATOM 2791 O O . PRO A 1 349 ? -8.036 -4.871 34.277 1.00 87.69 349 PRO A O 1
ATOM 2794 N N . LEU A 1 350 ? -9.884 -5.785 33.393 1.00 85.25 350 LEU A N 1
ATOM 2795 C CA . LEU A 1 350 ? -9.489 -5.532 32.004 1.00 85.25 350 LEU A CA 1
ATOM 2796 C C . LEU A 1 350 ? -9.609 -4.044 31.645 1.00 85.25 350 LEU A C 1
ATOM 2798 O O . LEU A 1 350 ? -8.837 -3.539 30.830 1.00 85.25 350 LEU A O 1
ATOM 2802 N N . PHE A 1 351 ? -10.564 -3.329 32.245 1.00 89.19 351 PHE A N 1
ATOM 2803 C CA . PHE A 1 351 ? -10.888 -1.951 31.891 1.00 89.19 351 PHE A CA 1
ATOM 2804 C C . PHE A 1 351 ? -10.095 -0.957 32.735 1.00 89.19 351 PHE A C 1
ATOM 2806 O O . PHE A 1 351 ? -10.205 -0.926 33.954 1.00 89.19 351 PHE A O 1
ATOM 2813 N N . SER A 1 352 ? -9.340 -0.074 32.078 1.00 85.81 352 SER A N 1
ATOM 2814 C CA . SER A 1 352 ? -8.478 0.902 32.769 1.00 85.81 352 SER A CA 1
ATOM 2815 C C . SER A 1 352 ? -8.818 2.363 32.479 1.00 85.81 352 SER A C 1
ATOM 2817 O O . SER A 1 352 ? -8.324 3.262 33.161 1.00 85.81 352 SER A O 1
ATOM 2819 N N . ARG A 1 353 ? -9.646 2.639 31.466 1.00 90.06 353 ARG A N 1
ATOM 2820 C CA . ARG A 1 353 ? -10.007 4.004 31.044 1.00 90.06 353 ARG A CA 1
ATOM 2821 C C . ARG A 1 353 ? -11.479 4.102 30.675 1.00 90.06 353 ARG A C 1
ATOM 2823 O O . ARG A 1 353 ? -12.158 3.090 30.565 1.00 90.06 353 ARG A O 1
ATOM 2830 N N . THR A 1 354 ? -11.975 5.319 30.475 1.00 90.62 354 THR A N 1
ATOM 2831 C CA . THR A 1 354 ? -13.362 5.594 30.068 1.00 90.62 354 THR A CA 1
ATOM 2832 C C . THR A 1 354 ? -13.404 6.273 28.706 1.00 90.62 354 THR A C 1
ATOM 2834 O O . THR A 1 354 ? -12.487 7.022 28.365 1.00 90.62 354 THR A O 1
ATOM 2837 N N . VAL A 1 355 ? -14.456 6.014 27.935 1.00 91.44 355 VAL A N 1
ATOM 2838 C CA . VAL A 1 355 ? -14.702 6.666 26.639 1.00 91.44 355 VAL A CA 1
ATOM 2839 C C . VAL A 1 355 ? -15.246 8.082 26.855 1.00 91.44 355 VAL A C 1
ATOM 2841 O O . VAL A 1 355 ? -16.059 8.303 27.750 1.00 91.44 355 VAL A O 1
ATOM 2844 N N . GLY A 1 356 ? -14.806 9.045 26.041 1.00 90.94 356 GLY A N 1
ATOM 2845 C CA . GLY A 1 356 ? -15.349 10.408 26.044 1.00 90.94 356 GLY A CA 1
ATOM 2846 C C . GLY A 1 356 ? -16.526 10.585 25.081 1.00 90.94 356 GLY A C 1
ATOM 2847 O O . GLY A 1 356 ? -16.328 11.095 23.980 1.00 90.94 356 GLY A O 1
ATOM 2848 N N . TRP A 1 357 ? -17.738 10.193 25.485 1.00 92.88 357 TRP A N 1
ATOM 2849 C CA . TRP A 1 357 ? -18.941 10.242 24.632 1.00 92.88 357 TRP A CA 1
ATOM 2850 C C . TRP A 1 357 ? -19.301 11.646 24.136 1.00 92.88 357 TRP A C 1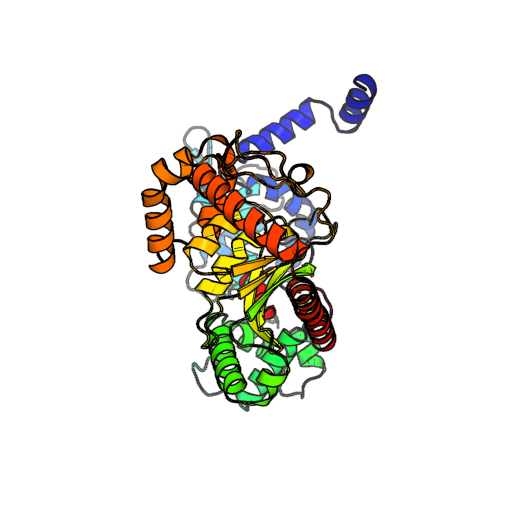
ATOM 2852 O O . TRP A 1 357 ? -19.627 11.803 22.964 1.00 92.88 357 TRP A O 1
ATOM 2862 N N . GLU A 1 358 ? -19.125 12.675 24.968 1.00 92.75 358 GLU A N 1
ATOM 2863 C CA . GLU A 1 358 ? -19.406 14.074 24.608 1.00 92.75 358 GLU A CA 1
ATOM 2864 C C . GLU A 1 358 ? -18.662 14.524 23.340 1.00 92.75 358 GLU A C 1
ATOM 2866 O O . GLU A 1 358 ? -19.201 15.267 22.522 1.00 92.75 358 GLU A O 1
ATOM 2871 N N . LEU A 1 359 ? -17.422 14.056 23.136 1.00 90.25 359 LEU A N 1
ATOM 2872 C CA . LEU A 1 359 ? -16.636 14.392 21.944 1.00 90.25 359 LEU A CA 1
ATOM 2873 C C . LEU A 1 359 ? -17.198 13.739 20.681 1.00 90.25 359 LEU A C 1
ATOM 2875 O O . LEU A 1 359 ? -17.122 14.335 19.608 1.00 90.25 359 LEU A O 1
ATOM 2879 N N . ILE A 1 360 ? -17.743 12.528 20.807 1.00 92.19 360 ILE A N 1
ATOM 2880 C CA . ILE A 1 360 ? -18.391 11.813 19.706 1.00 92.19 360 ILE A CA 1
ATOM 2881 C C . ILE A 1 360 ? -19.702 12.525 19.363 1.00 92.19 360 ILE A C 1
ATOM 2883 O O . ILE A 1 360 ? -19.916 12.864 18.205 1.00 92.19 360 ILE A O 1
ATOM 2887 N N . GLU A 1 361 ? -20.531 12.826 20.363 1.00 93.81 361 GLU A N 1
ATOM 2888 C CA . GLU A 1 361 ? -21.818 13.515 20.192 1.00 93.81 361 GLU A CA 1
ATOM 2889 C C . GLU A 1 361 ? -21.668 14.943 19.656 1.00 93.81 361 GLU A C 1
ATOM 2891 O O . GLU A 1 361 ? -22.469 15.389 18.844 1.00 93.81 361 GLU A O 1
ATOM 2896 N N . THR A 1 362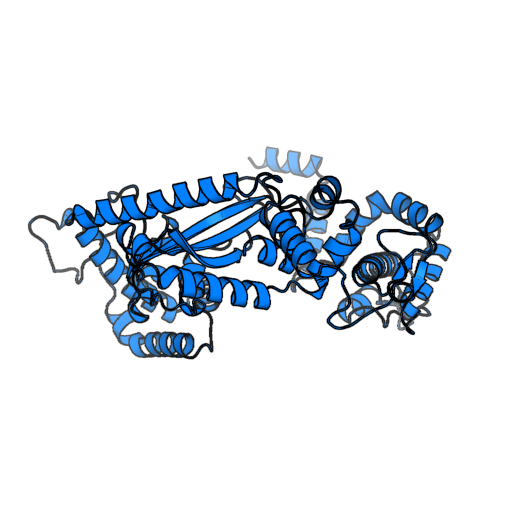 ? -20.624 15.668 20.052 1.00 94.31 362 THR A N 1
ATOM 2897 C CA . THR A 1 362 ? -20.409 17.038 19.562 1.00 94.31 362 THR A CA 1
ATOM 2898 C C . THR A 1 362 ? -19.973 17.058 18.095 1.00 94.31 362 THR A C 1
ATOM 2900 O O . THR A 1 362 ? -20.355 17.957 17.352 1.00 94.31 362 THR A O 1
ATOM 2903 N N . HIS A 1 363 ? -19.169 16.079 17.665 1.00 92.12 363 HIS A N 1
ATOM 2904 C CA . HIS A 1 363 ? -18.494 16.093 16.360 1.00 92.12 363 HIS A CA 1
ATOM 2905 C C . HIS A 1 363 ? -18.968 14.999 15.391 1.00 92.12 363 HIS A C 1
ATOM 2907 O O . HIS A 1 363 ? -18.322 14.769 14.367 1.00 92.12 363 HIS A O 1
ATOM 2913 N N . TRP A 1 364 ? -20.080 14.306 15.667 1.00 92.81 364 TRP A N 1
ATOM 2914 C CA . TRP A 1 364 ? -20.546 13.218 14.795 1.00 92.81 364 TRP A CA 1
ATOM 2915 C C . TRP A 1 364 ? -20.874 13.706 13.379 1.00 92.81 364 TRP A C 1
ATOM 2917 O O . TRP A 1 364 ? -20.552 13.018 12.412 1.00 92.81 364 TRP A O 1
ATOM 2927 N N . GLN A 1 365 ? -21.452 14.905 13.245 1.00 93.69 365 GLN A N 1
ATOM 2928 C CA . GLN A 1 365 ? -21.771 15.497 11.942 1.00 93.69 365 GLN A CA 1
ATOM 2929 C C . GLN A 1 365 ? -20.500 15.777 11.137 1.00 93.69 365 GLN A C 1
ATOM 2931 O O . GLN A 1 365 ? -20.434 15.428 9.960 1.00 93.69 365 GLN A O 1
ATOM 2936 N N . ASP A 1 366 ? -19.466 16.316 11.789 1.00 90.69 366 ASP A N 1
ATOM 2937 C CA . ASP A 1 366 ? -18.164 16.570 11.166 1.00 90.69 366 ASP A CA 1
ATOM 2938 C C . ASP A 1 366 ? -17.511 15.257 10.701 1.00 90.69 366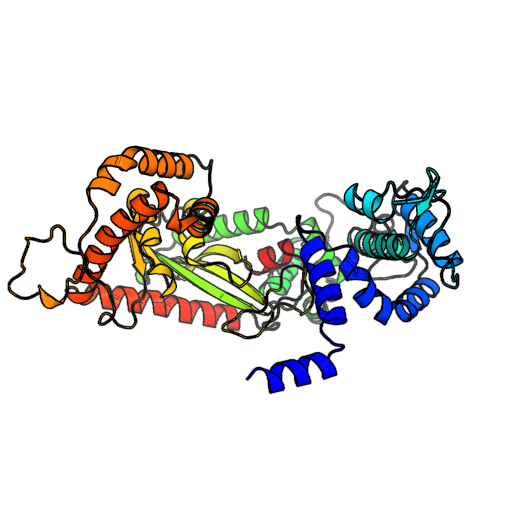 ASP A C 1
ATOM 2940 O O . ASP A 1 366 ? -16.992 15.168 9.586 1.00 90.69 366 ASP A O 1
ATOM 2944 N N . MET A 1 367 ? -17.564 14.205 11.531 1.00 90.06 367 MET A N 1
ATOM 2945 C CA . MET A 1 367 ? -17.054 12.879 11.164 1.00 90.06 367 MET A CA 1
ATOM 2946 C C . MET A 1 367 ? -17.808 12.296 9.962 1.00 90.06 367 MET A C 1
ATOM 2948 O O . MET A 1 367 ? -17.178 11.775 9.041 1.00 90.06 367 MET A O 1
ATOM 2952 N N . MET A 1 368 ? -19.136 12.430 9.920 1.00 91.62 368 MET A N 1
ATOM 2953 C CA . MET A 1 368 ? -19.938 11.983 8.778 1.00 91.62 368 MET A CA 1
ATOM 2954 C C . MET A 1 368 ? -19.649 12.791 7.514 1.00 91.62 368 MET A C 1
ATOM 2956 O O . MET A 1 368 ? -19.544 12.214 6.436 1.00 91.62 368 MET A O 1
ATOM 2960 N N . GLN A 1 369 ? -19.445 14.105 7.619 1.00 90.19 369 GLN A N 1
ATOM 2961 C CA . GLN A 1 369 ? -19.065 14.934 6.475 1.00 90.19 369 GLN A CA 1
ATOM 2962 C C . GLN A 1 369 ? -17.725 14.488 5.871 1.00 90.19 369 GLN A C 1
ATOM 2964 O O . GLN A 1 369 ? -17.567 14.470 4.647 1.00 90.19 369 GLN A O 1
ATOM 2969 N N . VAL A 1 370 ? -16.768 14.094 6.714 1.00 86.75 370 VAL A N 1
ATOM 2970 C CA . VAL A 1 370 ? -15.489 13.523 6.273 1.00 86.75 370 VAL A CA 1
ATOM 2971 C C . VAL A 1 370 ? -15.701 12.211 5.523 1.00 86.75 370 VAL A C 1
ATOM 2973 O O . VAL A 1 370 ? -15.175 12.052 4.424 1.00 86.75 370 VAL A O 1
ATOM 2976 N N . VAL A 1 371 ? -16.505 11.304 6.078 1.00 87.12 371 VAL A N 1
ATOM 2977 C CA . VAL A 1 371 ? -16.826 10.007 5.462 1.00 87.12 371 VAL A CA 1
ATOM 2978 C C . VAL A 1 371 ? -17.506 10.196 4.106 1.00 87.12 371 VAL A C 1
ATOM 2980 O O . VAL A 1 371 ? -17.083 9.598 3.121 1.00 87.12 371 VAL A O 1
ATOM 2983 N N . LEU A 1 372 ? -18.482 11.101 4.015 1.00 88.06 372 LEU A N 1
ATOM 2984 C CA . LEU A 1 372 ? -19.154 11.439 2.758 1.00 88.06 372 LEU A CA 1
ATOM 2985 C C . LEU A 1 372 ? -18.196 12.069 1.739 1.00 88.06 372 LEU A C 1
ATOM 2987 O O . LEU A 1 372 ? -18.286 11.790 0.547 1.00 88.06 372 LEU A O 1
ATOM 2991 N N . SER A 1 373 ? -17.251 12.899 2.189 1.00 85.44 373 SER A N 1
ATOM 2992 C CA . SER A 1 373 ? -16.235 13.499 1.310 1.00 85.44 373 SER A CA 1
ATOM 2993 C C . SER A 1 373 ? -15.269 12.456 0.747 1.00 85.44 373 SER A C 1
ATOM 2995 O O . SER A 1 373 ? -14.859 12.564 -0.410 1.00 85.44 373 SER A O 1
ATOM 2997 N N . ILE A 1 374 ? -14.931 11.449 1.557 1.00 82.88 374 ILE A N 1
ATOM 2998 C CA . ILE A 1 374 ? -14.134 10.291 1.148 1.00 82.88 374 ILE A CA 1
ATOM 2999 C C . ILE A 1 374 ? -14.912 9.446 0.133 1.00 82.88 374 ILE A C 1
ATOM 3001 O O . ILE A 1 374 ? -14.394 9.174 -0.945 1.00 82.88 374 ILE A O 1
ATOM 3005 N N . GLN A 1 375 ? -16.166 9.087 0.429 1.00 81.19 375 GLN A N 1
ATOM 3006 C CA . GLN A 1 375 ? -17.014 8.308 -0.483 1.00 81.19 375 GLN A CA 1
ATOM 3007 C C . GLN A 1 375 ? -17.278 9.036 -1.808 1.00 81.19 375 GLN A C 1
ATOM 3009 O O . GLN A 1 375 ? -17.371 8.404 -2.854 1.00 81.19 375 GLN A O 1
ATOM 3014 N N . ALA A 1 376 ? -17.332 10.371 -1.790 1.00 81.81 376 ALA A N 1
ATOM 3015 C CA . ALA A 1 376 ? -17.425 11.195 -2.993 1.00 81.81 376 ALA A CA 1
ATOM 3016 C C . ALA A 1 376 ? -16.101 11.304 -3.783 1.00 81.81 376 ALA A C 1
ATOM 3018 O O . ALA A 1 376 ? -16.055 12.021 -4.781 1.00 81.81 376 ALA A O 1
ATOM 3019 N N . GLY A 1 377 ? -15.012 10.676 -3.323 1.00 77.69 377 GLY A N 1
ATOM 3020 C CA . GLY A 1 377 ? -13.699 10.705 -3.974 1.00 77.69 377 GLY A CA 1
ATOM 3021 C C . GLY A 1 377 ? -12.984 12.060 -3.916 1.00 77.69 377 GLY A C 1
ATOM 3022 O O . GLY A 1 377 ? -11.999 12.265 -4.619 1.00 77.69 377 GLY A O 1
ATOM 3023 N N . LYS A 1 378 ? -13.459 13.008 -3.094 1.00 77.44 378 LYS A N 1
ATOM 3024 C CA . LYS A 1 378 ? -12.880 14.363 -3.007 1.00 77.44 378 LYS A CA 1
ATOM 3025 C C . LYS A 1 378 ? -11.603 14.409 -2.174 1.00 77.44 378 LYS A C 1
ATOM 3027 O O . LYS A 1 378 ? -10.803 15.328 -2.334 1.00 77.44 378 LYS A O 1
ATOM 3032 N N . VAL A 1 379 ? -11.442 13.469 -1.242 1.00 78.00 379 VAL A N 1
ATOM 3033 C CA . VAL A 1 379 ? -10.318 13.428 -0.304 1.00 78.00 379 VAL A CA 1
ATOM 3034 C C . VAL A 1 379 ? -9.899 11.983 -0.054 1.00 78.00 379 VAL A C 1
ATOM 3036 O O . VAL A 1 379 ? -10.743 11.141 0.241 1.00 78.00 379 VAL A O 1
ATOM 3039 N N . LEU A 1 380 ? -8.594 11.711 -0.113 1.00 74.69 380 LEU A N 1
ATOM 3040 C CA . LEU A 1 380 ? -8.040 10.413 0.270 1.00 74.69 380 LEU A CA 1
ATOM 3041 C C . LEU A 1 380 ? -7.987 10.271 1.805 1.00 74.69 380 LEU A C 1
ATOM 3043 O O . LEU A 1 380 ? -7.530 11.204 2.484 1.00 74.69 380 LEU A O 1
ATOM 3047 N N . PRO A 1 381 ? -8.395 9.118 2.372 1.00 74.81 381 PRO A N 1
ATOM 3048 C CA . PRO A 1 381 ? -8.211 8.810 3.789 1.00 74.81 381 PRO A CA 1
ATOM 3049 C C . PRO A 1 381 ? -6.781 9.038 4.262 1.00 74.81 381 PRO A C 1
ATOM 3051 O O . PRO A 1 381 ? -6.576 9.552 5.367 1.00 74.81 381 PRO A O 1
ATOM 3054 N N . SER A 1 382 ? -5.798 8.727 3.414 1.00 72.81 382 SER A N 1
ATOM 3055 C CA . SER A 1 382 ? -4.400 8.828 3.791 1.00 72.81 382 SER A CA 1
ATOM 3056 C C . SER A 1 382 ? -3.981 10.259 4.117 1.00 72.81 382 SER A C 1
ATOM 3058 O O . SER A 1 382 ? -3.356 10.553 5.141 1.00 72.81 382 SER A O 1
ATOM 3060 N N . MET A 1 383 ? -4.406 11.182 3.256 1.00 72.94 383 MET A N 1
ATOM 3061 C CA . MET A 1 383 ? -4.195 12.616 3.392 1.00 72.94 383 MET A CA 1
ATOM 3062 C C . MET A 1 383 ? -4.837 13.151 4.673 1.00 72.94 383 MET A C 1
ATOM 3064 O O . MET A 1 383 ? -4.224 13.959 5.377 1.00 72.94 383 MET A O 1
ATOM 3068 N N . LEU A 1 384 ? -6.045 12.682 4.999 1.00 72.94 384 LEU A N 1
ATOM 3069 C CA . LEU A 1 384 ? -6.749 13.067 6.220 1.00 72.94 384 LEU A CA 1
ATOM 3070 C C . LEU A 1 384 ? -6.036 12.546 7.457 1.00 72.94 384 LEU A C 1
ATOM 3072 O O . LEU A 1 384 ? -5.676 13.346 8.314 1.00 72.94 384 LEU A O 1
ATOM 3076 N N . LEU A 1 385 ? -5.774 11.244 7.550 1.00 70.75 385 LEU A N 1
ATOM 3077 C CA . LEU A 1 385 ? -5.128 10.655 8.722 1.00 70.75 385 LEU A CA 1
ATOM 3078 C C . LEU A 1 385 ? -3.726 11.241 8.949 1.00 70.75 385 LEU A C 1
ATOM 3080 O O . LEU A 1 385 ? -3.368 11.528 10.091 1.00 70.75 385 LEU A O 1
ATOM 3084 N N . ARG A 1 386 ? -2.972 11.543 7.882 1.00 68.88 386 ARG A N 1
ATOM 3085 C CA . ARG A 1 386 ? -1.673 12.230 7.979 1.00 68.88 386 ARG A CA 1
ATOM 3086 C C . ARG A 1 386 ? -1.803 13.662 8.504 1.00 68.88 386 ARG A C 1
ATOM 3088 O O . ARG A 1 386 ? -1.058 14.065 9.398 1.00 68.88 386 ARG A O 1
ATOM 3095 N N . LYS A 1 387 ? -2.767 14.436 7.990 1.00 67.06 387 LYS A N 1
ATOM 3096 C CA . LYS A 1 387 ? -3.025 15.819 8.434 1.00 67.06 387 LYS A CA 1
ATOM 3097 C C . LYS A 1 387 ? -3.581 15.876 9.861 1.00 67.06 387 LYS A C 1
ATOM 3099 O O . LYS A 1 387 ? -3.260 16.788 10.620 1.00 67.06 387 LYS A O 1
ATOM 3104 N N . LEU A 1 388 ? -4.396 14.896 10.233 1.00 63.50 388 LEU A N 1
ATOM 3105 C CA . LEU A 1 388 ? -4.961 14.756 11.570 1.00 63.50 388 LEU A CA 1
ATOM 3106 C C . LEU A 1 388 ? -3.901 14.286 12.584 1.00 63.50 388 LEU A C 1
ATOM 3108 O O . LEU A 1 388 ? -3.902 14.755 13.721 1.00 63.50 388 LEU A O 1
ATOM 3112 N N . GLY A 1 389 ? -2.964 13.427 12.170 1.00 58.12 389 GLY A N 1
ATOM 3113 C CA . GLY A 1 389 ? -1.859 12.936 12.997 1.00 58.12 389 GLY A CA 1
ATOM 3114 C C . GLY A 1 389 ? -0.804 14.000 13.323 1.00 58.12 389 GLY A C 1
ATOM 3115 O O . GLY A 1 389 ? -0.372 14.097 14.475 1.00 58.12 389 GLY A O 1
ATOM 3116 N N . SER A 1 390 ? -0.439 14.853 12.357 1.00 55.41 390 SER A N 1
ATOM 3117 C CA . SER A 1 390 ? 0.585 15.898 12.548 1.00 55.41 390 SER A CA 1
ATOM 3118 C C . SER A 1 390 ? 0.172 16.990 13.546 1.00 55.41 390 SER A C 1
ATOM 3120 O O . SER A 1 390 ? 1.012 17.502 14.278 1.00 55.41 390 SER A O 1
ATOM 3122 N N . HIS A 1 391 ? -1.128 17.292 13.648 1.00 52.94 391 HIS A N 1
ATOM 3123 C CA . HIS A 1 391 ? -1.698 18.277 14.584 1.00 52.94 391 HIS A CA 1
ATOM 3124 C C . HIS A 1 391 ? -2.526 17.619 15.708 1.00 52.94 391 HIS A C 1
ATOM 3126 O O . HIS A 1 391 ? -3.400 18.248 16.319 1.00 52.94 391 HIS A O 1
ATOM 3132 N N . SER A 1 392 ? -2.251 16.339 15.991 1.00 53.91 392 SER A N 1
ATOM 3133 C CA . SER A 1 392 ? -3.080 15.422 16.796 1.00 53.91 392 SER A CA 1
ATOM 3134 C C . SER A 1 392 ? -3.485 15.929 18.180 1.00 53.91 392 SER A C 1
ATOM 3136 O O . SER A 1 392 ? -4.542 15.560 18.698 1.00 53.91 392 SER A O 1
ATOM 3138 N N . ARG A 1 393 ? -2.677 16.792 18.806 1.00 54.62 393 ARG A N 1
ATOM 3139 C CA . ARG A 1 393 ? -3.001 17.349 20.124 1.00 54.62 393 ARG A CA 1
ATOM 3140 C C . ARG A 1 393 ? -4.005 18.492 20.081 1.00 54.62 393 ARG A C 1
ATOM 3142 O O . ARG A 1 393 ? -4.681 18.669 21.084 1.00 54.62 393 ARG A O 1
ATOM 3149 N N . GLN A 1 394 ? -4.149 19.238 18.989 1.00 60.84 394 GLN A N 1
ATOM 3150 C CA . GLN A 1 394 ? -5.033 20.416 18.938 1.00 60.84 394 GLN A CA 1
ATOM 3151 C C . GLN A 1 394 ? -6.306 20.189 18.113 1.00 60.84 394 GLN A C 1
ATOM 3153 O O . GLN A 1 394 ? -7.312 20.856 18.348 1.00 60.84 394 GLN A O 1
ATOM 3158 N N . ASN A 1 395 ? -6.303 19.223 17.192 1.00 75.94 395 ASN A N 1
ATOM 3159 C CA . ASN A 1 395 ? -7.441 19.001 16.308 1.00 75.94 395 ASN A CA 1
ATOM 3160 C C . ASN A 1 395 ? -8.594 18.256 17.013 1.00 75.94 395 ASN A C 1
ATOM 3162 O O . ASN A 1 395 ? -8.461 17.090 17.390 1.00 75.94 395 ASN A O 1
ATOM 3166 N N . ARG A 1 396 ? -9.741 18.930 17.173 1.00 83.38 396 ARG A N 1
ATOM 3167 C CA . ARG A 1 396 ? -10.944 18.379 17.826 1.00 83.38 396 ARG A CA 1
ATOM 3168 C C . ARG A 1 396 ? -11.542 17.195 17.061 1.00 83.38 396 ARG A C 1
ATOM 3170 O O . ARG A 1 396 ? -11.909 16.203 17.683 1.00 83.38 396 ARG A O 1
ATOM 3177 N N . LEU A 1 397 ? -11.525 17.245 15.730 1.00 83.00 397 LEU A N 1
ATOM 3178 C CA . LEU A 1 397 ? -12.028 16.175 14.867 1.00 83.00 397 LEU A CA 1
ATOM 3179 C C . LEU A 1 397 ? -11.194 14.893 15.000 1.00 83.00 397 LEU A C 1
ATOM 3181 O O . LEU A 1 397 ? -11.742 13.801 15.111 1.00 83.00 397 LEU A O 1
ATOM 3185 N N . TYR A 1 398 ? -9.863 15.015 15.076 1.00 82.56 398 TYR A N 1
ATOM 3186 C CA . TYR A 1 398 ? -8.995 13.860 15.337 1.00 82.56 398 TYR A CA 1
ATOM 3187 C C . TYR A 1 398 ? -9.307 13.208 16.688 1.00 82.56 398 TYR A C 1
ATOM 3189 O O . TYR A 1 398 ? -9.330 11.983 16.800 1.00 82.56 398 TYR A O 1
ATOM 3197 N N . ARG A 1 399 ? -9.568 14.019 17.723 1.00 85.06 399 ARG A N 1
ATOM 3198 C CA . ARG A 1 399 ? -9.960 13.504 19.041 1.00 85.06 399 ARG A CA 1
ATOM 3199 C C . ARG A 1 399 ? -11.290 12.752 18.968 1.00 85.06 399 ARG A C 1
ATOM 3201 O O . ARG A 1 399 ? -11.373 11.683 19.558 1.00 85.06 399 ARG A O 1
ATOM 3208 N N . ALA A 1 400 ? -12.269 13.248 18.211 1.00 89.44 400 ALA A N 1
ATOM 3209 C CA . ALA A 1 400 ? -13.542 12.557 18.005 1.00 89.44 400 ALA A CA 1
ATOM 3210 C C . ALA A 1 400 ? -13.354 11.185 17.328 1.00 89.44 400 ALA A C 1
ATOM 3212 O O . ALA A 1 400 ? -13.782 10.171 17.880 1.00 89.44 400 ALA A O 1
ATOM 3213 N N . PHE A 1 401 ? -12.606 11.118 16.216 1.00 87.19 401 PHE A N 1
ATOM 3214 C CA . PHE A 1 401 ? -12.262 9.843 15.563 1.00 87.19 401 PHE A CA 1
ATOM 3215 C C . PHE A 1 401 ? -11.506 8.892 16.495 1.00 87.19 401 PHE A C 1
ATOM 3217 O O . PHE A 1 401 ? -11.723 7.681 16.468 1.00 87.19 401 PHE A O 1
ATOM 3224 N N . ARG A 1 402 ? -10.625 9.430 17.344 1.00 87.06 402 ARG A N 1
ATOM 3225 C CA . ARG A 1 402 ? -9.892 8.647 18.338 1.00 87.06 402 ARG A CA 1
ATOM 3226 C C . ARG A 1 402 ? -10.814 8.076 19.417 1.00 87.06 402 ARG A C 1
ATOM 3228 O O . ARG A 1 402 ? -10.629 6.919 19.776 1.00 87.06 402 ARG A O 1
ATOM 3235 N N . GLU A 1 403 ? -11.772 8.844 19.940 1.00 90.56 403 GLU A N 1
ATOM 3236 C CA . GLU A 1 403 ? -12.743 8.339 20.927 1.00 90.56 403 GLU A CA 1
ATOM 3237 C C . GLU A 1 403 ? -13.647 7.262 20.324 1.00 90.56 403 GLU A C 1
ATOM 3239 O O . GLU A 1 403 ? -13.796 6.197 20.920 1.00 90.56 403 GLU A O 1
ATOM 3244 N N . LEU A 1 404 ? -14.161 7.474 19.108 1.00 91.62 404 LEU A N 1
ATOM 3245 C CA . LEU A 1 404 ? -14.923 6.447 18.393 1.00 91.62 404 LEU A CA 1
ATOM 3246 C C . LEU A 1 404 ? -14.082 5.180 18.185 1.00 91.62 404 LEU A C 1
ATOM 3248 O O . LEU A 1 404 ? -14.509 4.066 18.481 1.00 91.62 404 LEU A O 1
ATOM 3252 N N . GLY A 1 405 ? -12.840 5.359 17.748 1.00 89.75 405 GLY A N 1
ATOM 3253 C CA . GLY A 1 405 ? -11.893 4.275 17.562 1.00 89.75 405 GLY A CA 1
ATOM 3254 C C . GLY A 1 405 ? -11.573 3.487 18.832 1.00 89.75 405 GLY A C 1
ATOM 3255 O O . GLY A 1 405 ? -11.387 2.275 18.766 1.00 89.75 405 GLY A O 1
ATOM 3256 N N . ARG A 1 406 ? -11.573 4.127 20.008 1.00 91.12 406 ARG A N 1
ATOM 3257 C CA . ARG A 1 406 ? -11.434 3.436 21.304 1.00 91.12 406 ARG A CA 1
ATOM 3258 C C . ARG A 1 406 ? -12.607 2.508 21.591 1.00 91.12 406 ARG A C 1
ATOM 3260 O O . ARG A 1 406 ? -12.379 1.408 22.096 1.00 91.12 406 ARG A O 1
ATOM 3267 N N . VAL A 1 407 ? -13.832 2.927 21.263 1.00 93.00 407 VAL A N 1
ATOM 3268 C CA . VAL A 1 407 ? -15.037 2.094 21.411 1.00 93.00 407 VAL A CA 1
ATOM 3269 C C . VAL A 1 407 ? -14.919 0.863 20.521 1.00 93.00 407 VAL A C 1
ATOM 3271 O O . VAL A 1 407 ? -14.942 -0.262 21.017 1.00 93.00 407 VAL A O 1
ATOM 3274 N N . VAL A 1 408 ? -14.712 1.078 19.219 1.00 91.88 408 VAL A N 1
ATOM 3275 C CA . VAL A 1 408 ? -14.646 0.001 18.220 1.00 91.88 408 VAL A CA 1
ATOM 3276 C C . VAL A 1 408 ? -13.496 -0.959 18.526 1.00 91.88 408 VAL A C 1
ATOM 3278 O O . VAL A 1 408 ? -13.685 -2.175 18.515 1.00 91.88 408 VAL A O 1
ATOM 3281 N N . ARG A 1 409 ? -12.319 -0.434 18.888 1.00 90.12 409 ARG A N 1
ATOM 3282 C CA . ARG A 1 409 ? -11.173 -1.250 19.304 1.00 90.12 409 ARG A CA 1
ATOM 3283 C C . ARG A 1 409 ? -11.485 -2.074 20.550 1.00 90.12 409 ARG A C 1
ATOM 3285 O O . ARG A 1 409 ? -11.101 -3.235 20.601 1.00 90.12 409 ARG A O 1
ATOM 3292 N N . THR A 1 410 ? -12.164 -1.507 21.548 1.00 90.88 410 THR A N 1
ATOM 3293 C CA . THR A 1 410 ? -12.521 -2.255 22.766 1.00 90.88 410 THR A CA 1
ATOM 3294 C C . THR A 1 410 ? -13.480 -3.398 22.446 1.00 90.88 410 THR A C 1
ATOM 3296 O O . THR A 1 410 ? -13.272 -4.506 22.930 1.00 90.88 410 THR A O 1
ATOM 3299 N N . LEU A 1 411 ? -14.480 -3.169 21.590 1.00 91.56 411 LEU A N 1
ATOM 3300 C CA . LEU A 1 411 ? -15.384 -4.229 21.130 1.00 91.56 411 LEU A CA 1
ATOM 3301 C C . LEU A 1 411 ? -14.624 -5.336 20.391 1.00 91.56 411 LEU A C 1
ATOM 3303 O O . LEU A 1 411 ? -14.798 -6.510 20.705 1.00 91.56 411 LEU A O 1
ATOM 3307 N N . PHE A 1 412 ? -13.722 -4.964 19.478 1.00 90.31 412 PHE A N 1
ATOM 3308 C CA . PHE A 1 412 ? -12.851 -5.920 18.796 1.00 90.31 412 PHE A CA 1
ATOM 3309 C C . PHE A 1 412 ? -12.002 -6.731 19.784 1.00 90.31 412 PHE A C 1
ATOM 3311 O O . PHE A 1 412 ? -11.931 -7.950 19.664 1.00 90.31 412 PHE A O 1
ATOM 3318 N N . LEU A 1 413 ? -11.386 -6.081 20.776 1.00 89.56 413 LEU A N 1
ATOM 3319 C CA . LEU A 1 413 ? -10.568 -6.748 21.790 1.00 89.56 413 LEU A CA 1
ATOM 3320 C C . LEU A 1 413 ? -11.374 -7.752 22.620 1.00 89.56 413 LEU A C 1
ATOM 3322 O O . LEU A 1 413 ? -10.883 -8.844 22.897 1.00 89.56 413 LEU A O 1
ATOM 3326 N N . LEU A 1 414 ? -12.601 -7.400 23.007 1.00 90.19 414 LEU A N 1
ATOM 3327 C CA . LEU A 1 414 ? -13.486 -8.299 23.747 1.00 90.19 414 LEU A CA 1
ATOM 3328 C C . LEU A 1 414 ? -13.837 -9.531 22.904 1.00 90.19 414 LEU A C 1
ATOM 3330 O O . LEU A 1 414 ? -13.631 -10.651 23.370 1.00 90.19 414 LEU A O 1
ATOM 3334 N N . SER A 1 415 ? -14.243 -9.343 21.644 1.00 90.38 415 SER A N 1
ATOM 3335 C CA . SER A 1 415 ? -14.450 -10.457 20.707 1.00 90.38 415 SER A CA 1
ATOM 3336 C C . SER A 1 415 ? -13.177 -11.282 20.509 1.00 90.38 415 SER A C 1
ATOM 3338 O O . SER A 1 415 ? -13.225 -12.504 20.542 1.00 90.38 415 SER A O 1
ATOM 3340 N N . PHE A 1 416 ? -12.007 -10.651 20.392 1.00 87.94 416 PHE A N 1
ATOM 3341 C CA . PHE A 1 416 ? -10.730 -11.351 20.230 1.00 87.94 416 PHE A CA 1
ATOM 3342 C C . PHE A 1 416 ? -10.360 -12.219 21.445 1.00 87.94 416 PHE A C 1
ATOM 3344 O O . PHE A 1 416 ? -9.743 -13.280 21.298 1.00 87.94 416 PHE A O 1
ATOM 3351 N N . VAL A 1 417 ? -10.707 -11.792 22.662 1.00 88.06 417 VAL A N 1
ATOM 3352 C CA . VAL A 1 417 ? -10.465 -12.571 23.885 1.00 88.06 417 VAL A CA 1
ATOM 3353 C C . VAL A 1 417 ? -11.464 -13.724 24.006 1.00 88.06 417 VAL A C 1
ATOM 3355 O O . VAL A 1 417 ? -11.049 -14.844 24.324 1.00 88.06 417 VAL A O 1
ATOM 3358 N N . SER A 1 418 ? -12.741 -13.472 23.718 1.00 88.88 418 SER A N 1
ATOM 3359 C CA . SER A 1 418 ? -13.836 -14.430 23.901 1.00 88.88 418 SER A CA 1
ATOM 3360 C C . SER A 1 418 ? -13.962 -15.465 22.778 1.00 88.88 418 SER A C 1
ATOM 3362 O O . SER A 1 418 ? -14.303 -16.613 23.051 1.00 88.88 418 SER A O 1
ATOM 3364 N N . GLU A 1 419 ? -13.673 -15.095 21.531 1.00 91.44 419 GLU A N 1
ATOM 3365 C CA . GLU A 1 419 ? -13.941 -15.916 20.346 1.00 91.44 419 GLU A CA 1
ATOM 3366 C C . GLU A 1 419 ? -12.650 -16.569 19.828 1.00 91.44 419 GLU A C 1
ATOM 3368 O O . GLU A 1 419 ? -11.782 -15.929 19.226 1.00 91.44 419 GLU A O 1
ATOM 3373 N N . GLY A 1 420 ? -12.513 -17.881 20.049 1.00 86.94 420 GLY A N 1
ATOM 3374 C CA . GLY A 1 420 ? -11.377 -18.661 19.544 1.00 86.94 420 GLY A CA 1
ATOM 3375 C C . GLY A 1 420 ? -11.287 -18.663 18.014 1.00 86.94 420 GLY A C 1
ATOM 3376 O O . GLY A 1 420 ? -10.200 -18.464 17.466 1.00 86.94 420 GLY A O 1
ATOM 3377 N N . ASP A 1 421 ? -12.431 -18.797 17.344 1.00 87.50 421 ASP A N 1
ATOM 3378 C CA . ASP A 1 421 ? -12.534 -18.875 15.883 1.00 87.50 421 ASP A CA 1
ATOM 3379 C C . ASP A 1 421 ? -12.045 -17.592 15.203 1.00 87.50 421 ASP A C 1
ATOM 3381 O O . ASP A 1 421 ? -11.341 -17.648 14.194 1.00 87.50 421 ASP A O 1
ATOM 3385 N N . LEU A 1 422 ? -12.334 -16.423 15.792 1.00 87.06 422 LEU A N 1
ATOM 3386 C CA . LEU A 1 422 ? -11.850 -15.135 15.296 1.00 87.06 422 LEU A CA 1
ATOM 3387 C C . LEU A 1 422 ? -10.317 -15.079 15.311 1.00 87.06 422 LEU A C 1
ATOM 3389 O O . LEU A 1 422 ? -9.694 -14.661 14.334 1.00 87.06 422 LEU A O 1
ATOM 3393 N N . ARG A 1 423 ? -9.690 -15.542 16.399 1.00 87.94 423 ARG A N 1
ATOM 3394 C CA . ARG A 1 423 ? -8.223 -15.588 16.505 1.00 87.94 423 ARG A CA 1
ATOM 3395 C C . ARG A 1 423 ? -7.609 -16.546 15.495 1.00 87.94 423 ARG A C 1
ATOM 3397 O O . ARG A 1 423 ? -6.573 -16.227 14.911 1.00 87.94 423 ARG A O 1
ATOM 3404 N N . GLN A 1 424 ? -8.224 -17.712 15.310 1.00 87.19 424 GLN A N 1
ATOM 3405 C CA . GLN A 1 424 ? -7.763 -18.694 14.336 1.00 87.19 424 GLN A CA 1
ATOM 3406 C C . GLN A 1 424 ? -7.883 -18.147 12.913 1.00 87.19 424 GLN A C 1
ATOM 3408 O O . GLN A 1 424 ? -6.926 -18.256 12.153 1.00 87.19 424 GLN A O 1
ATOM 3413 N N . SER A 1 425 ? -8.995 -17.484 12.588 1.00 86.12 425 SER A N 1
ATOM 3414 C CA . SER A 1 425 ? -9.201 -16.827 11.297 1.00 86.12 425 SER A CA 1
ATOM 3415 C C . SER A 1 425 ? -8.159 -15.736 11.042 1.00 86.12 425 SER A C 1
ATOM 3417 O O . SER A 1 425 ? -7.505 -15.772 10.007 1.00 86.12 425 SER A O 1
ATOM 3419 N N . ILE A 1 426 ? -7.911 -14.828 11.997 1.00 86.50 426 ILE A N 1
ATOM 3420 C CA . ILE A 1 426 ? -6.888 -13.775 11.838 1.00 86.50 426 ILE A CA 1
ATOM 3421 C C . ILE A 1 426 ? -5.504 -14.380 11.575 1.00 86.50 426 ILE A C 1
ATOM 3423 O O . ILE A 1 426 ? -4.781 -13.905 10.699 1.00 86.50 426 ILE A O 1
ATOM 3427 N N . ARG A 1 427 ? -5.131 -15.434 12.314 1.00 85.50 427 ARG A N 1
ATOM 3428 C CA . ARG A 1 427 ? -3.853 -16.129 12.103 1.00 85.50 427 ARG A CA 1
ATOM 3429 C C . ARG A 1 427 ? -3.785 -16.795 10.732 1.00 85.50 427 ARG A C 1
ATOM 3431 O O . ARG A 1 427 ? -2.796 -16.592 10.042 1.00 85.50 427 ARG A O 1
ATOM 3438 N N . ALA A 1 428 ? -4.820 -17.543 10.351 1.00 85.88 428 ALA A N 1
ATOM 3439 C CA . ALA A 1 428 ? -4.873 -18.251 9.076 1.00 85.88 428 ALA A CA 1
ATOM 3440 C C . ALA A 1 428 ? -4.753 -17.289 7.890 1.00 85.88 428 ALA A C 1
ATOM 3442 O O . ALA A 1 428 ? -3.957 -17.539 6.993 1.00 85.88 428 ALA A O 1
ATOM 3443 N N . GLU A 1 429 ? -5.477 -16.167 7.921 1.00 85.69 429 GLU A N 1
ATOM 3444 C CA . GLU A 1 429 ? -5.399 -15.153 6.866 1.00 85.69 429 GLU A CA 1
ATOM 3445 C C . GLU A 1 429 ? -4.020 -14.485 6.821 1.00 85.69 429 GLU A C 1
ATOM 3447 O O . GLU A 1 429 ? -3.458 -14.316 5.747 1.00 85.69 429 GLU A O 1
ATOM 3452 N N . THR A 1 430 ? -3.400 -14.195 7.969 1.00 78.62 430 THR A N 1
ATOM 3453 C CA . THR A 1 430 ? -2.044 -13.615 7.965 1.00 78.62 430 THR A CA 1
ATOM 3454 C C . THR A 1 430 ? -1.011 -14.590 7.380 1.00 78.62 430 THR A C 1
ATOM 3456 O O . THR A 1 430 ? -0.138 -14.168 6.633 1.00 78.62 430 THR A O 1
ATOM 3459 N N . THR A 1 431 ? -1.117 -15.896 7.646 1.00 84.69 431 THR A N 1
ATOM 3460 C CA . THR A 1 431 ? -0.212 -16.899 7.051 1.00 84.69 431 THR A CA 1
ATOM 3461 C C . THR A 1 431 ? -0.305 -16.940 5.521 1.00 84.69 431 THR A C 1
ATOM 3463 O O . THR A 1 431 ? 0.681 -17.255 4.861 1.00 84.69 431 THR A O 1
ATOM 3466 N N . LYS A 1 432 ? -1.443 -16.562 4.921 1.00 86.19 432 LYS A N 1
ATOM 3467 C CA . LYS A 1 432 ? -1.555 -16.481 3.455 1.00 86.19 432 LYS A CA 1
ATOM 3468 C C . LYS A 1 432 ? -0.638 -15.421 2.850 1.00 86.19 432 LYS A C 1
ATOM 3470 O O . LYS A 1 432 ? -0.141 -15.639 1.749 1.00 86.19 432 LYS A O 1
ATOM 3475 N N . ILE A 1 433 ? -0.393 -14.320 3.566 1.00 83.62 433 ILE A N 1
ATOM 3476 C CA . ILE A 1 433 ? 0.579 -13.297 3.153 1.00 83.62 433 ILE A CA 1
ATOM 3477 C C . ILE A 1 433 ? 1.967 -13.915 3.040 1.00 83.62 433 ILE A C 1
ATOM 3479 O O . ILE A 1 433 ? 2.654 -13.674 2.060 1.00 83.62 433 ILE A O 1
ATOM 3483 N N . GLU A 1 434 ? 2.371 -14.726 4.021 1.00 82.88 434 GLU A N 1
ATOM 3484 C CA . GLU A 1 434 ? 3.699 -15.350 4.038 1.00 82.88 434 GLU A CA 1
ATOM 3485 C C . GLU A 1 434 ? 3.882 -16.219 2.782 1.00 82.88 434 GLU A C 1
ATOM 3487 O O . GLU A 1 434 ? 4.850 -16.041 2.053 1.00 82.88 434 GLU A O 1
ATOM 3492 N N . SER A 1 435 ? 2.886 -17.044 2.434 1.00 86.94 435 SER A N 1
ATOM 3493 C CA . SER A 1 435 ? 2.911 -17.832 1.190 1.00 86.94 435 SER A CA 1
ATOM 3494 C C . SER A 1 435 ? 2.885 -16.980 -0.085 1.00 86.94 435 SER A C 1
ATOM 3496 O O . SER A 1 435 ? 3.470 -17.368 -1.094 1.00 86.94 435 SER A O 1
ATOM 3498 N N . TYR A 1 436 ? 2.188 -15.842 -0.070 1.00 86.50 436 TYR A N 1
ATOM 3499 C CA . TYR A 1 436 ? 2.168 -14.912 -1.198 1.00 86.50 436 TYR A CA 1
ATOM 3500 C C . TYR A 1 436 ? 3.531 -14.235 -1.388 1.00 86.50 436 TYR A C 1
ATOM 3502 O O . TYR A 1 436 ? 4.028 -14.167 -2.509 1.00 86.50 436 TYR A O 1
ATOM 3510 N N . ASN A 1 437 ? 4.167 -13.803 -0.300 1.00 83.94 437 ASN A N 1
ATOM 3511 C CA . ASN A 1 437 ? 5.498 -13.206 -0.326 1.00 83.94 437 ASN A CA 1
ATOM 3512 C C . ASN A 1 437 ? 6.552 -14.233 -0.772 1.00 83.94 437 ASN A C 1
ATOM 3514 O O . ASN A 1 437 ? 7.363 -13.915 -1.635 1.00 83.94 437 ASN A O 1
ATOM 3518 N N . ASP A 1 438 ? 6.472 -15.486 -0.305 1.00 86.88 438 ASP A N 1
ATOM 3519 C CA . ASP A 1 438 ? 7.333 -16.578 -0.788 1.00 86.88 438 ASP A CA 1
ATOM 3520 C C . ASP A 1 438 ? 7.176 -16.804 -2.306 1.00 86.88 438 ASP A C 1
ATOM 3522 O O . ASP A 1 438 ? 8.149 -17.055 -3.023 1.00 86.88 438 ASP A O 1
ATOM 3526 N N . PHE A 1 439 ? 5.946 -16.705 -2.820 1.00 87.56 439 PHE A N 1
ATOM 3527 C CA . PHE A 1 439 ? 5.672 -16.815 -4.252 1.00 87.56 439 PHE A CA 1
ATOM 3528 C C . PHE A 1 439 ? 6.225 -15.623 -5.046 1.00 87.56 439 PHE A C 1
ATOM 3530 O O . PHE A 1 439 ? 6.794 -15.822 -6.122 1.00 87.56 439 PHE A O 1
ATOM 3537 N N . LEU A 1 440 ? 6.108 -14.402 -4.516 1.00 85.00 440 LEU A N 1
ATOM 3538 C CA . LEU A 1 440 ? 6.718 -13.215 -5.116 1.00 85.00 440 LEU A CA 1
ATOM 3539 C C . LEU A 1 440 ? 8.244 -13.324 -5.161 1.00 85.00 440 LEU A C 1
ATOM 3541 O O . LEU A 1 440 ? 8.831 -13.039 -6.202 1.00 85.00 440 LEU A O 1
ATOM 3545 N N . ASP A 1 441 ? 8.878 -13.795 -4.088 1.00 84.50 441 ASP A N 1
ATOM 3546 C CA . ASP A 1 441 ? 10.325 -14.024 -4.046 1.00 84.50 441 ASP A CA 1
ATOM 3547 C C . ASP A 1 441 ? 10.759 -15.090 -5.066 1.00 84.50 441 ASP A C 1
ATOM 3549 O O . ASP A 1 441 ? 11.792 -14.944 -5.726 1.00 84.50 441 ASP A O 1
ATOM 3553 N N . TRP A 1 442 ? 9.950 -16.139 -5.256 1.00 86.69 442 TRP A N 1
ATOM 3554 C CA . TRP A 1 442 ? 10.197 -17.169 -6.267 1.00 86.69 442 TRP A CA 1
ATOM 3555 C C . TRP A 1 442 ? 10.106 -16.627 -7.705 1.00 86.69 442 TRP A C 1
ATOM 3557 O O . TRP A 1 442 ? 10.956 -16.952 -8.538 1.00 86.69 442 TRP A O 1
ATOM 3567 N N . ILE A 1 443 ? 9.119 -15.772 -8.003 1.00 86.69 443 ILE A N 1
ATOM 3568 C CA . ILE A 1 443 ? 9.001 -15.096 -9.309 1.00 86.69 443 ILE A CA 1
ATOM 3569 C C . ILE A 1 443 ? 10.109 -14.047 -9.497 1.00 86.69 443 ILE A C 1
ATOM 3571 O O . ILE A 1 443 ? 10.636 -13.892 -10.600 1.00 86.69 443 ILE A O 1
ATOM 3575 N N . GLY A 1 444 ? 10.481 -13.338 -8.432 1.00 82.50 444 GLY A N 1
ATOM 3576 C CA . GLY A 1 444 ? 11.434 -12.225 -8.398 1.00 82.50 444 GLY A CA 1
ATOM 3577 C C . GLY A 1 444 ? 12.912 -12.624 -8.448 1.00 82.50 444 GLY A C 1
ATOM 3578 O O . GLY A 1 444 ? 13.766 -11.937 -7.884 1.00 82.50 444 GLY A O 1
ATOM 3579 N N . PHE A 1 445 ? 13.262 -13.715 -9.132 1.00 84.31 445 PHE A N 1
ATOM 3580 C CA . PHE A 1 445 ? 14.619 -14.278 -9.128 1.00 84.31 445 PHE A CA 1
ATOM 3581 C C . PHE A 1 445 ? 15.704 -13.367 -9.746 1.00 84.31 445 PHE A C 1
ATOM 3583 O O . PHE A 1 445 ? 16.896 -13.648 -9.616 1.00 84.31 445 PHE A O 1
ATOM 3590 N N . GLY A 1 446 ? 15.336 -12.265 -10.412 1.00 75.62 446 GLY A N 1
ATOM 3591 C CA . GLY A 1 446 ? 16.264 -11.263 -10.955 1.00 75.62 446 GLY A CA 1
ATOM 3592 C C . GLY A 1 446 ? 16.953 -10.374 -9.908 1.00 75.62 446 GLY A C 1
ATOM 3593 O O . GLY A 1 446 ? 17.815 -9.557 -10.266 1.00 75.62 446 GLY A O 1
ATOM 3594 N N . GLY A 1 447 ? 16.605 -10.556 -8.631 1.00 76.81 447 GLY A N 1
ATOM 3595 C CA . GLY A 1 447 ? 17.223 -9.942 -7.457 1.00 76.81 447 GLY A CA 1
ATOM 3596 C C . GLY A 1 447 ? 16.212 -9.154 -6.614 1.00 76.81 447 GLY A C 1
ATOM 3597 O O . GLY A 1 447 ? 15.148 -8.810 -7.110 1.00 76.81 447 GLY A O 1
ATOM 3598 N N . PRO A 1 448 ? 16.534 -8.807 -5.356 1.00 69.12 448 PRO A N 1
ATOM 3599 C CA . PRO A 1 448 ? 15.600 -8.106 -4.464 1.00 69.12 448 PRO A CA 1
ATOM 3600 C C . PRO A 1 448 ? 15.639 -6.573 -4.599 1.00 69.12 448 PRO A C 1
ATOM 3602 O O . PRO A 1 448 ? 14.850 -5.873 -3.972 1.00 69.12 448 PRO A O 1
ATOM 3605 N N . ILE A 1 449 ? 16.587 -6.031 -5.374 1.00 70.56 449 ILE A N 1
ATOM 3606 C CA . ILE A 1 449 ? 16.831 -4.585 -5.457 1.00 70.56 449 ILE A CA 1
ATOM 3607 C C . ILE A 1 449 ? 16.100 -4.006 -6.663 1.00 70.56 449 ILE A C 1
ATOM 3609 O O . ILE A 1 449 ? 16.367 -4.398 -7.804 1.00 70.56 449 ILE A O 1
ATOM 3613 N N . LEU A 1 450 ? 15.243 -3.020 -6.423 1.00 69.44 450 LEU A N 1
ATOM 3614 C CA . LEU A 1 450 ? 14.630 -2.213 -7.473 1.00 69.44 450 LEU A CA 1
ATOM 3615 C C . LEU A 1 450 ? 15.706 -1.325 -8.121 1.00 69.44 450 LEU A C 1
ATOM 3617 O O . LEU A 1 450 ? 16.372 -0.509 -7.473 1.00 69.44 450 LEU A O 1
ATOM 3621 N N . LYS A 1 451 ? 15.921 -1.520 -9.426 1.00 67.62 451 LYS A N 1
ATOM 3622 C CA . LYS A 1 451 ? 17.045 -0.918 -10.170 1.00 67.62 451 LYS A CA 1
ATOM 3623 C C . LYS A 1 451 ? 16.792 0.537 -10.574 1.00 67.62 451 LYS A C 1
ATOM 3625 O O . LYS A 1 451 ? 17.763 1.241 -10.864 1.00 67.62 451 LYS A O 1
ATOM 3630 N N . SER A 1 452 ? 15.531 0.971 -10.602 1.00 65.50 452 SER A N 1
ATOM 3631 C CA . SER A 1 452 ? 15.132 2.322 -11.003 1.00 65.50 452 SER A CA 1
ATOM 3632 C C . SER A 1 452 ? 14.944 3.257 -9.805 1.00 65.50 452 SER A C 1
ATOM 3634 O O . SER A 1 452 ? 14.334 2.900 -8.796 1.00 65.50 452 SER A O 1
ATOM 3636 N N . GLY A 1 453 ? 15.448 4.486 -9.932 1.00 60.50 453 GLY A N 1
ATOM 3637 C CA . GLY A 1 453 ? 15.171 5.581 -8.998 1.00 60.50 453 GLY A CA 1
ATOM 3638 C C . GLY A 1 453 ? 13.869 6.332 -9.299 1.00 60.50 453 GLY A C 1
ATOM 3639 O O . GLY A 1 453 ? 13.470 7.163 -8.488 1.00 60.50 453 GLY A O 1
ATOM 3640 N N . ASP A 1 454 ? 13.231 6.048 -10.438 1.00 65.50 454 ASP A N 1
ATOM 3641 C CA . ASP A 1 454 ? 11.985 6.683 -10.865 1.00 65.50 454 ASP A CA 1
ATOM 3642 C C . ASP A 1 454 ? 10.780 6.073 -10.116 1.00 65.50 454 ASP A C 1
ATOM 3644 O O . ASP A 1 454 ? 10.560 4.861 -10.233 1.00 65.50 454 ASP A O 1
ATOM 3648 N N . PRO A 1 455 ? 9.990 6.871 -9.369 1.00 63.31 455 PRO A N 1
ATOM 3649 C CA . PRO A 1 455 ? 8.786 6.391 -8.690 1.00 63.31 455 PRO A CA 1
ATOM 3650 C C . PRO A 1 455 ? 7.758 5.733 -9.614 1.00 63.31 455 PRO A C 1
ATOM 3652 O O . PRO A 1 455 ? 7.067 4.812 -9.183 1.00 63.31 455 PRO A O 1
ATOM 3655 N N . ILE A 1 456 ? 7.647 6.166 -10.873 1.00 69.88 456 ILE A N 1
ATOM 3656 C CA . ILE A 1 456 ? 6.710 5.557 -11.824 1.00 69.88 456 ILE A CA 1
ATOM 3657 C C . ILE A 1 456 ? 7.164 4.136 -12.157 1.00 69.88 456 ILE A C 1
ATOM 3659 O O . ILE A 1 456 ? 6.355 3.214 -12.155 1.00 69.88 456 ILE A O 1
ATOM 3663 N N . GLU A 1 457 ? 8.459 3.938 -12.394 1.00 74.31 457 GLU A N 1
ATOM 3664 C CA . GLU A 1 457 ? 9.024 2.614 -12.672 1.00 74.31 457 GLU A CA 1
ATOM 3665 C C . GLU A 1 457 ? 8.991 1.700 -11.443 1.00 74.31 457 GLU A C 1
ATOM 3667 O O . GLU A 1 457 ? 8.720 0.511 -11.576 1.00 74.31 457 GLU A O 1
ATOM 3672 N N . GLN A 1 458 ? 9.188 2.247 -10.240 1.00 74.81 458 GLN A N 1
ATOM 3673 C CA . GLN A 1 458 ? 8.998 1.501 -8.990 1.00 74.81 458 GLN A CA 1
ATOM 3674 C C . GLN A 1 458 ? 7.552 1.017 -8.860 1.00 74.81 458 GLN A C 1
ATOM 3676 O O . GLN A 1 458 ? 7.314 -0.150 -8.565 1.00 74.81 458 GLN A O 1
ATOM 3681 N N . LEU A 1 459 ? 6.580 1.888 -9.144 1.00 75.06 459 LEU A N 1
ATOM 3682 C CA . LEU A 1 459 ? 5.167 1.531 -9.096 1.00 75.06 459 LEU A CA 1
ATOM 3683 C C . LEU A 1 459 ? 4.783 0.515 -10.179 1.00 75.06 459 LEU A C 1
ATOM 3685 O O . LEU A 1 459 ? 4.029 -0.408 -9.888 1.00 75.06 459 LEU A O 1
ATOM 3689 N N . LYS A 1 460 ? 5.312 0.649 -11.403 1.00 83.69 460 LYS A N 1
ATOM 3690 C CA . LYS A 1 460 ? 5.133 -0.350 -12.472 1.00 83.69 460 LYS A CA 1
ATOM 3691 C C . LYS A 1 460 ? 5.669 -1.717 -12.069 1.00 83.69 460 LYS A C 1
ATOM 3693 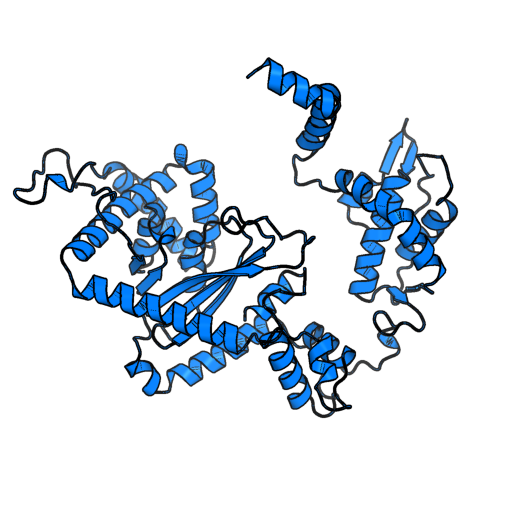O O . LYS A 1 460 ? 5.104 -2.709 -12.480 1.00 83.69 460 LYS A O 1
ATOM 3698 N N . GLN A 1 461 ? 6.760 -1.759 -11.310 1.00 81.38 461 GLN A N 1
ATOM 3699 C CA . GLN A 1 461 ? 7.414 -3.005 -10.928 1.00 81.38 461 GLN A CA 1
ATOM 3700 C C . GLN A 1 461 ? 6.719 -3.729 -9.765 1.00 81.38 461 GLN A C 1
ATOM 3702 O O . GLN A 1 461 ? 6.896 -4.929 -9.587 1.00 81.38 461 GLN A O 1
ATOM 3707 N N . VAL A 1 462 ? 5.943 -2.992 -8.971 1.00 80.88 462 VAL A N 1
ATOM 3708 C CA . VAL A 1 462 ? 5.132 -3.514 -7.860 1.00 80.88 462 VAL A CA 1
ATOM 3709 C C . VAL A 1 462 ? 3.763 -4.024 -8.337 1.00 80.88 462 VAL A C 1
ATOM 3711 O O . VAL A 1 462 ? 3.098 -4.752 -7.601 1.00 80.88 462 VAL A O 1
ATOM 3714 N N . LYS A 1 463 ? 3.334 -3.622 -9.539 1.00 81.44 463 LYS A N 1
ATOM 3715 C CA . LYS A 1 463 ? 2.111 -4.073 -10.214 1.00 81.44 463 LYS A CA 1
ATOM 3716 C C . LYS A 1 463 ? 2.418 -5.215 -11.170 1.00 81.44 463 LYS A C 1
ATOM 3718 O O . LYS A 1 463 ? 1.545 -6.102 -11.277 1.00 81.44 463 LYS A O 1
#

Foldseek 3Di:
DVVVVQVVQVVVPHPVVVVVVVVVVVVCPPPDCLVVVLVVCVVCVVVVLVVVVVFDKDFPDPDCLLVVLVVVLNVCVPPPDQWAAPPRPPVVFDPSLVVQQWDDDPNGTTGGSSSSNVRSVVVVVVCQVVLRMATDPDPSRHNPVVPDDDDDDDDDVVVVLVVLLCLCLQLPLALCNSQVPDPVSRHSVSSVCCCVPVDFLVVVLVVLQVVLQVVVPDPVLVVQAALQEKEKDWDWFAAPPDFPQFDQAPVPRGTTWTWIFIAGSSGGTQFTATGGHPQQRLLCVQVRLLVRPHPSNHQEYEYEPSCLALLNQQLSVLVNHHYQYDDPDCPPPEAADADPPDADPPCNVNHDHHFDVVLLVVCVVVSVVVSVCVNVVNDRSSVVVVVCVVCVVPDSNNVNSSSSSSVSSNVSSVCCVVPPVSNVVSVSSVVSVVVSVVVSCVSNVSDRYDHDSDSRSVGSNSD

Sequence (463 aa):
MGHTIRQLLAEQGGVEALSGQLHAVTAYHDNNYLPLLWPIHSHDRSALFRLLDLLQLESSTRDHRLLEALVVVRQHQGSRRSALAASVDVGFASQRWQAFVREDVNGKVFHGRRALELCVFMYLAEALQSGDVFVVSSGACADYRAQPLAWDAKLDDATRRNLFVVFGFGCNLGESQTARHAPEAIDRHSLRRINAQHVSVEKLEAALRDIIHEYARFDLPRFWGRPNVAIADGTHMELRGNNLLGEQHIRYGRYGGIAYHHISSTYIALFSNFIACGVWEAVYILDGLLQDRSDFAVDRVHADTHGQSEPVFGLPYLLGIKLLPRMRTWNDAVFYRPAKDIVYRHIDPLFSRTVGWELIETHWQDMMQVVLSIQAGKVLPSMLLRKLGSHSRQNRLYRAFRELGRVVRTLFLLSFVSEGDLRQSIRAETTKIESYNDFLDWIGFGGPILKSGDPIEQLKQVK

InterPro domains:
  IPR002513 Tn3 transposase DDE domain [PF01526] (153-462)

Radius of gyration: 28.21 Å; Cα contacts (8 Å, |Δi|>4): 579; chains: 1; bounding box: 61×70×76 Å

Solvent-accessible surface area (backbone atoms only — not comparable to full-atom values): 26012 Å² total; per-residue (Å²): 111,72,67,62,53,52,51,56,36,53,76,67,59,28,71,65,46,51,46,53,51,46,50,60,54,61,61,38,70,87,80,54,60,74,82,63,45,52,72,62,48,62,73,49,44,72,57,55,54,56,50,54,75,73,50,51,75,46,65,72,53,93,70,53,48,63,60,55,43,44,52,53,45,61,75,46,66,84,54,88,64,62,64,38,75,63,81,62,64,57,80,87,49,53,74,67,52,47,56,64,20,48,40,78,59,94,90,44,66,25,26,30,44,68,44,44,45,52,50,45,54,51,52,49,53,48,26,43,72,75,46,48,29,19,26,70,95,36,88,91,33,37,62,68,81,83,45,86,83,64,86,78,92,72,60,85,63,49,68,59,54,50,49,50,37,53,50,18,44,59,20,37,41,35,45,67,54,35,29,74,76,41,62,90,92,44,45,41,66,60,39,48,48,44,48,70,74,72,50,46,62,69,56,52,54,50,52,49,50,54,50,52,56,58,56,66,72,48,69,70,43,59,77,68,27,47,64,35,29,32,33,44,49,72,46,81,37,41,39,60,81,93,34,100,63,51,34,68,24,88,91,74,76,44,38,16,30,27,45,32,36,30,32,27,45,46,80,43,76,70,32,62,46,67,40,57,40,89,61,69,65,52,39,46,58,55,39,44,61,71,68,42,82,65,94,43,71,65,40,33,37,35,28,49,64,74,44,68,48,38,47,61,35,22,55,38,49,77,73,62,33,46,77,44,50,51,72,93,74,65,87,87,54,83,27,52,33,81,49,99,82,75,81,44,97,90,57,41,90,57,47,80,46,63,53,57,60,68,47,36,73,74,39,46,66,61,54,49,50,50,51,53,36,36,76,68,69,76,44,57,53,36,61,49,50,51,59,37,57,77,44,45,91,75,41,66,67,43,46,21,35,29,39,48,1,40,52,49,45,29,53,50,50,50,48,53,72,72,34,66,66,59,48,51,49,50,50,55,57,55,52,50,51,55,57,50,50,54,50,49,55,64,56,24,71,48,46,76,56,46,86,60,74,47,69,68,58,46,37,49,52,62,98

Nearest PDB structures (foldseek):
  7qd6-assembly1_A  TM=4.555E-01  e=2.630E-14  Bacillus thuringiensis